Protein AF-A0A0R3W279-F1 (afdb_monomer_lite)

Secondary structure (DSSP, 8-state):
-HHHHHHHHHHHHTT-HHHHHHHHHHHHHHHHHH--TTS----TTTTTTSS-HHHHHHHHHHHTT--HHHHHHHHHHHHHHHHHHHHHHT--TT----SSHHHHHT-GGGGGTS-HHHHHHHHHHHSSTTS--HHHHHHTTSS-HHHHHHHS-THHHHHHHHHHHHHHHHHHHSS-PPPPPPPTHHHHHHHHHSS------S-S--PPPTT---TTHHHHHHHHHTT-HHHHHHHHHHHHHHHHHHHHHHHTT-GGGGS--TT-----HHHHHTT---TTSSSPPPHHHHHHHHHHH-HHHHHHHHHHHT-TTS--HHHHHHTTGGGGS-TT-HHHHHHHHHHHHHHHHHHHHHHHHGGGS--TTTS-----TT-HHHHHHHHHHTHHHHHHHHHHHHHHHS-S---HHHHHHHHHTT-TTSPPGGG-----TTTTTSSTT---------

Sequence (450 aa):
MDNVAFHLEDFVEKGDYHSAVRSIAHTMRLCQENFYTDAFQFNAYSLSWLNMPLHFVRLRNIVSSGNHIDRFVSILQLISMLDFSLSHLLVDEAGRTPKNLTAALDDPRLISFLNAPTRSILKILFGPMTSLNLHTRFWQGFVSPSDFENEIPVCLLYFLFALVLSIDEQLLSTLDKPVAFQSKLSECLKAFSAELLPNDSYSPFLREPENVNPVFLKPFVDLFMARRYFDATCLGVLCIASVLRNEFCRVINWPEGVLAPKDKIFLTLNVILQMRPHKSIPKPIRLEEWKKFEQCIGPINLLLLGGVFSAEGGPRLRRRLAHGELFEMSISDCVIWEGIARRLKFCIFLLLNHMRGGNTAFIIRDLDVRPDIFNPLAHYAVAACELWSAWASFFRVVAEVNPLPQPRKLLLRRAQLWFPELPEWDDISLHSIEDAVSINSLKPNITSMK

Organism: Taenia asiatica (NCBI:txid60517)

Radius of gyration: 25.39 Å; chains: 1; bounding box: 54×44×109 Å

pLDDT: mean 71.08, std 21.49, range [29.25, 96.19]

InterPro domains:
  IPR025209 Endoplasmic reticulum membrane-associated RNA degradation protein, N-terminal [PF13910] (95-161)
  IPR039635 Endoplasmic reticulum membrane-associated RNA degradation protein [PTHR31701] (56-331)

Structure (mmCIF, N/CA/C/O backbone):
data_AF-A0A0R3W279-F1
#
_entry.id   AF-A0A0R3W279-F1
#
loop_
_atom_site.group_PDB
_atom_site.id
_atom_site.type_symbol
_atom_site.label_atom_id
_atom_site.label_alt_id
_atom_site.label_comp_id
_atom_site.label_asym_id
_atom_site.label_entity_id
_atom_site.label_seq_id
_atom_site.pdbx_PDB_ins_code
_atom_site.Cartn_x
_atom_site.Cartn_y
_atom_site.Cartn_z
_atom_site.occupancy
_atom_site.B_iso_or_equiv
_atom_site.auth_seq_id
_atom_site.auth_comp_id
_atom_site.auth_asym_id
_atom_site.auth_atom_id
_atom_site.pdbx_PDB_model_num
ATOM 1 N N . MET A 1 1 ? 11.028 3.566 -31.065 1.00 42.38 1 MET A N 1
ATOM 2 C CA . MET A 1 1 ? 10.461 3.950 -29.752 1.00 42.38 1 MET A CA 1
ATOM 3 C C . MET A 1 1 ? 10.934 5.332 -29.300 1.00 42.38 1 MET A C 1
ATOM 5 O O . MET A 1 1 ? 10.285 5.917 -28.443 1.00 42.38 1 MET A O 1
ATOM 9 N N . ASP A 1 2 ? 11.965 5.899 -29.932 1.00 37.84 2 ASP A N 1
ATOM 10 C CA . ASP A 1 2 ? 12.617 7.139 -29.485 1.00 37.84 2 ASP A CA 1
ATOM 11 C C . ASP A 1 2 ? 11.707 8.378 -29.505 1.00 37.84 2 ASP A C 1
ATOM 13 O O . ASP A 1 2 ? 11.695 9.128 -28.541 1.00 37.84 2 ASP A O 1
ATOM 17 N N . ASN A 1 3 ? 10.831 8.552 -30.505 1.00 47.38 3 ASN A N 1
ATOM 18 C CA . ASN A 1 3 ? 9.909 9.703 -30.520 1.00 47.38 3 ASN A CA 1
ATOM 19 C C . ASN A 1 3 ? 8.885 9.686 -29.367 1.00 47.38 3 ASN A C 1
ATOM 21 O O . ASN A 1 3 ? 8.486 10.741 -28.890 1.00 47.38 3 ASN A O 1
ATOM 25 N N . VAL A 1 4 ? 8.466 8.510 -28.884 1.00 51.19 4 VAL A N 1
ATOM 26 C CA . VAL A 1 4 ? 7.508 8.402 -27.762 1.00 51.19 4 VAL A CA 1
ATOM 27 C C . VAL A 1 4 ? 8.193 8.691 -26.421 1.00 51.19 4 VAL A C 1
ATOM 29 O O . VAL A 1 4 ? 7.565 9.251 -25.525 1.00 51.19 4 VAL A O 1
ATOM 32 N N . ALA A 1 5 ? 9.483 8.357 -26.303 1.00 53.69 5 ALA A N 1
ATOM 33 C CA . ALA A 1 5 ? 10.310 8.644 -25.133 1.00 53.69 5 ALA A CA 1
ATOM 34 C C . ALA A 1 5 ? 10.430 10.153 -24.870 1.00 53.69 5 ALA A C 1
ATOM 36 O O . ALA A 1 5 ? 10.080 10.606 -23.779 1.00 53.69 5 ALA A O 1
ATOM 37 N N . PHE A 1 6 ? 10.798 10.926 -25.900 1.00 58.94 6 PHE A N 1
ATOM 38 C CA . PHE A 1 6 ? 10.923 12.385 -25.801 1.00 58.94 6 PHE A CA 1
ATOM 39 C C . PHE A 1 6 ? 9.610 13.057 -25.375 1.00 58.94 6 PHE A C 1
ATOM 41 O O . PHE A 1 6 ? 9.607 13.962 -24.547 1.00 58.94 6 PHE A O 1
ATOM 48 N N . HIS A 1 7 ? 8.467 12.568 -25.864 1.00 74.50 7 HIS A N 1
ATOM 49 C CA . HIS A 1 7 ? 7.167 13.117 -25.477 1.00 74.50 7 HIS A CA 1
ATOM 50 C C . HIS A 1 7 ? 6.786 12.838 -24.015 1.00 74.50 7 HIS A C 1
ATOM 52 O O . HIS A 1 7 ? 6.087 13.648 -23.409 1.00 74.50 7 HIS A O 1
ATOM 58 N N . LEU A 1 8 ? 7.207 11.710 -23.433 1.00 81.69 8 LEU A N 1
ATOM 59 C CA . LEU A 1 8 ? 6.903 11.386 -22.033 1.00 81.69 8 LEU A CA 1
ATOM 60 C C . LEU A 1 8 ? 7.714 12.234 -21.056 1.00 81.69 8 LEU A C 1
ATOM 62 O O . LEU A 1 8 ? 7.161 12.703 -20.060 1.00 81.69 8 LEU A O 1
ATOM 66 N N . GLU A 1 9 ? 8.997 12.431 -21.347 1.00 84.06 9 GLU A N 1
ATOM 67 C CA . GLU A 1 9 ? 9.887 13.284 -20.554 1.00 84.06 9 GLU A CA 1
ATOM 68 C C . GLU A 1 9 ? 9.365 14.719 -20.507 1.00 84.06 9 GLU A C 1
ATOM 70 O O . GLU A 1 9 ? 9.165 15.253 -19.416 1.00 84.06 9 GLU A O 1
ATOM 75 N N . ASP A 1 10 ? 8.982 15.272 -21.660 1.00 86.94 10 ASP A N 1
ATOM 76 C CA . ASP A 1 10 ? 8.382 16.602 -21.761 1.00 86.94 10 ASP A CA 1
ATOM 77 C C . ASP A 1 10 ? 7.173 16.788 -20.832 1.00 86.94 10 ASP A C 1
ATOM 79 O O . ASP A 1 10 ? 7.037 17.828 -20.181 1.00 86.94 10 ASP A O 1
ATOM 83 N N . PHE A 1 11 ? 6.262 15.809 -20.775 1.00 87.88 11 PHE A N 1
ATOM 84 C CA . PHE A 1 11 ? 5.090 15.902 -19.902 1.00 87.88 11 PHE A CA 1
ATOM 85 C C . PHE A 1 11 ? 5.477 15.865 -18.424 1.00 87.88 11 PHE A C 1
ATOM 87 O O . PHE A 1 11 ? 4.917 16.622 -17.628 1.00 87.88 11 PHE A O 1
ATOM 94 N N . VAL A 1 12 ? 6.420 14.999 -18.049 1.00 86.69 12 VAL A N 1
ATOM 95 C CA . VAL A 1 12 ? 6.869 14.851 -16.658 1.00 86.69 12 VAL A CA 1
ATOM 96 C C . VAL A 1 12 ? 7.620 16.097 -16.191 1.00 86.69 12 VAL A C 1
ATOM 98 O O . VAL A 1 12 ? 7.339 16.589 -15.097 1.00 86.69 12 VAL A O 1
ATOM 101 N N . GLU A 1 13 ? 8.504 16.651 -17.021 1.00 89.38 13 GLU A N 1
ATOM 102 C CA . GLU A 1 13 ? 9.240 17.889 -16.732 1.00 89.38 13 GLU A CA 1
ATOM 103 C C . GLU A 1 13 ? 8.307 19.094 -16.582 1.00 89.38 13 GLU A C 1
ATOM 105 O O . GLU A 1 13 ? 8.469 19.902 -15.667 1.00 89.38 13 GLU A O 1
ATOM 110 N N . LYS A 1 14 ? 7.271 19.182 -17.426 1.00 91.56 14 LYS A N 1
ATOM 111 C CA . LYS A 1 14 ? 6.230 20.222 -17.334 1.00 91.56 14 LYS A CA 1
ATOM 112 C C . LYS A 1 14 ? 5.226 19.974 -16.201 1.00 91.56 14 LYS A C 1
ATOM 114 O O . LYS A 1 14 ? 4.374 20.823 -15.945 1.00 91.56 14 LYS A O 1
ATOM 119 N N . GLY A 1 15 ? 5.288 18.818 -15.537 1.00 89.31 15 GLY A N 1
ATOM 120 C CA . GLY A 1 15 ? 4.334 18.413 -14.505 1.00 89.31 15 GLY A CA 1
ATOM 121 C C . GLY A 1 15 ? 2.926 18.087 -15.027 1.00 89.31 15 GLY A C 1
ATOM 122 O O . GLY A 1 15 ? 1.999 17.961 -14.222 1.00 89.31 15 GLY A O 1
ATOM 123 N N . ASP A 1 16 ? 2.746 17.915 -16.341 1.00 90.44 16 ASP A N 1
ATOM 124 C CA . ASP A 1 16 ? 1.480 17.520 -16.972 1.00 90.44 16 ASP A CA 1
ATOM 125 C C . ASP A 1 16 ? 1.295 15.995 -16.945 1.00 90.44 16 ASP A C 1
ATOM 127 O O . ASP A 1 16 ? 1.251 15.283 -17.954 1.00 90.44 16 ASP A O 1
ATOM 131 N N . TYR A 1 17 ? 1.163 15.473 -15.729 1.00 89.12 17 TYR A N 1
ATOM 132 C CA . TYR A 1 17 ? 0.961 14.047 -15.513 1.00 89.12 17 TYR A CA 1
ATOM 133 C C . TYR A 1 17 ? -0.378 13.541 -16.057 1.00 89.12 17 TYR A C 1
ATOM 135 O O . TYR A 1 17 ? -0.512 12.343 -16.296 1.00 89.12 17 TYR A O 1
ATOM 143 N N . HIS A 1 18 ? -1.377 14.405 -16.268 1.00 87.50 18 HIS A N 1
ATOM 144 C CA . HIS A 1 18 ? -2.633 13.948 -16.855 1.00 87.50 18 HIS A CA 1
ATOM 145 C C . HIS A 1 18 ? -2.416 13.513 -18.306 1.00 87.50 18 HIS A C 1
ATOM 147 O O . HIS A 1 18 ? -2.831 12.406 -18.679 1.00 87.50 18 HIS A O 1
ATOM 153 N N . SER A 1 19 ? -1.763 14.352 -19.108 1.00 87.31 19 SER A N 1
ATOM 154 C CA . SER A 1 19 ? -1.429 14.004 -20.488 1.00 87.31 19 SER A CA 1
ATOM 155 C C . SER A 1 19 ? -0.473 12.814 -20.543 1.00 87.31 19 SER A C 1
ATOM 157 O O . SER A 1 19 ? -0.687 11.910 -21.351 1.00 87.31 19 SER A O 1
ATOM 159 N N . ALA A 1 20 ? 0.482 12.735 -19.612 1.00 87.00 20 ALA A N 1
ATOM 160 C CA . ALA A 1 20 ? 1.392 11.596 -19.496 1.00 87.00 20 ALA A CA 1
ATOM 161 C C . ALA A 1 20 ? 0.668 10.262 -19.212 1.00 87.00 20 ALA A C 1
ATOM 163 O O . ALA A 1 20 ? 0.980 9.233 -19.804 1.00 87.00 20 ALA A O 1
ATOM 164 N N . VAL A 1 21 ? -0.347 10.255 -18.339 1.00 84.81 21 VAL A N 1
ATOM 165 C CA . VAL A 1 21 ? -1.164 9.050 -18.097 1.00 84.81 21 VAL A CA 1
ATOM 166 C C . VAL A 1 21 ? -1.939 8.656 -19.354 1.00 84.81 21 VAL A C 1
ATOM 168 O O . VAL A 1 21 ? -2.019 7.473 -19.684 1.00 84.81 21 VAL A O 1
ATOM 171 N N . ARG A 1 22 ? -2.503 9.632 -20.078 1.00 84.75 22 ARG A N 1
ATOM 172 C CA . ARG A 1 22 ? -3.229 9.358 -21.329 1.00 84.75 22 ARG A CA 1
ATOM 173 C C . ARG A 1 22 ? -2.311 8.759 -22.393 1.00 84.75 22 ARG A C 1
ATOM 175 O O . ARG A 1 22 ? -2.751 7.855 -23.100 1.00 84.75 22 ARG A O 1
ATOM 182 N N . SER A 1 23 ? -1.063 9.217 -22.491 1.00 81.94 23 SER A N 1
ATOM 183 C CA . SER A 1 23 ? -0.117 8.714 -23.493 1.00 81.94 23 SER A CA 1
ATOM 184 C C . SER A 1 23 ? 0.346 7.281 -23.210 1.00 81.94 23 SER A C 1
ATOM 186 O O . SER A 1 23 ? 0.503 6.512 -24.156 1.00 81.94 23 SER A O 1
ATOM 188 N N . ILE A 1 24 ? 0.475 6.869 -21.941 1.00 83.75 24 ILE A N 1
ATOM 189 C CA . ILE A 1 24 ? 0.833 5.478 -21.589 1.00 83.75 24 ILE A CA 1
ATOM 190 C C . ILE A 1 24 ? -0.368 4.522 -21.513 1.00 83.75 24 ILE A C 1
ATOM 192 O O . ILE A 1 24 ? -0.181 3.309 -21.426 1.00 83.75 24 ILE A O 1
ATOM 196 N N . ALA A 1 25 ? -1.604 5.028 -21.571 1.00 81.88 25 ALA A N 1
ATOM 197 C CA . ALA A 1 25 ? -2.811 4.213 -21.409 1.00 81.88 25 ALA A CA 1
ATOM 198 C C . ALA A 1 25 ? -2.961 3.122 -22.484 1.00 81.88 25 ALA A C 1
ATOM 200 O O . ALA A 1 25 ? -3.469 2.038 -22.195 1.00 81.88 25 ALA A O 1
ATOM 201 N N . HIS A 1 26 ? -2.532 3.391 -23.722 1.00 78.62 26 HIS A N 1
ATOM 202 C CA . HIS A 1 26 ? -2.525 2.377 -24.778 1.00 78.62 26 HIS A CA 1
ATOM 203 C C . HIS A 1 26 ? -1.499 1.276 -24.481 1.00 78.62 26 HIS A C 1
ATOM 205 O O . HIS A 1 26 ? -1.844 0.099 -24.526 1.00 78.62 26 HIS A O 1
ATOM 211 N N . THR A 1 27 ? -0.285 1.651 -24.071 1.00 80.12 27 THR A N 1
ATOM 212 C CA . THR A 1 27 ? 0.770 0.708 -23.671 1.00 80.12 27 THR A CA 1
ATOM 213 C C . THR A 1 27 ? 0.334 -0.176 -22.507 1.00 80.12 27 THR A C 1
ATOM 215 O O . THR A 1 27 ? 0.558 -1.380 -22.546 1.00 80.12 27 THR A O 1
ATOM 218 N N . MET A 1 28 ? -0.357 0.382 -21.506 1.00 82.62 28 MET A N 1
ATOM 219 C CA . MET A 1 28 ? -0.923 -0.412 -20.409 1.00 82.62 28 MET A CA 1
ATOM 220 C C . MET A 1 28 ? -1.846 -1.519 -20.935 1.00 82.62 28 MET A C 1
ATOM 222 O O . MET A 1 28 ? -1.710 -2.672 -20.530 1.00 82.62 28 MET A O 1
ATOM 226 N N . ARG A 1 29 ? -2.755 -1.200 -21.869 1.00 79.00 29 ARG A N 1
ATOM 227 C CA . ARG A 1 29 ? -3.652 -2.198 -22.484 1.00 79.00 29 ARG A CA 1
ATOM 228 C C . ARG A 1 29 ? -2.885 -3.245 -23.284 1.00 79.00 29 ARG A C 1
ATOM 230 O O . ARG A 1 29 ? -3.160 -4.428 -23.122 1.00 79.00 29 ARG A O 1
ATOM 237 N N . LEU A 1 30 ? -1.886 -2.828 -24.062 1.00 75.19 30 LEU A N 1
ATOM 238 C CA . LEU A 1 30 ? -1.024 -3.761 -24.788 1.00 75.19 30 LEU A CA 1
ATOM 239 C C . LEU A 1 30 ? -0.295 -4.717 -23.841 1.00 75.19 30 LEU A C 1
ATOM 241 O O . LEU A 1 30 ? -0.141 -5.885 -24.184 1.00 75.19 30 LEU A O 1
ATOM 245 N N . CYS A 1 31 ? 0.114 -4.269 -22.648 1.00 81.25 31 CYS A N 1
ATOM 246 C CA . CYS A 1 31 ? 0.650 -5.181 -21.640 1.00 81.25 31 CYS A CA 1
ATOM 247 C C . CYS A 1 31 ? -0.393 -6.231 -21.255 1.00 81.25 31 CYS A C 1
ATOM 249 O O . CYS A 1 31 ? -0.072 -7.403 -21.272 1.00 81.25 31 CYS A O 1
ATOM 251 N N . GLN A 1 32 ? -1.648 -5.878 -20.986 1.00 82.12 32 GLN A N 1
ATOM 252 C CA . GLN A 1 32 ? -2.667 -6.896 -20.689 1.00 82.12 32 GLN A CA 1
ATOM 253 C C . GLN A 1 32 ? -2.846 -7.928 -21.815 1.00 82.12 32 GLN A C 1
ATOM 255 O O . GLN A 1 32 ? -3.008 -9.110 -21.529 1.00 82.12 32 GLN A O 1
ATOM 260 N N . GLU A 1 33 ? -2.840 -7.484 -23.071 1.00 77.75 33 GLU A N 1
ATOM 261 C CA . GLU A 1 33 ? -3.065 -8.349 -24.238 1.00 77.75 33 GLU A CA 1
ATOM 262 C C . GLU A 1 33 ? -1.865 -9.252 -24.551 1.00 77.75 33 GLU A C 1
ATOM 264 O O . GLU A 1 33 ? -2.044 -10.389 -24.978 1.00 77.75 33 GLU A O 1
ATOM 269 N N . ASN A 1 34 ? -0.645 -8.753 -24.328 1.00 75.94 34 ASN A N 1
ATOM 270 C CA . ASN A 1 34 ? 0.590 -9.407 -24.767 1.00 75.94 34 ASN A CA 1
ATOM 271 C C . ASN A 1 34 ? 1.448 -9.948 -23.617 1.00 75.94 34 ASN A C 1
ATOM 273 O O . ASN A 1 34 ? 2.495 -10.543 -23.876 1.00 75.94 34 ASN A O 1
ATOM 277 N N . PHE A 1 35 ? 1.063 -9.734 -22.353 1.00 75.31 35 PHE A N 1
ATOM 278 C CA . PHE A 1 35 ? 1.818 -10.240 -21.208 1.00 75.31 35 PHE A CA 1
ATOM 279 C C . PHE A 1 35 ? 1.670 -11.758 -21.128 1.00 75.31 35 PHE A C 1
ATOM 281 O O . PHE A 1 35 ? 0.766 -12.300 -20.492 1.00 75.31 35 PHE A O 1
ATOM 288 N N . TYR A 1 36 ? 2.583 -12.441 -21.808 1.00 67.31 36 TYR A N 1
ATOM 289 C CA . TYR A 1 36 ? 2.633 -13.889 -21.868 1.00 67.31 36 TYR A CA 1
ATOM 290 C C . TYR A 1 36 ? 3.247 -14.413 -20.569 1.00 67.31 36 TYR A C 1
ATOM 292 O O . TYR A 1 36 ? 4.467 -14.410 -20.387 1.00 67.31 36 TYR A O 1
ATOM 300 N N . THR A 1 37 ? 2.393 -14.847 -19.641 1.00 60.09 37 THR A N 1
ATOM 301 C CA . THR A 1 37 ? 2.796 -15.331 -18.309 1.00 60.09 37 THR A CA 1
ATOM 302 C C . THR A 1 37 ? 3.814 -16.467 -18.376 1.00 60.09 37 THR A C 1
ATOM 304 O O . THR A 1 37 ? 4.664 -16.581 -17.490 1.00 60.09 37 THR A O 1
ATOM 307 N N . ASP A 1 38 ? 3.762 -17.254 -19.450 1.00 54.78 38 ASP A N 1
ATOM 308 C CA . ASP A 1 38 ? 4.550 -18.474 -19.626 1.00 54.78 38 ASP A CA 1
ATOM 309 C C . ASP A 1 38 ? 5.887 -18.230 -20.341 1.00 54.78 38 ASP A C 1
ATOM 311 O O . ASP A 1 38 ? 6.767 -19.088 -20.310 1.00 54.78 38 ASP A O 1
ATOM 315 N N . ALA A 1 39 ? 6.077 -17.058 -20.960 1.00 54.66 39 ALA A N 1
ATOM 316 C CA . ALA A 1 39 ? 7.311 -16.730 -21.681 1.00 54.66 39 ALA A CA 1
ATOM 317 C C . ALA A 1 39 ? 8.474 -16.440 -20.722 1.00 54.66 39 ALA A C 1
ATOM 319 O O . ALA A 1 39 ? 9.640 -16.489 -21.107 1.00 54.66 39 ALA A O 1
ATOM 320 N N . PHE A 1 40 ? 8.163 -16.155 -19.458 1.00 56.34 40 PHE A N 1
ATOM 321 C CA . PHE A 1 40 ? 9.154 -15.869 -18.439 1.00 56.34 40 PHE A CA 1
ATOM 322 C C . PHE A 1 40 ? 9.477 -17.134 -17.641 1.00 56.34 40 PHE A C 1
ATOM 324 O O . PHE A 1 40 ? 8.794 -17.471 -16.663 1.00 56.34 40 PHE A O 1
ATOM 331 N N . GLN A 1 41 ? 10.540 -17.820 -18.061 1.00 56.62 41 GLN A N 1
ATOM 332 C CA . GLN A 1 41 ? 11.208 -18.831 -17.249 1.00 56.62 41 GLN A CA 1
ATOM 333 C C . GLN A 1 41 ? 12.063 -18.112 -16.203 1.00 56.62 41 GLN A C 1
ATOM 335 O O . GLN A 1 41 ? 12.988 -17.380 -16.547 1.00 56.62 41 GLN A O 1
ATOM 340 N N . PHE A 1 42 ? 11.732 -18.292 -14.923 1.00 58.19 42 PHE A N 1
ATOM 341 C CA . PHE A 1 42 ? 12.515 -17.725 -13.830 1.00 58.19 42 PHE A CA 1
ATOM 342 C C . PHE A 1 42 ? 13.955 -18.250 -13.905 1.00 58.19 42 PHE A C 1
ATOM 344 O O . PHE A 1 42 ? 14.206 -19.435 -13.694 1.00 58.19 42 PHE A O 1
ATOM 351 N N . ASN A 1 43 ? 14.896 -17.359 -14.206 1.00 59.47 43 ASN A N 1
ATOM 352 C CA . ASN A 1 43 ? 16.321 -17.609 -14.053 1.00 59.47 43 ASN A CA 1
ATOM 353 C C . ASN A 1 43 ? 16.730 -17.136 -12.651 1.00 59.47 43 ASN A C 1
ATOM 355 O O . ASN A 1 43 ? 16.353 -16.038 -12.253 1.00 59.47 43 ASN A O 1
ATOM 359 N N . ALA A 1 44 ? 17.522 -17.923 -11.918 1.00 55.81 44 ALA A N 1
ATOM 360 C CA . ALA A 1 44 ? 17.993 -17.582 -10.572 1.00 55.81 44 ALA A CA 1
ATOM 361 C C . ALA A 1 44 ? 18.736 -16.231 -10.489 1.00 55.81 44 ALA A C 1
ATOM 363 O O . ALA A 1 44 ? 18.848 -15.660 -9.407 1.00 55.81 44 ALA A O 1
ATOM 364 N N . TYR A 1 45 ? 19.235 -15.715 -11.619 1.00 60.03 45 TYR A N 1
ATOM 365 C CA . TYR A 1 45 ? 19.895 -14.410 -11.711 1.00 60.03 45 TYR A CA 1
ATOM 366 C C . TYR A 1 45 ? 18.977 -13.248 -12.114 1.00 60.03 45 TYR A C 1
ATOM 368 O O . TYR A 1 45 ? 19.423 -12.103 -12.055 1.00 60.03 45 TYR A O 1
ATOM 376 N N . SER A 1 46 ? 17.745 -13.529 -12.542 1.00 72.81 46 SER A N 1
ATOM 377 C CA . SER A 1 46 ? 16.749 -12.513 -12.883 1.00 72.81 46 SER A CA 1
ATOM 378 C C . SER A 1 46 ? 16.043 -12.045 -11.616 1.00 72.81 46 SER A C 1
ATOM 380 O O . SER A 1 46 ? 15.785 -12.836 -10.705 1.00 72.81 46 SER A O 1
ATOM 382 N N . LEU A 1 47 ? 15.736 -10.751 -11.552 1.00 85.75 47 LEU A N 1
ATOM 383 C CA . LEU A 1 47 ? 15.051 -10.101 -10.437 1.00 85.75 47 LEU A CA 1
ATOM 384 C C . LEU A 1 47 ? 15.849 -10.065 -9.130 1.00 85.75 47 LEU A C 1
ATOM 386 O O . LEU A 1 47 ? 15.269 -9.829 -8.072 1.00 85.75 47 LEU A O 1
ATOM 390 N N . SER A 1 48 ? 17.174 -10.252 -9.170 1.00 86.06 48 SER A N 1
ATOM 391 C CA . SER A 1 48 ? 18.013 -10.207 -7.960 1.00 86.06 48 SER A CA 1
ATOM 392 C C . SER A 1 48 ? 18.017 -8.838 -7.272 1.00 86.06 48 SER A C 1
ATOM 394 O O . SER A 1 48 ? 18.449 -8.729 -6.131 1.00 86.06 48 SER A O 1
ATOM 396 N N . TRP A 1 49 ? 17.561 -7.795 -7.970 1.00 88.44 49 TRP A N 1
ATOM 397 C CA . TRP A 1 49 ? 17.380 -6.455 -7.420 1.00 88.44 49 TRP A CA 1
ATOM 398 C C . TRP A 1 49 ? 16.106 -6.310 -6.577 1.00 88.44 49 TRP A C 1
ATOM 400 O O . TRP A 1 49 ? 15.996 -5.356 -5.810 1.00 88.44 49 TRP A O 1
ATOM 410 N N . LEU A 1 50 ? 15.143 -7.229 -6.711 1.00 88.88 50 LEU A N 1
ATOM 411 C CA . LEU A 1 50 ? 13.949 -7.246 -5.876 1.00 88.88 50 LEU A CA 1
ATOM 412 C C . LEU A 1 50 ? 14.279 -7.811 -4.497 1.00 88.88 50 LEU A C 1
ATOM 414 O O . LEU A 1 50 ? 15.009 -8.792 -4.372 1.00 88.88 50 LEU A O 1
ATOM 418 N N . ASN A 1 51 ? 13.639 -7.278 -3.461 1.00 86.00 51 ASN A N 1
ATOM 419 C CA . ASN A 1 51 ? 13.734 -7.862 -2.121 1.00 86.00 51 ASN A CA 1
ATOM 420 C C . ASN A 1 51 ? 13.022 -9.222 -1.980 1.00 86.00 51 ASN A C 1
ATOM 422 O O . ASN A 1 51 ? 13.330 -9.975 -1.062 1.00 86.00 51 ASN A O 1
ATOM 426 N N . MET A 1 52 ? 12.087 -9.562 -2.879 1.00 86.38 52 MET A N 1
ATOM 427 C CA . MET A 1 52 ? 11.389 -10.857 -2.883 1.00 86.38 52 MET A CA 1
ATOM 428 C C . MET A 1 52 ? 11.088 -11.383 -4.301 1.00 86.38 52 MET A C 1
ATOM 430 O O . MET A 1 52 ? 9.923 -11.443 -4.719 1.00 86.38 52 MET A O 1
ATOM 434 N N . PRO A 1 53 ? 12.104 -11.831 -5.051 1.00 87.75 53 PRO A N 1
ATOM 435 C CA . PRO A 1 53 ? 11.928 -12.290 -6.430 1.00 87.75 53 PRO A CA 1
ATOM 436 C C . PRO A 1 53 ? 10.979 -13.492 -6.554 1.00 87.75 53 PRO A C 1
ATOM 438 O O . PRO A 1 53 ? 10.133 -13.534 -7.444 1.00 87.75 53 PRO A O 1
ATOM 441 N N . LEU A 1 54 ? 11.037 -14.452 -5.624 1.00 86.25 54 LEU A N 1
ATOM 442 C CA . LEU A 1 54 ? 10.139 -15.617 -5.645 1.00 86.25 54 LEU A CA 1
ATOM 443 C C . LEU A 1 54 ? 8.674 -15.226 -5.421 1.00 86.25 54 LEU A C 1
ATOM 445 O O . LEU A 1 54 ? 7.763 -15.800 -6.021 1.00 86.25 54 LEU A O 1
ATOM 449 N N . HIS A 1 55 ? 8.434 -14.226 -4.573 1.00 88.62 55 HIS A N 1
ATOM 450 C CA . HIS A 1 55 ? 7.082 -13.746 -4.323 1.00 88.62 55 HIS A CA 1
ATOM 451 C C . HIS A 1 55 ? 6.528 -12.959 -5.509 1.00 88.62 55 HIS A C 1
ATOM 453 O O . HIS A 1 55 ? 5.351 -13.096 -5.822 1.00 88.62 55 HIS A O 1
ATOM 459 N N . PHE A 1 56 ? 7.366 -12.209 -6.231 1.00 90.75 56 PHE A N 1
ATOM 460 C CA . PHE A 1 56 ? 6.971 -11.592 -7.500 1.00 90.75 56 PHE A CA 1
ATOM 461 C C . PHE A 1 56 ? 6.419 -12.633 -8.489 1.00 90.75 56 PHE A C 1
ATOM 463 O O . PHE A 1 56 ? 5.331 -12.452 -9.042 1.00 90.75 56 PHE A O 1
ATOM 470 N N . VAL A 1 57 ? 7.113 -13.768 -8.642 1.00 87.31 57 VAL A N 1
ATOM 471 C CA . VAL A 1 57 ? 6.655 -14.886 -9.488 1.00 87.31 57 VAL A CA 1
ATOM 472 C C . VAL A 1 57 ? 5.325 -15.458 -8.982 1.00 87.31 57 VAL A C 1
ATOM 474 O O . VAL A 1 57 ? 4.424 -15.732 -9.778 1.00 87.31 57 VAL A O 1
ATOM 477 N N . ARG A 1 58 ? 5.157 -15.588 -7.658 1.00 88.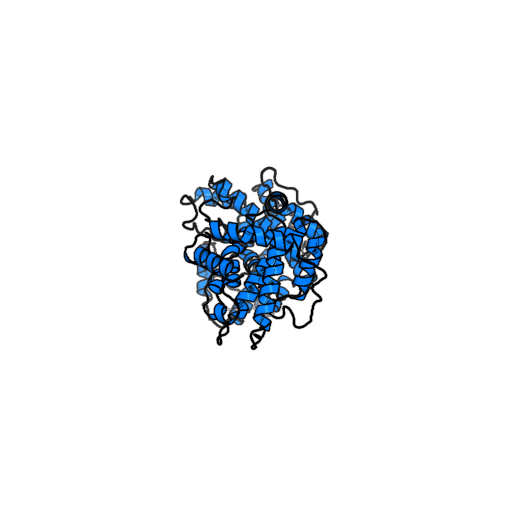12 58 ARG A N 1
ATOM 478 C CA . ARG A 1 58 ? 3.887 -16.017 -7.050 1.00 88.12 58 ARG A CA 1
ATOM 479 C C . ARG A 1 58 ? 2.747 -15.057 -7.390 1.00 88.12 58 ARG A C 1
ATOM 481 O O . ARG A 1 58 ? 1.686 -15.516 -7.811 1.00 88.12 58 ARG A O 1
ATOM 488 N N . LEU A 1 59 ? 2.955 -13.749 -7.221 1.00 90.19 59 LEU A N 1
ATOM 489 C CA . LEU A 1 59 ? 1.946 -12.728 -7.511 1.00 90.19 59 LEU A CA 1
ATOM 490 C C . LEU A 1 59 ? 1.507 -12.792 -8.972 1.00 90.19 59 LEU A C 1
ATOM 492 O O . LEU A 1 59 ? 0.312 -12.798 -9.248 1.00 90.19 59 LEU A O 1
ATOM 496 N N . ARG A 1 60 ? 2.455 -12.935 -9.902 1.00 86.69 60 ARG A N 1
ATOM 497 C CA . ARG A 1 60 ? 2.160 -13.108 -11.332 1.00 86.69 60 ARG A CA 1
ATOM 498 C C . ARG A 1 60 ? 1.208 -14.279 -11.586 1.00 86.69 60 ARG A C 1
ATOM 500 O O . ARG A 1 60 ? 0.231 -14.133 -12.315 1.00 86.69 60 ARG A O 1
ATOM 507 N N . ASN A 1 61 ? 1.467 -15.427 -10.964 1.00 84.25 61 ASN A N 1
ATOM 508 C CA . ASN A 1 61 ? 0.639 -16.620 -11.154 1.00 84.25 61 ASN A CA 1
ATOM 509 C C . ASN A 1 61 ? -0.758 -16.449 -10.529 1.00 84.25 61 ASN A C 1
ATOM 511 O O . ASN A 1 61 ? -1.750 -16.875 -11.117 1.00 84.25 61 ASN A O 1
ATOM 515 N N . ILE A 1 62 ? -0.847 -15.775 -9.376 1.00 83.81 62 ILE A N 1
ATOM 516 C CA . ILE A 1 62 ? -2.114 -15.485 -8.687 1.00 83.81 62 ILE A CA 1
ATOM 517 C C . ILE A 1 62 ? -3.034 -14.604 -9.543 1.00 83.81 62 ILE A C 1
ATOM 519 O O . ILE A 1 62 ? -4.242 -14.807 -9.546 1.00 83.81 62 ILE A O 1
ATOM 523 N N . VAL A 1 63 ? -2.496 -13.660 -10.316 1.00 79.06 63 VAL A N 1
ATOM 524 C CA . VAL A 1 63 ? -3.303 -12.711 -11.112 1.00 79.06 63 VAL A CA 1
ATOM 525 C C . VAL A 1 63 ? -4.152 -13.382 -12.198 1.00 79.06 63 VAL A C 1
ATOM 527 O O . VAL A 1 63 ? -5.210 -12.857 -12.578 1.00 79.06 63 VAL A O 1
ATOM 530 N N . SER A 1 64 ? -3.748 -14.582 -12.615 1.00 76.38 64 SER A N 1
ATOM 531 C CA . SER A 1 64 ? -4.488 -15.423 -13.560 1.00 76.38 64 SER A CA 1
ATOM 532 C C . SER A 1 64 ? -5.762 -16.034 -12.957 1.00 76.38 64 SER A C 1
ATOM 534 O O . SER A 1 64 ? -6.626 -16.476 -13.707 1.00 76.38 64 SER A O 1
ATOM 536 N N . SER A 1 65 ? -5.932 -16.022 -11.625 1.00 78.50 65 SER A N 1
ATOM 537 C CA . SER A 1 65 ? -7.074 -16.645 -10.930 1.00 78.50 65 SER A CA 1
ATOM 538 C C . SER A 1 65 ? -8.424 -15.962 -11.183 1.00 78.50 65 SER A C 1
ATOM 540 O O . SER A 1 65 ? -9.466 -16.506 -10.827 1.00 78.50 65 SER A O 1
ATOM 542 N N . GLY A 1 66 ? -8.432 -14.755 -11.760 1.00 80.75 66 GLY A N 1
ATOM 543 C CA . GLY A 1 66 ? -9.656 -13.975 -11.973 1.00 80.75 66 GLY A CA 1
ATOM 544 C C . GLY A 1 66 ? -10.158 -13.220 -10.738 1.00 80.75 66 GLY A C 1
ATOM 545 O O . GLY A 1 66 ? -10.968 -12.308 -10.881 1.00 80.75 66 GLY A O 1
ATOM 546 N N . ASN A 1 67 ? -9.659 -13.541 -9.542 1.00 91.19 67 ASN A N 1
ATOM 547 C CA . ASN A 1 67 ? -10.140 -12.969 -8.288 1.00 91.19 67 ASN A CA 1
ATOM 548 C C . ASN A 1 67 ? -9.665 -11.508 -8.112 1.00 91.19 67 ASN A C 1
ATOM 550 O O . ASN A 1 67 ? -8.470 -11.208 -8.157 1.00 91.19 67 ASN A O 1
ATOM 554 N N . HIS A 1 68 ? -10.600 -10.573 -7.911 1.00 91.50 68 HIS A N 1
ATOM 555 C CA . HIS A 1 68 ? -10.279 -9.147 -7.784 1.00 91.50 68 HIS A CA 1
ATOM 556 C C . HIS A 1 68 ? -9.554 -8.807 -6.466 1.00 91.50 68 HIS A C 1
ATOM 558 O O . HIS A 1 68 ? -8.698 -7.923 -6.471 1.00 91.50 68 HIS A O 1
ATOM 564 N N . ILE A 1 69 ? -9.812 -9.527 -5.363 1.00 93.69 69 ILE A N 1
ATOM 565 C CA . ILE A 1 69 ? -9.090 -9.361 -4.086 1.00 93.69 69 ILE A CA 1
ATOM 566 C C . ILE A 1 69 ? -7.627 -9.754 -4.257 1.00 93.69 69 ILE A C 1
ATOM 568 O O . ILE A 1 69 ? -6.729 -9.032 -3.825 1.00 93.69 69 ILE A O 1
ATOM 572 N N . ASP A 1 70 ? -7.382 -10.867 -4.943 1.00 93.44 70 ASP A N 1
ATOM 573 C CA . ASP A 1 70 ? -6.036 -11.337 -5.262 1.00 93.44 70 ASP A CA 1
ATOM 574 C C . ASP A 1 70 ? -5.250 -10.317 -6.076 1.00 93.44 70 ASP A C 1
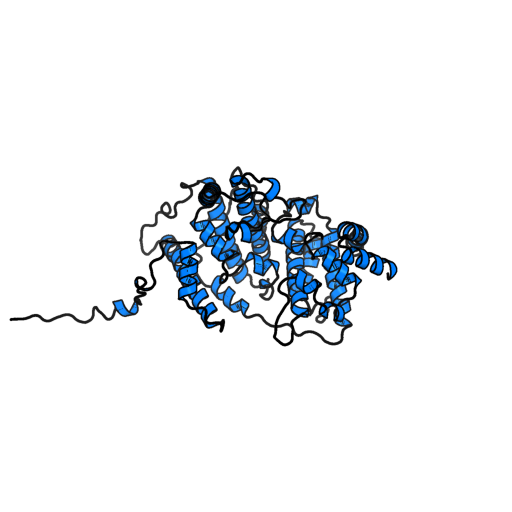ATOM 576 O O . ASP A 1 70 ? -4.093 -10.017 -5.770 1.00 93.44 70 ASP A O 1
ATOM 580 N N . ARG A 1 71 ? -5.891 -9.738 -7.091 1.00 93.31 71 ARG A N 1
ATOM 581 C CA . ARG A 1 71 ? -5.303 -8.687 -7.926 1.00 93.31 71 ARG A CA 1
ATOM 582 C C . ARG A 1 71 ? -5.042 -7.408 -7.131 1.00 93.31 71 ARG A C 1
ATOM 584 O O . ARG A 1 71 ? -3.960 -6.838 -7.253 1.00 93.31 71 ARG A O 1
ATOM 591 N N . PHE A 1 72 ? -5.981 -6.997 -6.280 1.00 95.12 72 PHE A N 1
ATOM 592 C CA . PHE A 1 72 ? -5.832 -5.829 -5.412 1.00 95.12 72 PHE A CA 1
ATOM 593 C C . PHE A 1 72 ? -4.643 -5.982 -4.452 1.00 95.12 72 PHE A C 1
ATOM 595 O O . PHE A 1 72 ? -3.773 -5.111 -4.377 1.00 95.12 72 PHE A O 1
ATOM 602 N N . VAL A 1 73 ? -4.557 -7.125 -3.765 1.00 95.00 73 VAL A N 1
ATOM 603 C CA . VAL A 1 73 ? -3.437 -7.454 -2.873 1.00 95.00 73 VAL A CA 1
ATOM 604 C C . VAL A 1 73 ? -2.117 -7.548 -3.647 1.00 95.00 73 VAL A C 1
ATOM 606 O O . VAL A 1 73 ? -1.093 -7.060 -3.169 1.00 95.00 73 VAL A O 1
ATOM 609 N N . SER A 1 74 ? -2.135 -8.103 -4.862 1.00 94.69 74 SER A N 1
ATOM 610 C CA . SER A 1 74 ? -0.951 -8.170 -5.729 1.00 94.69 74 SER A CA 1
ATOM 611 C C . SER A 1 74 ? -0.429 -6.780 -6.085 1.00 94.69 74 SER A C 1
ATOM 613 O O . SER A 1 74 ? 0.778 -6.560 -6.026 1.00 94.69 74 SER A O 1
ATOM 615 N N . ILE A 1 75 ? -1.311 -5.816 -6.380 1.00 95.62 75 ILE A N 1
ATOM 616 C CA . ILE A 1 75 ? -0.898 -4.423 -6.597 1.00 95.62 75 ILE A CA 1
ATOM 617 C C . ILE A 1 75 ? -0.268 -3.838 -5.337 1.00 95.62 75 ILE A C 1
ATOM 619 O O . ILE A 1 75 ? 0.830 -3.298 -5.427 1.00 95.62 75 ILE A O 1
ATOM 623 N N . LEU A 1 76 ? -0.911 -3.962 -4.169 1.00 96.00 76 LEU A N 1
ATOM 624 C CA . LEU A 1 76 ? -0.346 -3.456 -2.910 1.00 96.00 76 LEU A CA 1
ATOM 625 C C . LEU A 1 76 ? 1.088 -3.956 -2.697 1.00 96.00 76 LEU A C 1
ATOM 627 O O . LEU A 1 76 ? 1.993 -3.174 -2.403 1.00 96.00 76 LEU A O 1
ATOM 631 N N . GLN A 1 77 ? 1.298 -5.254 -2.897 1.00 95.62 77 GLN A N 1
ATOM 632 C CA . GLN A 1 77 ? 2.587 -5.894 -2.675 1.00 95.62 77 GLN A CA 1
ATOM 633 C C . GLN A 1 77 ? 3.616 -5.5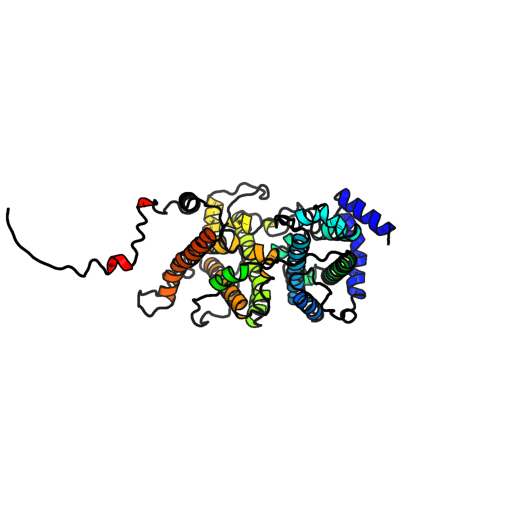31 -3.754 1.00 95.62 77 GLN A C 1
ATOM 635 O O . GLN A 1 77 ? 4.767 -5.283 -3.409 1.00 95.62 77 GLN A O 1
ATOM 640 N N . LEU A 1 78 ? 3.227 -5.417 -5.028 1.00 95.25 78 LEU A N 1
ATOM 641 C CA . LEU A 1 78 ? 4.121 -4.934 -6.090 1.00 95.25 78 LEU A CA 1
ATOM 642 C C . LEU A 1 78 ? 4.559 -3.487 -5.862 1.00 95.25 78 LEU A C 1
ATOM 644 O O . LEU A 1 78 ? 5.730 -3.172 -6.045 1.00 95.25 78 LEU A O 1
ATOM 648 N N . ILE A 1 79 ? 3.643 -2.618 -5.431 1.00 96.19 79 ILE A N 1
ATOM 649 C CA . ILE A 1 79 ? 3.954 -1.226 -5.087 1.00 96.19 79 ILE A CA 1
ATOM 650 C C . ILE A 1 79 ? 4.997 -1.180 -3.964 1.00 96.19 79 ILE A C 1
ATOM 652 O O . ILE A 1 79 ? 6.002 -0.486 -4.099 1.00 96.19 79 ILE A O 1
ATOM 656 N N . SER A 1 80 ? 4.786 -1.936 -2.882 1.00 95.25 80 SER A N 1
ATOM 657 C CA . SER A 1 80 ? 5.736 -2.017 -1.764 1.00 95.25 80 SER A CA 1
ATOM 658 C C . SER A 1 80 ? 7.091 -2.585 -2.181 1.00 95.25 80 SER A C 1
ATOM 660 O O . SER A 1 80 ? 8.129 -2.105 -1.737 1.00 95.25 80 SER A O 1
ATOM 662 N N . MET A 1 81 ? 7.080 -3.612 -3.034 1.00 93.81 81 MET A N 1
ATOM 663 C CA . MET A 1 81 ? 8.284 -4.259 -3.552 1.00 93.81 81 MET A CA 1
ATOM 664 C C . MET A 1 81 ? 9.102 -3.297 -4.418 1.00 93.81 81 MET A C 1
ATOM 666 O O . MET A 1 81 ? 10.315 -3.210 -4.242 1.00 93.81 81 MET A O 1
ATOM 670 N N . LEU A 1 82 ? 8.444 -2.544 -5.306 1.00 94.75 82 LEU A N 1
ATOM 671 C CA . LEU A 1 82 ? 9.072 -1.507 -6.125 1.00 94.75 82 LEU A CA 1
ATOM 672 C C . LEU A 1 82 ? 9.657 -0.384 -5.269 1.00 94.75 82 LEU A C 1
ATOM 674 O O . LEU A 1 82 ? 10.810 -0.018 -5.472 1.00 94.75 82 LEU A O 1
ATOM 678 N N . ASP A 1 83 ? 8.889 0.132 -4.307 1.00 94.56 83 ASP A N 1
ATOM 679 C CA . ASP A 1 83 ? 9.332 1.201 -3.405 1.00 94.56 83 ASP A CA 1
ATOM 680 C C . ASP A 1 83 ? 10.615 0.812 -2.662 1.00 94.56 83 ASP A C 1
ATOM 682 O O . ASP A 1 83 ? 11.638 1.501 -2.744 1.00 94.56 83 ASP A O 1
ATOM 686 N N . PHE A 1 84 ? 10.582 -0.355 -2.014 1.00 91.94 84 PHE A N 1
ATOM 687 C CA . PHE A 1 84 ? 11.722 -0.876 -1.280 1.00 91.94 84 PHE A CA 1
ATOM 688 C C . PHE A 1 84 ? 12.931 -1.081 -2.193 1.00 91.94 84 PHE A C 1
ATOM 690 O O . PHE A 1 84 ? 14.015 -0.569 -1.912 1.00 91.94 84 PHE A O 1
ATOM 697 N N . SER A 1 85 ? 12.744 -1.824 -3.285 1.00 91.62 85 SER A N 1
ATOM 698 C CA . SER A 1 85 ? 13.845 -2.285 -4.133 1.00 91.62 85 SER A CA 1
ATOM 699 C C . SER A 1 85 ? 14.515 -1.114 -4.853 1.00 91.62 85 SER A C 1
ATOM 701 O O . SER A 1 85 ? 15.738 -1.011 -4.835 1.00 91.62 85 SER A O 1
ATOM 703 N N . LEU A 1 86 ? 13.740 -0.159 -5.383 1.00 92.00 86 LEU A N 1
ATOM 704 C CA . LEU A 1 86 ? 14.289 1.054 -6.004 1.00 92.00 86 LEU A CA 1
ATOM 705 C C . LEU A 1 86 ? 15.050 1.924 -4.999 1.00 92.00 86 LEU A C 1
ATOM 707 O O . LEU A 1 86 ? 16.120 2.437 -5.316 1.00 92.00 86 LEU A O 1
ATOM 711 N N . SER A 1 87 ? 14.533 2.069 -3.777 1.00 91.25 87 SER A N 1
ATOM 712 C CA . SER A 1 87 ? 15.227 2.827 -2.731 1.00 91.25 87 SER A CA 1
ATOM 713 C C . SER A 1 87 ? 16.554 2.168 -2.330 1.00 91.25 87 SER A C 1
ATOM 715 O O . SER A 1 87 ? 17.519 2.873 -2.035 1.00 91.25 87 SER A O 1
ATOM 717 N N . HIS A 1 88 ? 16.627 0.832 -2.355 1.00 88.94 88 HIS A N 1
ATOM 718 C CA . HIS A 1 88 ? 17.834 0.077 -2.000 1.00 88.94 88 HIS A CA 1
ATOM 719 C C . HIS A 1 88 ? 18.879 0.012 -3.117 1.00 88.94 88 HIS A C 1
ATOM 721 O O . HIS A 1 88 ? 20.069 -0.071 -2.825 1.00 88.94 88 HIS A O 1
ATOM 727 N N . LEU A 1 89 ? 18.476 0.147 -4.382 1.00 88.12 89 LEU A N 1
ATOM 728 C CA . LEU A 1 89 ? 19.424 0.384 -5.479 1.00 88.12 89 LEU A CA 1
ATOM 729 C C . LEU A 1 89 ? 20.224 1.685 -5.288 1.00 88.12 89 LEU A C 1
ATOM 731 O O . LEU A 1 89 ? 21.309 1.836 -5.839 1.00 88.12 89 LEU A O 1
ATOM 735 N N . LEU A 1 90 ? 19.694 2.621 -4.498 1.00 89.12 90 LEU A N 1
ATOM 736 C CA . LEU A 1 90 ? 20.252 3.951 -4.262 1.00 89.12 90 LEU A CA 1
ATOM 737 C C . LEU A 1 90 ? 20.905 4.078 -2.874 1.00 89.12 90 LEU A C 1
ATOM 739 O O . LEU A 1 90 ? 21.012 5.183 -2.333 1.00 89.12 90 LEU A O 1
ATOM 743 N N . VAL A 1 91 ? 21.338 2.973 -2.267 1.00 87.06 91 VAL A N 1
ATOM 744 C CA . VAL A 1 91 ? 22.143 3.015 -1.037 1.00 87.06 91 VAL A CA 1
ATOM 745 C C . VAL A 1 91 ? 23.485 3.684 -1.348 1.00 87.06 91 VAL A C 1
ATOM 747 O O . VAL A 1 91 ? 24.153 3.323 -2.314 1.00 87.06 91 VAL A O 1
ATOM 750 N N . ASP A 1 92 ? 23.866 4.707 -0.582 1.00 82.50 92 ASP A N 1
ATOM 751 C CA . ASP A 1 92 ? 25.204 5.305 -0.692 1.00 82.50 92 ASP A CA 1
ATOM 752 C C . ASP A 1 92 ? 26.264 4.541 0.123 1.00 82.50 92 ASP A C 1
ATOM 754 O O . ASP A 1 92 ? 25.954 3.615 0.868 1.00 82.50 92 ASP A O 1
ATOM 758 N N . GLU A 1 93 ? 27.533 4.945 0.013 1.00 82.81 93 GLU A N 1
ATOM 759 C CA . GLU A 1 93 ? 28.653 4.329 0.750 1.00 82.81 93 GLU A CA 1
ATOM 760 C C . GLU A 1 93 ? 28.477 4.368 2.279 1.00 82.81 93 GLU A C 1
ATOM 762 O O . GLU A 1 93 ? 29.041 3.543 2.996 1.00 82.81 93 GLU A O 1
ATOM 767 N N . ALA A 1 94 ? 27.675 5.308 2.790 1.00 80.69 94 ALA A N 1
ATOM 768 C CA . ALA A 1 94 ? 27.348 5.431 4.206 1.00 80.69 94 ALA A CA 1
ATOM 769 C C . ALA A 1 94 ? 26.107 4.607 4.606 1.00 80.69 94 ALA A C 1
ATOM 771 O O . ALA A 1 94 ? 25.625 4.736 5.735 1.00 80.69 94 ALA A O 1
ATOM 772 N N . GLY A 1 95 ? 25.564 3.788 3.701 1.00 80.62 95 GLY A N 1
ATOM 773 C CA . GLY A 1 95 ? 24.373 2.976 3.940 1.00 80.62 95 GLY A CA 1
ATOM 774 C C . GLY A 1 95 ? 23.065 3.776 3.938 1.00 80.62 95 GLY A C 1
ATOM 775 O O . GLY A 1 95 ? 22.039 3.273 4.399 1.00 80.62 95 GLY A O 1
ATOM 776 N N . ARG A 1 96 ? 23.070 5.034 3.480 1.00 82.25 96 ARG A N 1
ATOM 777 C CA . ARG A 1 96 ? 21.878 5.893 3.488 1.00 82.25 96 ARG A CA 1
ATOM 778 C C . ARG A 1 96 ? 21.041 5.638 2.242 1.00 82.25 96 ARG A C 1
ATOM 780 O O . ARG A 1 96 ? 21.554 5.638 1.126 1.00 82.25 96 ARG A O 1
ATOM 787 N N . THR A 1 97 ? 19.735 5.497 2.442 1.00 85.62 97 THR A N 1
ATOM 788 C CA . THR A 1 97 ? 18.735 5.375 1.378 1.00 85.62 97 THR A CA 1
ATOM 789 C C . THR A 1 97 ? 17.901 6.651 1.249 1.00 85.62 97 THR A C 1
ATOM 791 O O . THR A 1 97 ? 17.770 7.421 2.214 1.00 85.62 97 THR A O 1
ATOM 794 N N . PRO A 1 98 ? 17.299 6.904 0.072 1.00 88.25 98 PRO A N 1
ATOM 795 C CA . PRO A 1 98 ? 16.275 7.928 -0.066 1.00 88.25 98 PRO A CA 1
ATOM 796 C C . PRO A 1 98 ? 15.145 7.725 0.951 1.00 88.25 98 PRO A C 1
ATOM 798 O O . PRO A 1 98 ? 14.726 6.608 1.243 1.00 88.25 98 PRO A O 1
ATOM 801 N N . LYS A 1 99 ? 14.619 8.825 1.501 1.00 83.69 99 LYS A N 1
ATOM 802 C CA . LYS A 1 99 ? 13.626 8.771 2.593 1.00 83.69 99 LYS A CA 1
ATOM 803 C C . LYS A 1 99 ? 12.263 8.205 2.173 1.00 83.69 99 LYS A C 1
ATOM 805 O O . LYS A 1 99 ? 11.472 7.849 3.046 1.00 83.69 99 LYS A O 1
ATOM 810 N N . ASN A 1 100 ? 11.947 8.245 0.882 1.00 84.44 100 ASN A N 1
ATOM 811 C CA . ASN A 1 100 ? 10.707 7.755 0.285 1.00 84.44 100 ASN A CA 1
ATOM 812 C C . ASN A 1 100 ? 10.887 7.570 -1.231 1.00 84.44 100 ASN A C 1
ATOM 814 O O . ASN A 1 100 ? 11.834 8.109 -1.808 1.00 84.44 100 ASN A O 1
ATOM 818 N N . LEU A 1 101 ? 9.936 6.878 -1.866 1.00 88.50 101 LEU A N 1
ATOM 819 C CA . LEU A 1 101 ? 9.942 6.630 -3.306 1.00 88.50 101 LEU A CA 1
ATOM 820 C C . LEU A 1 101 ? 10.050 7.908 -4.142 1.00 88.50 101 LEU A C 1
ATOM 822 O O . LEU A 1 101 ? 10.826 7.948 -5.082 1.00 88.50 101 LEU A O 1
ATOM 826 N N . THR A 1 102 ? 9.333 8.981 -3.798 1.00 88.94 102 THR A N 1
ATOM 827 C CA . THR A 1 102 ? 9.423 10.242 -4.555 1.00 88.94 102 THR A CA 1
ATOM 828 C C . THR A 1 102 ? 10.852 10.790 -4.563 1.00 88.94 102 THR A C 1
ATOM 830 O O . THR A 1 102 ? 11.364 11.132 -5.621 1.00 88.94 102 THR A O 1
ATOM 833 N N . ALA A 1 103 ? 11.530 10.788 -3.412 1.00 90.19 103 ALA A N 1
ATOM 834 C CA . ALA A 1 103 ? 12.931 11.184 -3.313 1.00 90.19 103 ALA A CA 1
ATOM 835 C C . ALA A 1 103 ? 13.865 10.226 -4.070 1.00 90.19 103 ALA A C 1
ATOM 837 O O . ALA A 1 103 ? 14.840 10.684 -4.651 1.00 90.19 103 ALA A O 1
ATOM 838 N N . ALA A 1 104 ? 13.563 8.922 -4.095 1.00 91.31 104 ALA A N 1
ATOM 839 C CA . ALA A 1 104 ? 14.308 7.949 -4.895 1.00 91.31 104 ALA A CA 1
ATOM 840 C C . ALA A 1 104 ? 14.181 8.227 -6.404 1.00 91.31 104 ALA A C 1
ATOM 842 O O . ALA A 1 104 ? 15.159 8.129 -7.136 1.00 91.31 104 ALA A O 1
ATOM 843 N N . LEU A 1 105 ? 12.993 8.623 -6.872 1.00 92.25 105 LEU A N 1
ATOM 844 C CA . LEU A 1 105 ? 12.746 8.942 -8.284 1.00 92.25 105 LEU A CA 1
ATOM 845 C C . LEU A 1 105 ? 13.395 10.249 -8.749 1.00 92.25 105 LEU A C 1
ATOM 847 O O . LEU A 1 105 ? 13.590 10.435 -9.952 1.00 92.25 105 LEU A O 1
ATOM 851 N N . ASP A 1 106 ? 13.705 11.145 -7.817 1.00 91.56 106 ASP A N 1
ATOM 852 C CA . ASP A 1 106 ? 14.432 12.389 -8.075 1.00 91.56 106 ASP A CA 1
ATOM 853 C C . ASP A 1 106 ? 15.942 12.260 -7.820 1.00 91.56 106 ASP A C 1
ATOM 855 O O . ASP A 1 106 ? 16.683 13.217 -8.045 1.00 91.56 106 ASP A O 1
ATOM 859 N N . ASP A 1 107 ? 16.419 11.089 -7.385 1.00 92.88 107 ASP A N 1
ATOM 860 C CA . ASP A 1 107 ? 17.839 10.851 -7.149 1.00 92.88 107 ASP A CA 1
ATOM 861 C C . ASP A 1 107 ? 18.602 10.754 -8.486 1.00 92.88 107 ASP A C 1
ATOM 863 O O . ASP A 1 107 ? 18.303 9.876 -9.305 1.00 92.88 107 ASP A O 1
ATOM 867 N N . PRO A 1 108 ? 19.620 11.604 -8.729 1.00 90.88 108 PRO A N 1
ATOM 868 C CA . PRO A 1 108 ? 20.392 11.574 -9.970 1.00 90.88 108 PRO A CA 1
ATOM 869 C C . PRO A 1 108 ? 21.087 10.237 -10.234 1.00 90.88 108 PRO A C 1
ATOM 871 O O . PRO A 1 108 ? 21.307 9.888 -11.393 1.00 90.88 108 PRO A O 1
ATOM 874 N N . ARG A 1 109 ? 21.402 9.458 -9.190 1.00 90.00 109 ARG A N 1
ATOM 875 C CA . ARG A 1 109 ? 22.026 8.136 -9.346 1.00 90.00 109 ARG A CA 1
ATOM 876 C C . ARG A 1 109 ? 21.106 7.161 -10.070 1.00 90.00 109 ARG A C 1
ATOM 878 O O . ARG A 1 109 ? 21.589 6.248 -10.717 1.00 90.00 109 ARG A O 1
ATOM 885 N N . LEU A 1 110 ? 19.791 7.379 -10.073 1.00 90.00 110 LEU A N 1
ATOM 886 C CA . LEU A 1 110 ? 18.874 6.534 -10.837 1.00 90.00 110 LEU A CA 1
ATOM 887 C C . LEU A 1 110 ? 19.159 6.573 -12.353 1.00 90.00 110 LEU A C 1
ATOM 889 O O . LEU A 1 110 ? 18.846 5.615 -13.061 1.00 90.00 110 LEU A O 1
ATOM 893 N N . ILE A 1 111 ? 19.790 7.647 -12.850 1.00 88.62 111 ILE A N 1
ATOM 894 C CA . ILE A 1 111 ? 20.194 7.791 -14.258 1.00 88.62 111 ILE A CA 1
ATOM 895 C C . ILE A 1 111 ? 21.234 6.742 -14.660 1.00 88.62 111 ILE A C 1
ATOM 897 O O . ILE A 1 111 ? 21.235 6.330 -15.818 1.00 88.62 111 ILE A O 1
ATOM 901 N N . SER A 1 112 ? 22.084 6.280 -13.735 1.00 88.06 112 SER A N 1
ATOM 902 C CA . SER A 1 112 ? 23.085 5.255 -14.054 1.00 88.06 112 SER A CA 1
ATOM 903 C C . SER A 1 112 ? 22.490 3.860 -14.226 1.00 88.06 112 SER A C 1
ATOM 905 O O . SER A 1 112 ? 23.174 2.991 -14.750 1.00 88.06 112 SER A O 1
ATOM 907 N N . PHE A 1 113 ? 21.244 3.642 -13.795 1.00 86.62 113 PHE A N 1
ATOM 908 C CA . PHE A 1 113 ? 20.597 2.326 -13.784 1.00 86.62 113 PHE A CA 1
ATOM 909 C C . PHE A 1 113 ? 19.433 2.219 -14.765 1.00 86.62 113 PHE A C 1
ATOM 911 O O . PHE A 1 113 ? 19.209 1.165 -15.352 1.00 86.62 113 PHE A O 1
ATOM 918 N N . LEU A 1 114 ? 18.662 3.298 -14.912 1.00 90.94 114 LEU A N 1
ATOM 919 C CA . LEU A 1 114 ? 17.417 3.304 -15.672 1.00 90.94 114 LEU A CA 1
ATOM 920 C C . LEU A 1 114 ? 17.482 4.337 -16.784 1.00 90.94 114 LEU A C 1
ATOM 922 O O . LEU A 1 114 ? 17.896 5.471 -16.556 1.00 90.94 114 LEU A O 1
ATOM 926 N N . ASN A 1 115 ? 16.978 3.988 -17.959 1.00 90.50 115 ASN A N 1
ATOM 927 C CA . ASN A 1 115 ? 16.769 4.903 -19.068 1.00 90.50 115 ASN A CA 1
ATOM 928 C C . ASN A 1 115 ? 15.647 5.913 -18.768 1.00 90.50 115 ASN A C 1
ATOM 930 O O . ASN A 1 115 ? 14.827 5.752 -17.858 1.00 90.50 115 ASN A O 1
ATOM 934 N N . ALA A 1 116 ? 15.617 6.986 -19.550 1.00 89.31 116 ALA A N 1
ATOM 935 C CA . ALA A 1 116 ? 14.717 8.100 -19.307 1.00 89.31 116 ALA A CA 1
ATOM 936 C C . ALA A 1 116 ? 13.214 7.742 -19.413 1.00 89.31 116 ALA A C 1
ATOM 938 O O . ALA A 1 116 ? 12.475 8.109 -18.494 1.00 89.31 116 ALA A O 1
ATOM 939 N N . PRO A 1 117 ? 12.749 6.921 -20.381 1.00 89.44 117 PRO A N 1
ATOM 940 C CA . PRO A 1 117 ? 11.360 6.449 -20.417 1.00 89.44 117 PRO A CA 1
ATOM 941 C C . PRO A 1 117 ? 10.915 5.716 -19.152 1.00 89.44 117 PRO A C 1
ATOM 943 O O . PRO A 1 117 ? 9.831 5.982 -18.632 1.00 89.44 117 PRO A O 1
ATOM 946 N N . THR A 1 118 ? 11.754 4.821 -18.628 1.00 92.69 118 THR A N 1
ATOM 947 C CA . THR A 1 118 ? 11.442 4.037 -17.423 1.00 92.69 118 THR A CA 1
ATOM 948 C C . THR A 1 118 ? 11.312 4.944 -16.207 1.00 92.69 118 THR A C 1
ATOM 950 O O . THR A 1 118 ? 10.347 4.832 -15.447 1.00 92.69 118 THR A O 1
ATOM 953 N N . ARG A 1 119 ? 12.232 5.906 -16.053 1.00 93.44 119 ARG A N 1
ATOM 954 C CA . ARG A 1 119 ? 12.160 6.914 -14.983 1.00 93.44 119 ARG A CA 1
ATOM 955 C C . ARG A 1 119 ? 10.898 7.773 -15.101 1.00 93.44 119 ARG A C 1
ATOM 957 O O . ARG A 1 119 ? 10.221 7.991 -14.097 1.00 93.44 119 ARG A O 1
ATOM 964 N N . SER A 1 120 ? 10.538 8.207 -16.309 1.00 92.94 120 SER A N 1
ATOM 965 C CA . SER A 1 120 ? 9.306 8.967 -16.563 1.00 92.94 120 SER A CA 1
ATOM 966 C C . SER A 1 120 ? 8.057 8.161 -16.203 1.00 92.94 120 SER A C 1
ATOM 968 O O . SER A 1 120 ? 7.190 8.671 -15.495 1.00 92.94 120 SER A O 1
ATOM 970 N N . ILE A 1 121 ? 7.986 6.882 -16.589 1.00 94.81 121 ILE A N 1
ATOM 971 C CA . ILE A 1 121 ? 6.891 5.982 -16.192 1.00 94.81 121 ILE A CA 1
ATOM 972 C C . ILE A 1 121 ? 6.811 5.865 -14.668 1.00 94.81 121 ILE A C 1
ATOM 974 O O . ILE A 1 121 ? 5.734 6.052 -14.100 1.00 94.81 121 ILE A O 1
ATOM 978 N N . LEU A 1 122 ? 7.934 5.629 -13.985 1.00 95.75 122 LEU A N 1
ATOM 979 C CA . LEU A 1 122 ? 7.956 5.557 -12.524 1.00 95.75 122 LEU A CA 1
ATOM 980 C C . LEU A 1 122 ? 7.443 6.852 -11.876 1.00 95.75 122 LEU A C 1
ATOM 982 O O . LEU A 1 122 ? 6.631 6.785 -10.953 1.00 95.75 122 LEU A O 1
ATOM 986 N N . LYS A 1 123 ? 7.826 8.028 -12.392 1.00 95.25 123 LYS A N 1
ATOM 987 C CA . LYS A 1 123 ? 7.308 9.328 -11.925 1.00 95.25 123 LYS A CA 1
ATOM 988 C C . LYS A 1 123 ? 5.810 9.497 -12.184 1.00 95.25 123 LYS A C 1
ATOM 990 O O . LYS A 1 123 ? 5.107 10.040 -11.334 1.00 95.25 123 LYS A O 1
ATOM 995 N N . ILE A 1 124 ? 5.290 8.997 -13.304 1.00 93.38 124 ILE A N 1
ATOM 996 C CA . ILE A 1 124 ? 3.848 9.020 -13.600 1.00 93.38 124 ILE A CA 1
ATOM 997 C C . ILE A 1 124 ? 3.060 8.135 -12.622 1.00 93.38 124 ILE A C 1
ATOM 999 O O . ILE A 1 124 ? 1.972 8.516 -12.179 1.00 93.38 124 ILE A O 1
ATOM 1003 N N . LEU A 1 125 ? 3.595 6.962 -12.275 1.00 94.50 125 LEU A N 1
ATOM 1004 C CA . LEU A 1 125 ? 2.924 6.011 -11.388 1.00 94.50 125 LEU A CA 1
ATOM 1005 C C . LEU A 1 125 ? 3.054 6.390 -9.902 1.00 94.50 125 LEU A C 1
ATOM 1007 O O . LEU A 1 125 ? 2.084 6.281 -9.152 1.00 94.50 125 LEU A O 1
ATOM 1011 N N . PHE A 1 126 ? 4.231 6.839 -9.468 1.00 94.56 126 PHE A N 1
ATOM 1012 C CA . PHE A 1 126 ? 4.611 6.935 -8.051 1.00 94.56 126 PHE A CA 1
ATOM 1013 C C . PHE A 1 126 ? 5.143 8.304 -7.616 1.00 94.56 126 PHE A C 1
ATOM 1015 O O . PHE A 1 126 ? 5.535 8.467 -6.460 1.00 94.56 126 PHE A O 1
ATOM 1022 N N . GLY A 1 127 ? 5.200 9.272 -8.527 1.00 90.81 127 GLY A N 1
ATOM 1023 C CA . GLY A 1 127 ? 5.749 10.593 -8.258 1.00 90.81 127 GLY A CA 1
ATOM 1024 C C . GLY A 1 127 ? 4.824 11.476 -7.405 1.00 90.81 127 GLY A C 1
ATOM 1025 O O . GLY A 1 127 ? 4.127 10.995 -6.507 1.00 90.81 127 GLY A O 1
ATOM 1026 N N . PRO A 1 128 ? 4.807 12.799 -7.644 1.00 87.94 128 PRO A N 1
ATOM 1027 C CA . PRO A 1 128 ? 4.096 13.747 -6.790 1.00 87.94 128 PRO A CA 1
ATOM 1028 C C . PRO A 1 128 ? 2.583 13.510 -6.800 1.00 87.94 128 PRO A C 1
ATOM 1030 O O . PRO A 1 128 ? 2.048 12.757 -7.610 1.00 87.94 128 PRO A O 1
ATOM 1033 N N . MET A 1 129 ? 1.856 14.220 -5.937 1.00 83.50 129 MET A N 1
ATOM 1034 C CA . MET A 1 129 ? 0.392 14.139 -5.869 1.00 83.50 129 MET A CA 1
ATOM 1035 C C . MET A 1 129 ? -0.257 14.356 -7.238 1.00 83.50 129 MET A C 1
ATOM 1037 O O . MET A 1 129 ? -1.201 13.655 -7.579 1.00 83.50 129 MET A O 1
ATOM 1041 N N . THR A 1 130 ? 0.277 15.261 -8.064 1.00 84.94 130 THR A N 1
ATOM 1042 C CA . THR A 1 130 ? -0.215 15.535 -9.423 1.00 84.94 130 THR A CA 1
ATOM 1043 C C . THR A 1 130 ? -0.130 14.334 -10.376 1.00 84.94 130 THR A C 1
ATOM 1045 O O . THR A 1 130 ? -0.900 14.313 -11.335 1.00 84.94 130 THR A O 1
ATOM 1048 N N . SER A 1 131 ? 0.656 13.304 -10.059 1.00 89.94 131 SER A N 1
ATOM 1049 C CA . SER A 1 131 ? 0.716 12.016 -10.763 1.00 89.94 131 SER A CA 1
ATOM 1050 C C . SER A 1 131 ? -0.447 11.067 -10.394 1.00 89.94 131 SER A C 1
ATOM 1052 O O . SER A 1 131 ? -1.444 11.491 -9.786 1.00 89.94 131 SER A O 1
ATOM 1054 N N . LEU A 1 132 ? -0.353 9.782 -10.770 1.00 90.00 132 LEU A N 1
ATOM 1055 C CA . LEU A 1 132 ? -1.260 8.751 -10.248 1.00 90.00 132 LEU A CA 1
ATOM 1056 C C . LEU A 1 132 ? -1.039 8.512 -8.752 1.00 90.00 132 LEU A C 1
ATOM 1058 O O . LEU A 1 132 ? -2.014 8.267 -8.041 1.00 90.00 132 LEU A O 1
ATOM 1062 N N . ASN A 1 133 ? 0.208 8.621 -8.279 1.00 91.69 133 ASN A N 1
ATOM 1063 C CA . ASN A 1 133 ? 0.618 8.374 -6.896 1.00 91.69 133 ASN A CA 1
ATOM 1064 C C . ASN A 1 133 ? -0.023 7.093 -6.328 1.00 91.69 133 ASN A C 1
ATOM 1066 O O . ASN A 1 133 ? -0.758 7.109 -5.331 1.00 91.69 133 ASN A O 1
ATOM 1070 N N . LEU A 1 134 ? 0.219 5.975 -7.020 1.00 93.56 134 LEU A N 1
ATOM 1071 C CA . LEU A 1 134 ? -0.368 4.675 -6.698 1.00 93.56 134 LEU A CA 1
ATOM 1072 C C . LEU A 1 134 ? -0.055 4.260 -5.260 1.00 93.56 134 LEU A C 1
ATOM 1074 O O . LEU A 1 134 ? -0.939 3.751 -4.576 1.00 93.56 134 LEU A O 1
ATOM 1078 N N . HIS A 1 135 ? 1.160 4.546 -4.777 1.00 93.31 135 HIS A N 1
ATOM 1079 C CA . HIS A 1 135 ? 1.560 4.265 -3.398 1.00 93.31 135 HIS A CA 1
ATOM 1080 C C . HIS A 1 135 ? 0.583 4.861 -2.395 1.00 93.31 135 HIS A C 1
ATOM 1082 O O . HIS A 1 135 ? -0.030 4.135 -1.611 1.00 93.31 135 HIS A O 1
ATOM 1088 N N . THR A 1 136 ? 0.348 6.169 -2.483 1.00 90.62 136 THR A N 1
ATOM 1089 C CA . THR A 1 136 ? -0.532 6.834 -1.526 1.00 90.62 136 THR A CA 1
ATOM 1090 C C . THR A 1 136 ? -1.987 6.422 -1.724 1.00 90.62 136 THR A C 1
ATOM 1092 O O . THR A 1 136 ? -2.684 6.195 -0.738 1.00 90.62 136 THR A O 1
ATOM 1095 N N . ARG A 1 137 ? -2.461 6.267 -2.967 1.00 90.75 137 ARG A N 1
ATOM 1096 C CA . ARG A 1 137 ? -3.858 5.875 -3.227 1.00 90.75 137 ARG A CA 1
ATOM 1097 C C . ARG A 1 137 ? -4.197 4.494 -2.663 1.00 90.75 137 ARG A C 1
ATOM 1099 O O . ARG A 1 137 ? -5.207 4.353 -1.972 1.00 90.75 137 ARG A O 1
ATOM 1106 N N . PHE A 1 138 ? -3.344 3.503 -2.910 1.00 93.94 138 PHE A N 1
ATOM 1107 C CA . PHE A 1 138 ? -3.581 2.126 -2.479 1.00 93.94 138 PHE A CA 1
ATOM 1108 C C . PHE A 1 138 ? -3.267 1.927 -0.989 1.00 93.94 138 PHE A C 1
ATOM 1110 O O . PHE A 1 138 ? -4.133 1.476 -0.243 1.00 93.94 138 PHE A O 1
ATOM 1117 N N . TRP A 1 139 ? -2.087 2.331 -0.502 1.00 94.62 139 TRP A N 1
ATOM 1118 C CA . TRP A 1 139 ? -1.668 2.060 0.887 1.00 94.62 139 TRP A CA 1
ATOM 1119 C C . TRP A 1 139 ? -2.275 2.984 1.948 1.00 94.62 139 TRP A C 1
ATOM 1121 O O . TRP A 1 139 ? -2.093 2.770 3.155 1.00 94.62 139 TRP A O 1
ATOM 1131 N N . GLN A 1 140 ? -3.001 4.019 1.530 1.00 91.25 140 GLN A N 1
ATOM 1132 C CA . GLN A 1 140 ? -3.918 4.730 2.419 1.00 91.25 140 GLN A CA 1
ATOM 1133 C C . GLN A 1 140 ? -5.347 4.185 2.314 1.00 91.25 140 GLN A C 1
ATOM 1135 O O . GLN A 1 140 ? -6.179 4.565 3.126 1.00 91.25 140 GLN A O 1
ATOM 1140 N N . GLY A 1 141 ? -5.661 3.299 1.368 1.00 90.56 141 GLY A N 1
ATOM 1141 C CA . GLY A 1 141 ? -7.009 2.756 1.207 1.00 90.56 141 GLY A CA 1
ATOM 1142 C C . GLY A 1 141 ? -8.003 3.802 0.705 1.00 90.56 141 GLY A C 1
ATOM 1143 O O . GLY A 1 141 ? -9.094 3.914 1.256 1.00 90.56 141 GLY A O 1
ATOM 1144 N N . PHE A 1 142 ? -7.600 4.620 -0.274 1.00 90.06 142 PHE A N 1
ATOM 1145 C CA . PHE A 1 142 ? -8.532 5.432 -1.074 1.00 90.06 142 PHE A CA 1
ATOM 1146 C C . PHE A 1 142 ? -9.102 4.652 -2.261 1.00 90.06 142 PHE A C 1
ATOM 1148 O O . PHE A 1 142 ? -10.036 5.120 -2.896 1.00 90.06 142 PHE A O 1
ATOM 1155 N N . VAL A 1 143 ? -8.518 3.491 -2.560 1.00 90.00 143 VAL A N 1
ATOM 1156 C CA . VAL A 1 143 ? -9.056 2.496 -3.485 1.00 90.00 143 VAL A CA 1
ATOM 1157 C C . VAL A 1 143 ? -9.461 1.298 -2.639 1.00 90.00 143 VAL A C 1
ATOM 1159 O O . VAL A 1 143 ? -8.605 0.691 -1.988 1.00 90.00 143 VAL A O 1
ATOM 1162 N N . SER A 1 144 ? -10.752 0.990 -2.599 1.00 87.94 144 SER A N 1
ATOM 1163 C CA . SER A 1 144 ? -11.267 -0.227 -1.977 1.00 87.94 144 SER A CA 1
ATOM 1164 C C . SER A 1 144 ? -11.199 -1.412 -2.947 1.00 87.94 144 SER A C 1
ATOM 1166 O O . SER A 1 144 ? -11.024 -1.216 -4.152 1.00 87.94 144 SER A O 1
ATOM 1168 N N . PRO A 1 145 ? -11.353 -2.659 -2.470 1.00 86.88 145 PRO A N 1
ATOM 1169 C CA . PRO A 1 145 ? -11.394 -3.810 -3.362 1.00 86.88 145 PRO A CA 1
ATOM 1170 C C . PRO A 1 145 ? -12.608 -3.776 -4.305 1.00 86.88 145 PRO A C 1
ATOM 1172 O O . PRO A 1 145 ? -12.506 -4.239 -5.437 1.00 86.88 145 PRO A O 1
ATOM 1175 N N . SER A 1 146 ? -13.714 -3.158 -3.878 1.00 84.88 146 SER A N 1
ATOM 1176 C CA . SER A 1 146 ? -14.890 -2.919 -4.720 1.00 84.88 146 SER A CA 1
ATOM 1177 C C . SER A 1 146 ? -14.625 -1.864 -5.798 1.00 84.88 146 SER A C 1
ATOM 1179 O O . SER A 1 146 ? -15.002 -2.061 -6.951 1.00 84.88 146 SER A O 1
ATOM 1181 N N . ASP A 1 147 ? -13.935 -0.765 -5.469 1.00 83.44 147 ASP A N 1
ATOM 1182 C CA . ASP A 1 147 ? -13.521 0.231 -6.476 1.00 83.44 147 ASP A CA 1
ATOM 1183 C C . ASP A 1 147 ? -12.540 -0.402 -7.465 1.00 83.44 147 ASP A C 1
ATOM 1185 O O . ASP A 1 147 ? -12.570 -0.134 -8.661 1.00 83.44 147 ASP A O 1
ATOM 1189 N N . PHE A 1 148 ? -11.676 -1.291 -6.973 1.00 84.69 148 PHE A N 1
ATOM 1190 C CA . PHE A 1 148 ? -10.733 -2.016 -7.807 1.00 84.69 148 PHE A CA 1
ATOM 1191 C C . PHE A 1 148 ? -11.423 -2.919 -8.834 1.00 84.69 148 PHE A C 1
ATOM 1193 O O . PHE A 1 148 ? -11.007 -2.944 -9.988 1.00 84.69 148 PHE A O 1
ATOM 1200 N N . GLU A 1 149 ? -12.476 -3.631 -8.431 1.00 85.44 149 GLU A N 1
ATOM 1201 C CA . GLU A 1 149 ? -13.264 -4.477 -9.331 1.00 85.44 149 GLU A CA 1
ATOM 1202 C C . GLU A 1 149 ? -13.945 -3.675 -10.451 1.00 85.44 149 GLU A C 1
ATOM 1204 O O . GLU A 1 149 ? -14.007 -4.146 -11.586 1.00 85.44 149 GLU A O 1
ATOM 1209 N N . ASN A 1 150 ? -14.416 -2.462 -10.147 1.00 81.00 150 ASN A N 1
ATOM 1210 C CA . ASN A 1 150 ? -15.275 -1.693 -11.050 1.00 81.00 150 ASN A CA 1
ATOM 1211 C C . ASN A 1 150 ? -14.547 -0.590 -11.837 1.00 81.00 150 ASN A C 1
ATOM 1213 O O . ASN A 1 150 ? -14.934 -0.283 -12.964 1.00 81.00 150 ASN A O 1
ATOM 1217 N N . GLU A 1 151 ? -13.513 0.024 -11.261 1.00 78.75 151 GLU A N 1
ATOM 1218 C CA . GLU A 1 151 ? -12.923 1.270 -11.770 1.00 78.75 151 GLU A CA 1
ATOM 1219 C C . GLU A 1 151 ? -11.451 1.141 -12.161 1.00 78.75 151 GLU A C 1
ATOM 1221 O O . GLU A 1 151 ? -10.959 1.917 -12.988 1.00 78.75 151 GLU A O 1
ATOM 1226 N N . ILE A 1 152 ? -10.719 0.185 -11.580 1.00 82.19 152 ILE A N 1
ATOM 1227 C CA . ILE A 1 152 ? -9.287 0.047 -11.840 1.00 82.19 152 ILE A CA 1
ATOM 1228 C C . ILE A 1 152 ? -9.059 -0.977 -12.951 1.00 82.19 152 ILE A C 1
ATOM 1230 O O . ILE A 1 152 ? -9.354 -2.161 -12.786 1.00 82.19 152 ILE A O 1
ATOM 1234 N N . PRO A 1 153 ? -8.485 -0.564 -14.093 1.00 81.38 153 PRO A N 1
ATOM 1235 C CA . PRO A 1 153 ? -8.300 -1.481 -15.195 1.00 81.38 153 PRO A CA 1
ATOM 1236 C C . PRO A 1 153 ? -7.221 -2.508 -14.841 1.00 81.38 153 PRO A C 1
ATOM 1238 O O . PRO A 1 153 ? -6.117 -2.161 -14.413 1.00 81.38 153 PRO A O 1
ATOM 1241 N N . VAL A 1 154 ? -7.521 -3.787 -15.082 1.00 86.00 154 VAL A N 1
ATOM 1242 C CA . VAL A 1 154 ? -6.598 -4.912 -14.838 1.00 86.00 154 VAL A CA 1
ATOM 1243 C C . VAL A 1 154 ? -5.263 -4.715 -15.571 1.00 86.00 154 VAL A C 1
ATOM 1245 O O . VAL A 1 154 ? -4.218 -5.159 -15.096 1.00 86.00 154 VAL A O 1
ATOM 1248 N N . CYS A 1 155 ? -5.269 -3.979 -16.685 1.00 85.50 155 CYS A N 1
ATOM 1249 C CA . CYS A 1 155 ? -4.071 -3.621 -17.431 1.00 85.50 155 CYS A CA 1
ATOM 1250 C C . CYS A 1 155 ? -3.003 -2.894 -16.604 1.00 85.50 155 CYS A C 1
ATOM 1252 O O . CYS A 1 155 ? -1.819 -3.058 -16.887 1.00 85.50 155 CYS A O 1
ATOM 1254 N N . LEU A 1 156 ? -3.383 -2.173 -15.542 1.00 91.00 156 LEU A N 1
ATOM 1255 C CA . LEU A 1 156 ? -2.427 -1.540 -14.634 1.00 91.00 156 LEU A CA 1
ATOM 1256 C C . LEU A 1 156 ? -1.523 -2.574 -13.950 1.00 91.00 156 LEU A C 1
ATOM 1258 O O . LEU A 1 156 ? -0.324 -2.354 -13.812 1.00 91.00 156 LEU A O 1
ATOM 1262 N N . LEU A 1 157 ? -2.083 -3.712 -13.542 1.00 90.81 157 LEU A N 1
ATOM 1263 C CA . LEU A 1 157 ? -1.338 -4.767 -12.861 1.00 90.81 157 LEU A CA 1
ATOM 1264 C C . LEU A 1 157 ? -0.339 -5.445 -13.806 1.00 90.81 157 LEU A C 1
ATOM 1266 O O . LEU A 1 157 ? 0.834 -5.583 -13.465 1.00 90.81 157 LEU A O 1
ATOM 1270 N N . TYR A 1 158 ? -0.767 -5.782 -15.024 1.00 88.06 158 TYR A N 1
ATOM 1271 C CA . TYR A 1 158 ? 0.135 -6.300 -16.060 1.00 88.06 158 TYR A CA 1
ATOM 1272 C C . TYR A 1 158 ? 1.221 -5.294 -16.443 1.00 88.06 158 TYR A C 1
ATOM 1274 O O . TYR A 1 158 ? 2.375 -5.673 -16.634 1.00 88.06 158 TYR A O 1
ATOM 1282 N N . PHE A 1 159 ? 0.879 -4.006 -16.491 1.00 90.00 159 PHE A N 1
ATOM 1283 C CA . PHE A 1 159 ? 1.843 -2.940 -16.732 1.00 90.00 159 PHE A CA 1
ATOM 1284 C C . PHE A 1 159 ? 2.893 -2.838 -15.616 1.00 90.00 159 PHE A C 1
ATOM 1286 O O . PHE A 1 159 ? 4.072 -2.671 -15.911 1.00 90.00 159 PHE A O 1
ATOM 1293 N N . LEU A 1 160 ? 2.505 -3.002 -14.344 1.00 94.38 160 LEU A N 1
ATOM 1294 C CA . LEU A 1 160 ? 3.455 -3.048 -13.225 1.00 94.38 160 LEU A CA 1
ATOM 1295 C C . LEU A 1 160 ? 4.400 -4.253 -13.316 1.00 94.38 160 LEU A C 1
ATOM 1297 O O . LEU A 1 160 ? 5.596 -4.098 -13.072 1.00 94.38 160 LEU A O 1
ATOM 1301 N N . PHE A 1 161 ? 3.901 -5.432 -13.702 1.00 90.88 161 PHE A N 1
ATOM 1302 C CA . PHE A 1 161 ? 4.774 -6.584 -13.948 1.00 90.88 161 PHE A CA 1
ATOM 1303 C C . PHE A 1 161 ? 5.756 -6.309 -15.090 1.00 90.88 161 PHE A C 1
ATOM 1305 O O . PHE A 1 161 ? 6.953 -6.523 -14.923 1.00 90.88 161 PHE A O 1
ATOM 1312 N N . ALA A 1 162 ? 5.271 -5.793 -16.223 1.00 89.19 162 ALA A N 1
ATOM 1313 C CA . ALA A 1 162 ? 6.116 -5.445 -17.363 1.00 89.19 162 ALA A CA 1
ATOM 1314 C C . ALA A 1 162 ? 7.179 -4.396 -16.996 1.00 89.19 162 ALA A C 1
ATOM 1316 O O . ALA A 1 162 ? 8.324 -4.508 -17.425 1.00 89.19 162 ALA A O 1
ATOM 1317 N N . LEU A 1 163 ? 6.830 -3.420 -16.153 1.00 92.56 163 LEU A N 1
ATOM 1318 C CA . LEU A 1 163 ? 7.765 -2.416 -15.653 1.00 92.56 163 LEU A CA 1
ATOM 1319 C C . LEU A 1 163 ? 8.882 -3.036 -14.805 1.00 92.56 163 LEU A C 1
ATOM 1321 O O . LEU A 1 163 ? 10.044 -2.696 -15.002 1.00 92.56 163 LEU A O 1
ATOM 1325 N N . VAL A 1 164 ? 8.555 -3.964 -13.898 1.00 93.06 164 VAL A N 1
ATOM 1326 C CA . VAL A 1 164 ? 9.565 -4.685 -13.102 1.00 93.06 164 VAL A CA 1
ATOM 1327 C C . VAL A 1 164 ? 10.524 -5.461 -14.006 1.00 93.06 164 VAL A C 1
ATOM 1329 O O . VAL A 1 164 ? 11.736 -5.382 -13.817 1.00 93.06 164 VAL A O 1
ATOM 1332 N N . LEU A 1 165 ? 9.996 -6.163 -15.011 1.00 88.25 165 LEU A N 1
ATOM 1333 C CA . LEU A 1 165 ? 10.815 -6.902 -15.977 1.00 88.25 165 LEU A CA 1
ATOM 1334 C C . LEU A 1 165 ? 11.700 -5.967 -16.813 1.00 88.25 165 LEU A C 1
ATOM 1336 O O . LEU A 1 165 ? 12.877 -6.248 -17.012 1.00 88.25 165 LEU A O 1
ATOM 1340 N N . SER A 1 166 ? 11.159 -4.828 -17.248 1.00 88.38 166 SER A N 1
ATOM 1341 C CA . SER A 1 166 ? 11.915 -3.822 -18.000 1.00 88.38 166 SER A CA 1
ATOM 1342 C C . SER A 1 166 ? 13.050 -3.201 -17.179 1.00 88.38 166 SER A C 1
ATOM 1344 O O . SER A 1 166 ? 14.106 -2.889 -17.731 1.00 88.38 166 SER A O 1
ATOM 1346 N N . ILE A 1 167 ? 12.850 -3.017 -15.871 1.00 91.62 167 ILE A N 1
ATOM 1347 C CA . ILE A 1 167 ? 13.904 -2.557 -14.960 1.00 91.62 167 ILE A CA 1
ATOM 1348 C C . ILE A 1 167 ? 14.982 -3.635 -14.809 1.00 91.62 167 ILE A C 1
ATOM 1350 O O . ILE A 1 167 ? 16.163 -3.315 -14.894 1.00 91.62 167 ILE A O 1
ATOM 1354 N N . ASP A 1 168 ? 14.590 -4.900 -14.629 1.00 89.31 168 ASP A N 1
ATOM 1355 C CA . ASP A 1 168 ? 15.535 -6.021 -14.517 1.00 89.31 168 ASP A CA 1
ATOM 1356 C C . ASP A 1 168 ? 16.462 -6.111 -15.736 1.00 89.31 168 ASP A C 1
ATOM 1358 O O . ASP A 1 168 ? 17.677 -6.195 -15.584 1.00 89.31 168 ASP A O 1
ATOM 1362 N N . GLU A 1 169 ? 15.906 -6.007 -16.945 1.00 86.06 169 GLU A N 1
ATOM 1363 C CA . GLU A 1 169 ? 16.674 -6.025 -18.195 1.00 86.06 169 GLU A CA 1
ATOM 1364 C C . GLU A 1 169 ? 17.713 -4.893 -18.262 1.00 86.06 169 GLU A C 1
ATOM 1366 O O . GLU A 1 169 ? 18.866 -5.118 -18.635 1.00 86.06 169 GLU A O 1
ATOM 1371 N N . GLN A 1 170 ? 17.336 -3.683 -17.839 1.00 88.19 170 GLN A N 1
ATOM 1372 C CA . GLN A 1 170 ? 18.253 -2.541 -17.795 1.00 88.19 170 GLN A CA 1
ATOM 1373 C C . GLN A 1 170 ? 19.355 -2.738 -16.753 1.00 88.19 170 GLN A C 1
ATOM 1375 O O . GLN A 1 170 ? 20.523 -2.493 -17.050 1.00 88.19 170 GLN A O 1
ATOM 1380 N N . LEU A 1 171 ? 19.015 -3.260 -15.575 1.00 86.56 171 LEU A N 1
ATOM 1381 C CA . LEU A 1 171 ? 19.987 -3.530 -14.517 1.00 86.56 171 LEU A CA 1
ATOM 1382 C C . LEU A 1 171 ? 20.977 -4.637 -14.892 1.00 86.56 171 LEU A C 1
ATOM 1384 O O . LEU A 1 171 ? 22.145 -4.561 -14.521 1.00 86.56 171 LEU A O 1
ATOM 1388 N N . LEU A 1 172 ? 20.547 -5.645 -15.653 1.00 82.19 172 LEU A N 1
ATOM 1389 C CA . LEU A 1 172 ? 21.440 -6.687 -16.171 1.00 82.19 172 LEU A CA 1
ATOM 1390 C C . LEU A 1 172 ? 22.450 -6.142 -17.191 1.00 82.19 172 LEU A C 1
ATOM 1392 O O . LEU A 1 172 ? 23.531 -6.713 -17.335 1.00 82.19 172 LEU A O 1
ATOM 1396 N N . SER A 1 173 ? 22.118 -5.047 -17.882 1.00 77.69 173 SER A N 1
ATOM 1397 C CA . SER A 1 173 ? 23.028 -4.385 -18.825 1.00 77.69 173 SER A CA 1
ATOM 1398 C C . SER A 1 173 ? 24.100 -3.524 -18.138 1.00 77.69 173 SER A C 1
ATOM 1400 O O . SER A 1 173 ? 25.155 -3.266 -18.719 1.00 77.69 173 SER A O 1
ATOM 1402 N N . THR A 1 174 ? 23.867 -3.121 -16.887 1.00 70.75 174 THR A N 1
ATOM 1403 C CA . THR A 1 174 ? 24.826 -2.389 -16.051 1.00 70.75 174 THR A CA 1
ATOM 1404 C C . THR A 1 174 ? 25.679 -3.368 -15.237 1.00 70.75 174 THR A C 1
ATOM 1406 O O . THR A 1 174 ? 25.170 -4.106 -14.403 1.00 70.75 174 THR A O 1
ATOM 1409 N N . LEU A 1 175 ? 26.991 -3.395 -15.499 1.00 54.22 175 LEU A N 1
ATOM 1410 C CA . LEU A 1 175 ? 27.940 -4.433 -15.052 1.00 54.22 175 LEU A CA 1
ATOM 1411 C C . LEU A 1 175 ? 28.161 -4.564 -13.530 1.00 54.22 175 LEU A C 1
ATOM 1413 O O . LEU A 1 175 ? 28.758 -5.552 -13.109 1.00 54.22 175 LEU A O 1
ATOM 1417 N N . ASP A 1 176 ? 27.654 -3.649 -12.704 1.00 55.91 176 ASP A N 1
ATOM 1418 C CA . ASP A 1 176 ? 27.832 -3.690 -11.251 1.00 55.91 176 ASP A CA 1
ATOM 1419 C C . ASP A 1 176 ? 26.511 -4.001 -10.548 1.00 55.91 176 ASP A C 1
ATOM 1421 O O . ASP A 1 176 ? 25.608 -3.168 -10.452 1.00 55.91 176 ASP A O 1
ATOM 1425 N N . LYS A 1 177 ? 26.393 -5.235 -10.045 1.00 53.88 177 LYS A N 1
ATOM 1426 C CA . LYS A 1 177 ? 25.230 -5.656 -9.261 1.00 53.88 177 LYS A CA 1
ATOM 1427 C C . LYS A 1 177 ? 25.328 -5.087 -7.843 1.00 53.88 177 LYS A C 1
ATOM 1429 O O . LYS A 1 177 ? 26.281 -5.417 -7.134 1.00 53.88 177 LYS A O 1
ATOM 1434 N N . PRO A 1 178 ? 24.341 -4.306 -7.382 1.00 49.84 178 PRO A N 1
ATOM 1435 C CA . PRO A 1 178 ? 24.298 -3.885 -5.992 1.00 49.84 178 PRO A CA 1
ATOM 1436 C C . PRO A 1 178 ? 24.041 -5.089 -5.078 1.00 49.84 178 PRO A C 1
ATOM 1438 O O . PRO A 1 178 ? 23.207 -5.952 -5.357 1.00 49.84 178 PRO A O 1
ATOM 1441 N N . VAL A 1 179 ? 24.791 -5.148 -3.978 1.00 45.84 179 VAL A N 1
ATOM 1442 C CA . VAL A 1 179 ? 24.668 -6.183 -2.948 1.00 45.84 179 VAL A CA 1
ATOM 1443 C C . VAL A 1 179 ? 23.443 -5.881 -2.086 1.00 45.84 179 VAL A C 1
ATOM 1445 O O . VAL A 1 179 ? 23.332 -4.799 -1.512 1.00 45.84 179 VAL A O 1
ATOM 1448 N N . ALA A 1 180 ? 22.527 -6.843 -1.975 1.00 45.16 180 ALA A N 1
ATOM 1449 C CA . ALA A 1 180 ? 21.388 -6.748 -1.070 1.00 45.16 180 ALA A CA 1
ATOM 1450 C C . ALA A 1 180 ? 21.865 -6.782 0.395 1.00 45.16 180 ALA A C 1
ATOM 1452 O O . ALA A 1 180 ? 22.545 -7.720 0.816 1.00 45.16 180 ALA A O 1
ATOM 1453 N N . PHE A 1 181 ? 21.504 -5.762 1.175 1.00 47.00 181 PHE A N 1
ATOM 1454 C CA . PHE A 1 181 ? 21.760 -5.718 2.615 1.00 47.00 181 PHE A CA 1
ATOM 1455 C C . PHE A 1 181 ? 20.698 -6.513 3.386 1.00 47.00 181 PHE A C 1
ATOM 1457 O O . PHE A 1 181 ? 19.520 -6.467 3.049 1.00 47.00 181 PHE A O 1
ATOM 1464 N N . GLN A 1 182 ? 21.121 -7.222 4.437 1.00 40.91 182 GLN A N 1
ATOM 1465 C CA . GLN A 1 182 ? 20.230 -7.922 5.370 1.00 40.91 182 GLN A CA 1
ATOM 1466 C C . GLN A 1 182 ? 19.757 -6.982 6.488 1.00 40.91 182 GLN A C 1
ATOM 1468 O O . GLN A 1 182 ? 20.576 -6.370 7.181 1.00 40.91 182 GLN A O 1
ATOM 1473 N N . SER A 1 183 ? 18.447 -6.906 6.717 1.00 43.34 183 SER A N 1
ATOM 1474 C CA . SER A 1 183 ? 17.852 -6.162 7.828 1.00 43.34 183 SER A CA 1
ATOM 1475 C C . SER A 1 183 ? 17.851 -6.943 9.141 1.00 43.34 183 SER A C 1
ATOM 1477 O O . SER A 1 183 ? 17.581 -8.141 9.196 1.00 43.34 183 SER A O 1
ATOM 1479 N N . LYS A 1 184 ? 18.045 -6.222 10.252 1.00 43.09 184 LYS A N 1
ATOM 1480 C CA . LYS A 1 184 ? 17.896 -6.736 11.632 1.00 43.09 184 LYS A CA 1
ATOM 1481 C C . LYS A 1 184 ? 16.431 -6.835 12.096 1.00 43.09 184 LYS A C 1
ATOM 1483 O O . LYS A 1 184 ? 16.142 -7.131 13.254 1.00 43.09 184 LYS A O 1
ATOM 1488 N N . LEU A 1 185 ? 15.476 -6.572 11.206 1.00 44.62 185 LEU A N 1
ATOM 1489 C CA . LEU A 1 185 ? 14.041 -6.511 11.491 1.00 44.62 185 LEU A CA 1
ATOM 1490 C C . LEU A 1 185 ? 13.446 -7.843 11.989 1.00 44.62 185 LEU A C 1
ATOM 1492 O O . LEU A 1 185 ? 12.479 -7.823 12.757 1.00 44.62 185 LEU A O 1
ATOM 1496 N N . SER A 1 186 ? 14.037 -8.987 11.621 1.00 41.81 186 SER A N 1
ATOM 1497 C CA . SER A 1 186 ? 13.570 -10.305 12.075 1.00 41.81 186 SER A CA 1
ATOM 1498 C C . SER A 1 186 ? 13.552 -10.433 13.602 1.00 41.81 186 SER A C 1
ATOM 1500 O O . SER A 1 186 ? 12.698 -11.120 14.153 1.00 41.81 186 SER A O 1
ATOM 1502 N N . GLU A 1 187 ? 14.460 -9.754 14.308 1.00 48.19 187 GLU A N 1
ATOM 1503 C CA . GLU A 1 187 ? 14.530 -9.785 15.776 1.00 48.19 187 GLU A CA 1
ATOM 1504 C C . GLU A 1 187 ? 13.397 -8.974 16.427 1.00 48.19 187 GLU A C 1
ATOM 1506 O O . GLU A 1 187 ? 12.789 -9.424 17.397 1.00 48.19 187 GLU A O 1
ATOM 1511 N N . CYS A 1 188 ? 13.023 -7.830 15.840 1.00 44.09 188 CYS A N 1
ATOM 1512 C CA . CYS A 1 188 ? 11.881 -7.027 16.299 1.00 44.09 188 CYS A CA 1
ATOM 1513 C C . CYS A 1 188 ? 10.548 -7.776 16.154 1.00 44.09 188 CYS A C 1
ATOM 1515 O O . CYS A 1 188 ? 9.641 -7.611 16.968 1.00 44.09 188 CYS A O 1
ATOM 1517 N N . LEU A 1 189 ? 10.412 -8.585 15.104 1.00 44.84 189 LEU A N 1
ATOM 1518 C CA . LEU A 1 189 ? 9.171 -9.300 14.807 1.00 44.84 189 LEU A CA 1
ATOM 1519 C C . LEU A 1 189 ? 9.071 -10.617 15.566 1.00 44.84 189 LEU A C 1
ATOM 1521 O O . LEU A 1 189 ? 7.971 -10.959 15.994 1.00 44.84 189 LEU A O 1
ATOM 1525 N N . LYS A 1 190 ? 10.205 -11.265 15.866 1.00 48.12 190 LYS A N 1
ATOM 1526 C CA . LYS A 1 190 ? 10.262 -12.333 16.873 1.00 48.12 190 LYS A CA 1
ATOM 1527 C C . LYS A 1 190 ? 9.676 -11.860 18.203 1.00 48.12 190 LYS A C 1
ATOM 1529 O O . LYS A 1 190 ? 8.814 -12.548 18.734 1.00 48.12 190 LYS A O 1
ATOM 1534 N N . ALA A 1 191 ? 10.026 -10.657 18.668 1.00 49.00 191 ALA A N 1
ATOM 1535 C CA . ALA A 1 191 ? 9.436 -10.064 19.873 1.00 49.00 191 ALA A CA 1
ATOM 1536 C C . ALA A 1 191 ? 7.933 -9.745 19.731 1.00 49.00 191 ALA A C 1
ATOM 1538 O O . ALA A 1 191 ? 7.181 -9.894 20.685 1.00 49.00 191 ALA A O 1
ATOM 1539 N N . PHE A 1 192 ? 7.468 -9.352 18.539 1.00 42.97 192 PHE A N 1
ATOM 1540 C CA . PHE A 1 192 ? 6.037 -9.145 18.275 1.00 42.97 192 PHE A CA 1
ATOM 1541 C C . PHE A 1 192 ? 5.243 -10.460 18.225 1.00 42.97 192 PHE A C 1
ATOM 1543 O O . PHE A 1 192 ? 4.048 -10.468 18.509 1.00 42.97 192 PHE A O 1
ATOM 1550 N N . SER A 1 193 ? 5.890 -11.561 17.835 1.00 44.31 193 SER A N 1
ATOM 1551 C CA . SER A 1 193 ? 5.295 -12.897 17.728 1.00 44.31 193 SER A CA 1
ATOM 1552 C C . SER A 1 193 ? 5.418 -13.738 19.002 1.00 44.31 193 SER A C 1
ATOM 1554 O O . SER A 1 193 ? 4.609 -14.644 19.194 1.00 44.31 193 SER A O 1
ATOM 1556 N N . ALA A 1 194 ? 6.401 -13.441 19.858 1.00 41.62 194 ALA A N 1
ATOM 1557 C CA . ALA A 1 194 ? 6.689 -14.191 21.069 1.00 41.62 194 ALA A CA 1
ATOM 1558 C C . ALA A 1 194 ? 5.663 -13.873 22.166 1.00 41.62 194 ALA A C 1
ATOM 1560 O O . ALA A 1 194 ? 5.557 -12.748 22.639 1.00 41.62 194 ALA A O 1
ATOM 1561 N N . GLU A 1 195 ? 4.940 -14.928 22.533 1.00 42.81 195 GLU A N 1
ATOM 1562 C CA . GLU A 1 195 ? 4.039 -15.078 23.676 1.00 42.81 195 GLU A CA 1
ATOM 1563 C C . GLU A 1 195 ? 2.714 -14.295 23.699 1.00 42.81 195 GLU A C 1
ATOM 1565 O O . GLU A 1 195 ? 2.549 -13.193 23.179 1.00 42.81 195 GLU A O 1
ATOM 1570 N N . LEU A 1 196 ? 1.750 -14.980 24.329 1.00 40.78 196 LEU A N 1
ATOM 1571 C CA . LEU A 1 196 ? 0.347 -14.655 24.590 1.00 40.78 196 LEU A CA 1
ATOM 1572 C C . LEU A 1 196 ? -0.624 -14.750 23.402 1.00 40.78 196 LEU A C 1
ATOM 1574 O O . LEU A 1 196 ? -1.088 -13.754 22.848 1.00 40.78 196 LEU A O 1
ATOM 1578 N N . LEU A 1 197 ? -1.058 -15.979 23.110 1.00 36.91 197 LEU A N 1
ATOM 1579 C CA . LEU A 1 197 ? -2.432 -16.217 22.662 1.00 36.91 197 LEU A CA 1
ATOM 1580 C C . LEU A 1 197 ? -3.105 -17.246 23.583 1.00 36.91 197 LEU A C 1
ATOM 1582 O O . LEU A 1 197 ? -2.609 -18.366 23.698 1.00 36.91 197 LEU A O 1
ATOM 1586 N N . PRO A 1 198 ? -4.248 -16.909 24.202 1.00 39.84 198 PRO A N 1
ATOM 1587 C CA . PRO A 1 198 ? -5.230 -17.901 24.612 1.00 39.84 198 PRO A CA 1
ATOM 1588 C C . PRO A 1 198 ? -5.836 -18.562 23.365 1.00 39.84 198 PRO A C 1
ATOM 1590 O O . PRO A 1 198 ? -5.884 -17.957 22.293 1.00 39.84 198 PRO A O 1
ATOM 1593 N N . ASN A 1 199 ? -6.346 -19.785 23.522 1.00 43.91 199 ASN A N 1
ATOM 1594 C CA . ASN A 1 199 ? -7.115 -20.489 22.494 1.00 43.91 199 ASN A CA 1
ATOM 1595 C C . ASN A 1 199 ? -8.191 -19.578 21.859 1.00 43.91 199 ASN A C 1
ATOM 1597 O O . ASN A 1 199 ? -8.915 -18.886 22.580 1.00 43.91 199 ASN A O 1
ATOM 1601 N N . ASP A 1 200 ? -8.284 -19.617 20.520 1.00 43.28 200 ASP A N 1
ATOM 1602 C CA . ASP A 1 200 ? -9.185 -18.861 19.624 1.00 43.28 200 ASP A CA 1
ATOM 1603 C C . ASP A 1 200 ? -10.686 -19.037 19.987 1.00 43.28 200 ASP A C 1
ATOM 1605 O O . ASP A 1 200 ? -11.451 -19.683 19.276 1.00 43.28 200 ASP A O 1
ATOM 1609 N N . SER A 1 201 ? -11.139 -18.460 21.103 1.00 42.62 201 SER A N 1
ATOM 1610 C CA . SER A 1 201 ? -12.534 -18.533 21.581 1.00 42.62 201 SER A CA 1
ATOM 1611 C C . SER A 1 201 ? -13.388 -17.324 21.178 1.00 42.62 201 SER A C 1
ATOM 1613 O O . SER A 1 201 ? -14.555 -17.222 21.553 1.00 42.62 201 SER A O 1
ATOM 1615 N N . TYR A 1 202 ? -12.842 -16.403 20.381 1.00 52.91 202 TYR A N 1
ATOM 1616 C CA . TYR A 1 202 ? -13.592 -15.255 19.877 1.00 52.91 202 TYR A CA 1
ATOM 1617 C C . TYR A 1 202 ? -14.471 -15.657 18.694 1.00 52.91 202 TYR A C 1
ATOM 1619 O O . TYR A 1 202 ? -14.012 -16.331 17.769 1.00 52.91 202 TYR A O 1
ATOM 1627 N N . SER A 1 203 ? -15.721 -15.183 18.695 1.00 46.12 203 SER A N 1
ATOM 1628 C CA . SER A 1 203 ? -16.650 -15.387 17.582 1.00 46.12 203 SER A CA 1
ATOM 1629 C C . SER A 1 203 ? -15.974 -15.023 16.249 1.00 46.12 203 SER A C 1
ATOM 1631 O O . SER A 1 203 ? -15.460 -13.908 16.108 1.00 46.12 203 SER A O 1
ATOM 1633 N N . PRO A 1 204 ? -15.966 -15.925 15.252 1.00 47.94 204 PRO A N 1
ATOM 1634 C CA . PRO A 1 204 ? -15.388 -15.643 13.940 1.00 47.94 204 PRO A CA 1
ATOM 1635 C C . PRO A 1 204 ? -16.171 -14.561 13.177 1.00 47.94 204 PRO A C 1
ATOM 1637 O O . PRO A 1 204 ? -15.677 -14.031 12.185 1.00 47.94 204 PRO A O 1
ATOM 1640 N N . PHE A 1 205 ? -17.365 -14.196 13.652 1.00 54.72 205 PHE A N 1
ATOM 1641 C CA . PHE A 1 205 ? -18.258 -13.257 12.989 1.00 54.72 205 PHE A CA 1
ATOM 1642 C C . PHE A 1 205 ? -18.057 -11.829 13.507 1.00 54.72 205 PHE A C 1
ATOM 1644 O O . PHE A 1 205 ? -18.755 -11.365 14.412 1.00 54.72 205 PHE A O 1
ATOM 1651 N N . LEU A 1 206 ? -17.126 -11.105 12.882 1.00 59.03 206 LEU A N 1
ATOM 1652 C CA . LEU A 1 206 ? -17.089 -9.643 12.941 1.00 59.03 206 LEU A CA 1
ATOM 1653 C C . LEU A 1 206 ? -18.295 -9.112 12.162 1.00 59.03 206 LEU A C 1
ATOM 1655 O O . LEU A 1 206 ? -18.248 -8.994 10.943 1.00 59.03 206 LEU A O 1
ATOM 1659 N N . ARG A 1 207 ? -19.412 -8.845 12.846 1.00 57.41 207 ARG A N 1
ATOM 1660 C CA . ARG A 1 207 ? -20.523 -8.127 12.205 1.00 57.41 207 ARG A CA 1
ATOM 1661 C C . ARG A 1 207 ? -20.112 -6.655 11.995 1.00 57.41 207 ARG A C 1
ATOM 1663 O O . ARG A 1 207 ? -19.385 -6.093 12.814 1.00 57.41 207 ARG A O 1
ATOM 1670 N N . GLU A 1 208 ? -20.633 -6.015 10.955 1.00 59.69 208 GLU A N 1
ATOM 1671 C CA . GLU A 1 208 ? -20.388 -4.599 10.634 1.00 59.69 208 GLU A CA 1
ATOM 1672 C C . GLU A 1 208 ? -21.303 -3.666 11.456 1.00 59.69 208 GLU A C 1
ATOM 1674 O O . GLU A 1 208 ? -22.483 -3.980 11.635 1.00 59.69 208 GLU A O 1
ATOM 1679 N N . PRO A 1 209 ? -20.809 -2.568 12.060 1.00 59.12 209 PRO A N 1
ATOM 1680 C CA . PRO A 1 209 ? -21.672 -1.556 12.678 1.00 59.12 209 PRO A CA 1
ATOM 1681 C C . PRO A 1 209 ? -22.621 -0.941 11.640 1.00 59.12 209 PRO A C 1
ATOM 1683 O O . PRO A 1 209 ? -22.188 -0.665 10.528 1.00 59.12 209 PRO A O 1
ATOM 1686 N N . GLU A 1 210 ? -23.870 -0.638 12.013 1.00 51.22 210 GLU A N 1
ATOM 1687 C CA . GLU A 1 210 ? -24.932 -0.182 11.086 1.00 51.22 210 GLU A CA 1
ATOM 1688 C C . GLU A 1 210 ? -24.660 1.156 10.363 1.00 51.22 210 GLU A C 1
ATOM 1690 O O . GLU A 1 210 ? -25.455 1.578 9.537 1.00 51.22 210 GLU A O 1
ATOM 1695 N N . ASN A 1 211 ? -23.528 1.819 10.611 1.00 58.16 211 ASN A N 1
ATOM 1696 C CA . ASN A 1 211 ? -23.145 3.087 9.974 1.00 58.16 211 ASN A CA 1
ATOM 1697 C C . ASN A 1 211 ? -21.656 3.160 9.605 1.00 58.16 211 ASN A C 1
ATOM 1699 O O . ASN A 1 211 ? -21.136 4.228 9.278 1.00 58.16 211 ASN A O 1
ATOM 1703 N N . VAL A 1 212 ? -20.947 2.036 9.689 1.00 61.56 212 VAL A N 1
ATOM 1704 C CA . VAL A 1 212 ? -19.554 1.931 9.266 1.00 61.56 212 VAL A CA 1
ATOM 1705 C C . VAL A 1 212 ? -19.569 0.993 8.078 1.00 61.56 212 VAL A C 1
ATOM 1707 O O . VAL A 1 212 ? -20.041 -0.129 8.202 1.00 61.56 212 VAL A O 1
ATOM 1710 N N . ASN A 1 213 ? -19.066 1.449 6.934 1.00 67.44 213 ASN A N 1
ATOM 1711 C CA . ASN A 1 213 ? -18.837 0.595 5.776 1.00 67.44 213 ASN A CA 1
ATOM 1712 C C . ASN A 1 213 ? -17.353 0.204 5.762 1.00 67.44 213 ASN A C 1
ATOM 1714 O O . ASN A 1 213 ? -16.543 0.908 5.146 1.00 67.44 213 ASN A O 1
ATOM 1718 N N . PRO A 1 214 ? -16.930 -0.834 6.511 1.00 76.31 214 PRO A N 1
ATOM 1719 C CA . PRO A 1 214 ? -15.547 -1.256 6.503 1.00 76.31 214 PRO A CA 1
ATOM 1720 C C . PRO A 1 214 ? -15.305 -2.087 5.239 1.00 76.31 214 PRO A C 1
ATOM 1722 O O . PRO A 1 214 ? -15.208 -3.308 5.291 1.00 76.31 214 PRO A O 1
ATOM 1725 N N . VAL A 1 215 ? -15.154 -1.413 4.098 1.00 85.88 215 VAL A N 1
ATOM 1726 C CA . VAL A 1 215 ? -14.994 -2.017 2.757 1.00 85.88 215 VAL A CA 1
ATOM 1727 C C . VAL A 1 215 ? -13.870 -3.064 2.652 1.00 85.88 215 VAL A C 1
ATOM 1729 O O . VAL A 1 215 ? -13.850 -3.878 1.735 1.00 85.88 215 VAL A O 1
ATOM 1732 N N . PHE A 1 216 ? -12.929 -3.067 3.601 1.00 91.38 216 PHE A N 1
ATOM 1733 C CA . PHE A 1 216 ? -11.829 -4.029 3.690 1.00 91.38 216 PHE A CA 1
ATOM 1734 C C . PHE A 1 216 ? -12.084 -5.195 4.662 1.00 91.38 216 PHE A C 1
ATOM 1736 O O . PHE A 1 216 ? -11.309 -6.148 4.656 1.00 91.38 216 PHE A O 1
ATOM 1743 N N . LEU A 1 217 ? -13.127 -5.147 5.501 1.00 90.75 217 LEU A N 1
ATOM 1744 C CA . LEU A 1 217 ? -13.359 -6.117 6.578 1.00 90.75 217 LEU A CA 1
ATOM 1745 C C . LEU A 1 217 ? -13.665 -7.509 6.043 1.00 90.75 217 LEU A C 1
ATOM 1747 O O . LEU A 1 217 ? -13.020 -8.468 6.458 1.00 90.75 217 LEU A O 1
ATOM 1751 N N . LYS A 1 218 ? -14.631 -7.629 5.130 1.00 90.56 218 LYS A N 1
ATOM 1752 C CA . LYS A 1 218 ? -14.987 -8.925 4.547 1.00 90.56 218 LYS A CA 1
ATOM 1753 C C . LYS A 1 218 ? -13.786 -9.562 3.823 1.00 90.56 218 LYS A C 1
ATOM 1755 O O . LYS A 1 218 ? -13.399 -10.656 4.224 1.00 90.56 218 LYS A O 1
ATOM 1760 N N . PRO A 1 219 ? -13.103 -8.871 2.886 1.00 92.75 219 PRO A N 1
ATOM 1761 C CA . PRO A 1 219 ? -11.870 -9.380 2.283 1.00 92.75 219 PRO A CA 1
ATOM 1762 C C . PRO A 1 219 ? -10.782 -9.773 3.291 1.00 92.75 219 PRO A C 1
ATOM 1764 O O . PRO A 1 219 ? -10.100 -10.781 3.114 1.00 92.75 219 PRO A O 1
ATOM 1767 N N . PHE A 1 220 ? -10.615 -8.995 4.365 1.00 93.44 220 PHE A N 1
ATOM 1768 C CA . PHE A 1 220 ? -9.693 -9.324 5.449 1.00 93.44 220 PHE A CA 1
ATOM 1769 C C . PHE A 1 220 ? -10.056 -10.650 6.127 1.00 93.44 220 PHE A C 1
ATOM 1771 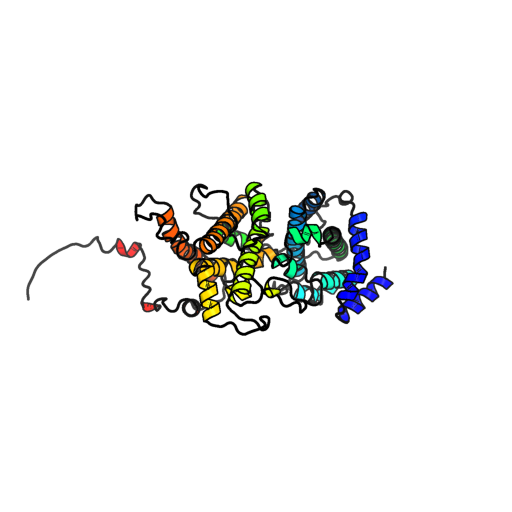O O . PHE A 1 220 ? -9.184 -11.506 6.289 1.00 93.44 220 PHE A O 1
ATOM 1778 N N . VAL A 1 221 ? -11.324 -10.828 6.511 1.00 89.19 221 VAL A N 1
ATOM 1779 C CA . VAL A 1 221 ? -11.816 -12.054 7.154 1.00 89.19 221 VAL A CA 1
ATOM 1780 C C . VAL A 1 221 ? -11.664 -13.248 6.215 1.00 89.19 221 VAL A C 1
ATOM 1782 O O . VAL A 1 221 ? -11.153 -14.279 6.646 1.00 89.19 221 VAL A O 1
ATOM 1785 N N . ASP A 1 222 ? -12.021 -13.101 4.940 1.00 90.75 222 ASP A N 1
ATOM 1786 C CA . ASP A 1 222 ? -11.921 -14.175 3.948 1.00 90.75 222 ASP A CA 1
ATOM 1787 C C . ASP A 1 222 ? -10.467 -14.663 3.799 1.00 90.75 222 ASP A C 1
ATOM 1789 O O . ASP A 1 222 ? -10.193 -15.863 3.885 1.00 90.75 222 ASP A O 1
ATOM 1793 N N . LEU A 1 223 ? -9.506 -13.739 3.676 1.00 93.12 223 LEU A N 1
ATOM 1794 C CA . LEU A 1 223 ? -8.077 -14.074 3.611 1.00 93.12 223 LEU A CA 1
ATOM 1795 C C . LEU A 1 223 ? -7.548 -14.661 4.924 1.00 93.12 223 LEU A C 1
ATOM 1797 O O . LEU A 1 223 ? -6.734 -15.587 4.899 1.00 93.12 223 LEU A O 1
ATOM 1801 N N . PHE A 1 224 ? -8.009 -14.148 6.067 1.00 90.88 224 PHE A N 1
ATOM 1802 C CA . PHE A 1 224 ? -7.642 -14.668 7.382 1.00 90.88 224 PHE A CA 1
ATOM 1803 C C . PHE A 1 224 ? -8.104 -16.122 7.547 1.00 90.88 224 PHE A C 1
ATOM 1805 O O . PHE A 1 224 ? -7.322 -16.977 7.964 1.00 90.88 224 PHE A O 1
ATOM 1812 N N . MET A 1 225 ? -9.351 -16.419 7.173 1.00 88.19 225 MET A N 1
ATOM 1813 C CA . MET A 1 225 ? -9.925 -17.767 7.231 1.00 88.19 225 MET A CA 1
ATOM 1814 C C . MET A 1 225 ? -9.259 -18.717 6.231 1.00 88.19 225 MET A C 1
ATOM 1816 O O . MET A 1 225 ? -9.041 -19.886 6.548 1.00 88.19 225 MET A O 1
ATOM 1820 N N . ALA A 1 226 ? -8.839 -18.204 5.072 1.00 91.44 226 ALA A N 1
ATOM 1821 C CA . ALA A 1 226 ? -8.015 -18.930 4.106 1.00 91.44 226 ALA A CA 1
ATOM 1822 C C . ALA A 1 226 ? -6.540 -19.090 4.539 1.00 91.44 226 ALA A C 1
ATOM 1824 O O . ALA A 1 226 ? -5.726 -19.579 3.756 1.00 91.44 226 ALA A O 1
ATOM 1825 N N . ARG A 1 227 ? -6.175 -18.671 5.763 1.00 90.94 227 ARG A N 1
ATOM 1826 C CA . ARG A 1 227 ? -4.808 -18.705 6.322 1.00 90.94 227 ARG A CA 1
ATOM 1827 C C . ARG A 1 227 ? -3.771 -17.947 5.490 1.00 90.94 227 ARG A C 1
ATOM 1829 O O . ARG A 1 227 ? -2.572 -18.203 5.568 1.00 90.94 227 ARG A O 1
ATOM 1836 N N . ARG A 1 228 ? -4.213 -16.964 4.707 1.00 92.00 228 ARG A N 1
ATOM 1837 C CA . ARG A 1 228 ? -3.344 -16.062 3.942 1.00 92.00 228 ARG A CA 1
ATOM 1838 C C . ARG A 1 228 ? -2.997 -14.850 4.794 1.00 92.00 228 ARG A C 1
ATOM 1840 O O . ARG A 1 228 ? -3.363 -13.723 4.478 1.00 92.00 228 ARG A O 1
ATOM 1847 N N . TYR A 1 229 ? -2.317 -15.087 5.913 1.00 90.25 229 TYR A N 1
ATOM 1848 C CA . TYR A 1 229 ? -2.171 -14.095 6.981 1.00 90.25 229 TYR A CA 1
ATOM 1849 C C . TYR A 1 229 ? -1.398 -12.836 6.586 1.00 90.25 229 TYR A C 1
ATOM 1851 O O . TYR A 1 229 ? -1.720 -11.753 7.070 1.00 90.25 229 TYR A O 1
ATOM 1859 N N . PHE A 1 230 ? -0.422 -12.945 5.685 1.00 92.06 230 PHE A N 1
ATOM 1860 C CA . PHE A 1 230 ? 0.267 -11.778 5.135 1.00 92.06 230 PHE A CA 1
ATOM 1861 C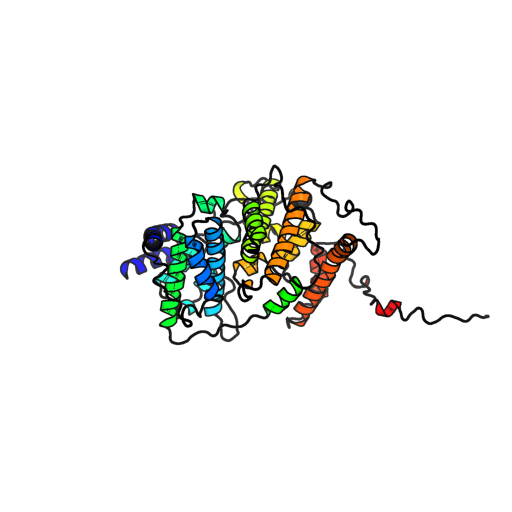 C . PHE A 1 230 ? -0.681 -10.901 4.304 1.00 92.06 230 PHE A C 1
ATOM 1863 O O . PHE A 1 230 ? -0.809 -9.705 4.555 1.00 92.06 230 PHE A O 1
ATOM 1870 N N . ASP A 1 231 ? -1.424 -11.517 3.383 1.00 94.38 231 ASP A N 1
ATOM 1871 C CA . ASP A 1 231 ? -2.403 -10.833 2.535 1.00 94.38 231 ASP A CA 1
ATOM 1872 C C . ASP A 1 231 ? -3.529 -10.218 3.391 1.00 94.38 231 ASP A C 1
ATOM 1874 O O . ASP A 1 231 ? -3.902 -9.057 3.208 1.00 94.38 231 ASP A O 1
ATOM 1878 N N . ALA A 1 232 ? -4.006 -10.960 4.398 1.00 94.44 232 ALA A N 1
ATOM 1879 C CA . ALA A 1 232 ? -4.949 -10.463 5.394 1.00 94.44 232 ALA A CA 1
ATOM 1880 C C . ALA A 1 232 ? -4.358 -9.271 6.162 1.00 94.44 232 ALA A C 1
ATOM 1882 O O . ALA A 1 232 ? -5.018 -8.254 6.324 1.00 94.44 232 ALA A O 1
ATOM 1883 N N . THR A 1 233 ? -3.096 -9.330 6.583 1.00 92.75 233 THR A N 1
ATOM 1884 C CA . THR A 1 233 ? -2.424 -8.217 7.272 1.00 92.75 233 THR A CA 1
ATOM 1885 C C . THR A 1 233 ? -2.408 -6.950 6.412 1.00 92.75 233 THR A C 1
ATOM 1887 O O . THR A 1 233 ? -2.717 -5.871 6.927 1.00 92.75 233 THR A O 1
ATOM 1890 N N . CYS A 1 234 ? -2.138 -7.065 5.104 1.00 95.06 234 CYS A N 1
ATOM 1891 C CA . CYS A 1 234 ? -2.221 -5.934 4.173 1.00 95.06 234 CYS A CA 1
ATOM 1892 C C . CYS A 1 234 ? -3.618 -5.291 4.169 1.00 95.06 234 CYS A C 1
ATOM 1894 O O . CYS A 1 234 ? -3.721 -4.068 4.228 1.00 95.06 234 CYS A O 1
ATOM 1896 N N . LEU A 1 235 ? -4.694 -6.085 4.156 1.00 95.75 235 LEU A N 1
ATOM 1897 C CA . LEU A 1 235 ? -6.061 -5.547 4.186 1.00 95.75 235 LEU A CA 1
ATOM 1898 C C . LEU A 1 235 ? -6.488 -5.060 5.575 1.00 95.75 235 LEU A C 1
ATOM 1900 O O . LEU A 1 235 ? -7.193 -4.060 5.681 1.00 95.75 235 LEU A O 1
ATOM 1904 N N . GLY A 1 236 ? -6.030 -5.705 6.647 1.00 94.31 236 GLY A N 1
ATOM 1905 C CA . GLY A 1 236 ? -6.373 -5.347 8.023 1.00 94.31 236 GLY A CA 1
ATOM 1906 C C . GLY A 1 236 ? -5.891 -3.945 8.398 1.00 94.31 236 GLY A C 1
ATOM 1907 O O . GLY A 1 236 ? -6.634 -3.172 9.007 1.00 94.31 236 GLY A O 1
ATOM 1908 N N . VAL A 1 237 ? -4.682 -3.561 7.967 1.00 94.81 237 VAL A N 1
ATOM 1909 C CA . VAL A 1 237 ? -4.185 -2.192 8.195 1.00 94.81 237 VAL A CA 1
ATOM 1910 C C . VAL A 1 237 ? -4.978 -1.139 7.410 1.00 94.81 237 VAL A C 1
ATOM 1912 O O . VAL A 1 237 ? -5.175 -0.031 7.912 1.00 94.81 237 VAL A O 1
ATOM 1915 N N . LEU A 1 238 ? -5.471 -1.479 6.212 1.00 95.25 238 LEU A N 1
ATOM 1916 C CA . LEU A 1 238 ? -6.340 -0.603 5.415 1.00 95.25 238 LEU A CA 1
ATOM 1917 C C . LEU A 1 238 ? -7.750 -0.515 6.003 1.00 95.25 238 LEU A C 1
ATOM 1919 O O . LEU A 1 238 ? -8.336 0.566 6.014 1.00 95.25 238 LEU A O 1
ATOM 1923 N N . CYS A 1 239 ? -8.261 -1.610 6.569 1.00 93.94 239 CYS A N 1
ATOM 1924 C CA . CYS A 1 239 ? -9.528 -1.638 7.292 1.00 93.94 239 CYS A CA 1
ATOM 1925 C C . CYS A 1 239 ? -9.517 -0.648 8.459 1.00 93.94 239 CYS A C 1
ATOM 1927 O O . CYS A 1 239 ? -10.404 0.197 8.553 1.00 93.94 239 CYS A O 1
ATOM 1929 N N . ILE A 1 240 ? -8.484 -0.690 9.306 1.00 93.44 240 ILE A N 1
ATOM 1930 C CA . ILE A 1 240 ? -8.329 0.254 10.424 1.00 93.44 240 ILE A CA 1
ATOM 1931 C C . ILE A 1 240 ? -8.251 1.698 9.912 1.00 93.44 240 ILE A C 1
ATOM 1933 O O . ILE A 1 240 ? -8.935 2.575 10.438 1.00 93.44 240 ILE A O 1
ATOM 1937 N N . ALA A 1 241 ? -7.451 1.949 8.870 1.00 93.44 241 ALA A N 1
ATOM 1938 C CA . ALA A 1 241 ? -7.327 3.282 8.286 1.00 93.44 241 ALA A CA 1
ATOM 1939 C C . ALA A 1 241 ? -8.664 3.816 7.750 1.00 93.44 241 ALA A C 1
ATOM 1941 O O . ALA A 1 241 ? -8.997 4.974 7.994 1.00 93.44 241 ALA A O 1
ATOM 1942 N N . SER A 1 242 ? -9.432 2.971 7.062 1.00 92.25 242 SER A N 1
ATOM 1943 C CA . SER A 1 242 ? -10.745 3.309 6.513 1.00 92.25 242 SER A CA 1
ATOM 1944 C C . SER A 1 242 ? -11.761 3.614 7.615 1.00 92.25 242 SER A C 1
ATOM 1946 O O . SER A 1 242 ? -12.395 4.667 7.577 1.00 92.25 242 SER A O 1
ATOM 1948 N N . VAL A 1 243 ? -11.862 2.758 8.638 1.00 92.25 243 VAL A N 1
ATOM 1949 C CA . VAL A 1 243 ? -12.790 2.959 9.764 1.00 92.25 243 VAL A CA 1
ATOM 1950 C C . VAL A 1 243 ? -12.485 4.264 10.499 1.00 92.25 243 VAL A C 1
ATOM 1952 O O . VAL A 1 243 ? -13.384 5.082 10.695 1.00 92.25 243 VAL A O 1
ATOM 1955 N N . LEU A 1 244 ? -11.215 4.502 10.845 1.00 92.88 244 LEU A N 1
ATOM 1956 C CA . LEU A 1 244 ? -10.812 5.731 11.530 1.00 92.88 244 LEU A CA 1
ATOM 1957 C C . LEU A 1 244 ? -11.043 6.976 10.671 1.00 92.88 244 LEU A C 1
ATOM 1959 O O . LEU A 1 244 ? -11.482 7.994 11.198 1.00 92.88 244 LEU A O 1
ATOM 1963 N N . ARG A 1 245 ? -10.777 6.908 9.359 1.00 92.50 245 ARG A N 1
ATOM 1964 C CA . ARG A 1 245 ? -11.031 8.025 8.438 1.00 92.50 245 ARG A CA 1
ATOM 1965 C C . ARG A 1 245 ? -12.515 8.353 8.357 1.00 92.50 245 ARG A C 1
ATOM 1967 O O . ARG A 1 245 ? -12.867 9.518 8.506 1.00 92.50 245 ARG A O 1
ATOM 1974 N N . ASN A 1 246 ? -13.360 7.345 8.152 1.00 91.44 246 ASN A N 1
ATOM 1975 C CA . ASN A 1 246 ? -14.811 7.514 8.075 1.00 91.44 246 ASN A CA 1
ATOM 1976 C C . ASN A 1 246 ? -15.354 8.180 9.337 1.00 91.44 246 ASN A C 1
ATOM 1978 O O . ASN A 1 246 ? -16.080 9.170 9.258 1.00 91.44 246 ASN A O 1
ATOM 1982 N N . GLU A 1 247 ? -14.950 7.677 10.501 1.00 91.94 247 GLU A N 1
ATOM 1983 C CA . GLU A 1 247 ? -15.413 8.210 11.775 1.00 91.94 247 GLU A CA 1
ATOM 1984 C C . GLU A 1 247 ? -14.890 9.628 12.029 1.00 91.94 247 GLU A C 1
ATOM 1986 O O . GLU A 1 247 ? -15.650 10.515 12.415 1.00 91.94 247 GLU A O 1
ATOM 1991 N N . PHE A 1 248 ? -13.616 9.882 11.730 1.00 91.94 248 PHE A N 1
ATOM 1992 C CA . PHE A 1 248 ? -13.030 11.210 11.859 1.00 91.94 248 PHE A CA 1
ATOM 1993 C C . PHE A 1 248 ? -13.755 12.234 10.976 1.00 91.94 248 PHE A C 1
ATOM 1995 O O . PHE A 1 248 ? -14.220 13.260 11.474 1.00 91.94 248 PHE A O 1
ATOM 2002 N N . CYS A 1 249 ? -13.923 11.926 9.686 1.00 91.12 249 CYS A N 1
ATOM 2003 C CA . CYS A 1 249 ? -14.651 12.753 8.723 1.00 91.12 249 CYS A CA 1
ATOM 2004 C C . CYS A 1 249 ? -16.095 13.014 9.150 1.00 91.12 249 CYS A C 1
ATOM 2006 O O . CYS A 1 249 ? -16.571 14.145 9.042 1.00 91.12 249 CYS A O 1
ATOM 2008 N N . ARG A 1 250 ? -16.785 12.001 9.681 1.00 91.56 250 ARG A N 1
ATOM 2009 C CA . ARG A 1 250 ? -18.145 12.141 10.210 1.00 91.56 250 ARG A CA 1
ATOM 2010 C C . ARG A 1 250 ? -18.199 13.130 11.372 1.00 91.56 250 ARG A C 1
ATOM 2012 O O . ARG A 1 250 ? -19.081 13.986 11.409 1.00 91.56 250 ARG A O 1
ATOM 2019 N N . VAL A 1 251 ? -17.257 13.041 12.309 1.00 91.44 251 VAL A N 1
ATOM 2020 C CA . VAL A 1 251 ? -17.222 13.901 13.500 1.00 91.44 251 VAL A CA 1
ATOM 2021 C C . VAL A 1 251 ? -16.974 15.364 13.150 1.00 91.44 251 VAL A C 1
ATOM 2023 O O . VAL A 1 251 ? -17.656 16.232 13.697 1.00 91.44 251 VAL A O 1
ATOM 2026 N N . ILE A 1 252 ? -16.062 15.637 12.215 1.00 90.75 252 ILE A N 1
ATOM 2027 C CA . ILE A 1 252 ? -15.758 17.007 11.776 1.00 90.75 252 ILE A CA 1
ATOM 2028 C C . ILE A 1 252 ? -16.670 17.498 10.642 1.00 90.75 252 ILE A C 1
ATOM 2030 O O . ILE A 1 252 ? -16.473 18.610 10.153 1.00 90.75 252 ILE A O 1
ATOM 2034 N N . ASN A 1 253 ? -17.665 16.709 10.225 1.00 90.44 253 ASN A N 1
ATOM 2035 C CA . ASN A 1 253 ? -18.562 17.012 9.108 1.00 90.44 253 ASN A CA 1
ATOM 2036 C C . ASN A 1 253 ? -17.810 17.328 7.796 1.00 90.44 253 ASN A C 1
ATOM 2038 O O . ASN A 1 253 ? -18.004 18.382 7.192 1.00 90.44 253 ASN A O 1
ATOM 2042 N N . TRP A 1 254 ? -16.911 16.426 7.394 1.00 89.00 254 TRP A N 1
ATOM 2043 C CA . TRP A 1 254 ? -16.135 16.506 6.152 1.00 89.00 254 TRP A CA 1
ATOM 2044 C C . TRP A 1 254 ? -16.231 15.192 5.355 1.00 89.00 254 TRP A C 1
ATOM 2046 O O . TRP A 1 254 ? -15.270 14.414 5.330 1.00 89.00 254 TRP A O 1
ATOM 2056 N N . PRO A 1 255 ? -17.390 14.900 4.735 1.00 87.44 255 PRO A N 1
ATOM 2057 C CA . PRO A 1 255 ? -17.607 13.644 4.017 1.00 87.44 255 PRO A CA 1
ATOM 2058 C C . PRO A 1 255 ? -16.641 13.458 2.838 1.00 87.44 255 PRO A C 1
ATOM 2060 O O . PRO A 1 255 ? -16.210 12.339 2.566 1.00 87.44 255 PRO A O 1
ATOM 2063 N N . GLU A 1 256 ? -16.216 14.541 2.182 1.00 84.31 256 GLU A N 1
ATOM 2064 C CA . GLU A 1 256 ? -15.274 14.493 1.059 1.00 84.31 256 GLU A CA 1
ATOM 2065 C C . GLU A 1 256 ? -13.874 14.031 1.483 1.00 84.31 256 GLU A C 1
ATOM 2067 O O . GLU A 1 256 ? -13.137 13.496 0.658 1.00 84.31 256 GLU A O 1
ATOM 2072 N N . GLY A 1 257 ? -13.508 14.198 2.760 1.00 83.50 257 GLY A N 1
ATOM 2073 C CA . GLY A 1 257 ? -12.210 13.772 3.293 1.00 83.50 257 GLY A CA 1
ATOM 2074 C C . GLY A 1 257 ? -12.029 12.254 3.362 1.00 83.50 257 GLY A C 1
ATOM 2075 O O . GLY A 1 257 ? -10.904 11.782 3.538 1.00 83.50 257 GLY A O 1
ATOM 2076 N N . VAL A 1 258 ? -13.120 11.488 3.220 1.00 84.44 258 VAL A N 1
ATOM 2077 C CA . VAL A 1 258 ? -13.081 10.023 3.095 1.00 84.44 258 VAL A CA 1
ATOM 2078 C C . VAL A 1 258 ? -12.458 9.610 1.764 1.00 84.44 258 VAL A C 1
ATOM 2080 O O . VAL A 1 258 ? -11.698 8.639 1.700 1.00 84.44 258 VAL A O 1
ATOM 2083 N N . LEU A 1 259 ? -12.774 10.368 0.716 1.00 80.12 259 LEU A N 1
ATOM 2084 C CA . LEU A 1 259 ? -12.302 10.148 -0.639 1.00 80.12 259 LEU A CA 1
ATOM 2085 C C . LEU A 1 259 ? -10.936 10.805 -0.843 1.00 80.12 259 LEU A C 1
ATOM 2087 O O . LEU A 1 259 ? -10.474 11.621 -0.048 1.00 80.12 259 LEU A O 1
ATOM 2091 N N . ALA A 1 260 ? -10.283 10.461 -1.948 1.00 68.31 260 ALA A N 1
ATOM 2092 C CA . ALA A 1 260 ? -9.179 11.256 -2.460 1.00 68.31 260 ALA A CA 1
ATOM 2093 C C . ALA A 1 260 ? -9.750 12.572 -3.027 1.00 68.31 260 ALA A C 1
ATOM 2095 O O . ALA A 1 260 ? -10.422 12.521 -4.062 1.00 68.31 260 ALA A O 1
ATOM 2096 N N . PRO A 1 261 ? -9.525 13.747 -2.407 1.00 61.72 261 PRO A N 1
ATOM 2097 C CA . PRO A 1 261 ? -10.078 14.986 -2.938 1.00 61.72 261 PRO A CA 1
ATOM 2098 C C . PRO A 1 261 ? -9.432 15.337 -4.281 1.00 61.72 261 PRO A C 1
ATOM 2100 O O . PRO A 1 261 ? -8.293 14.952 -4.564 1.00 61.72 261 PRO A O 1
ATOM 2103 N N . LYS A 1 262 ? -10.150 16.116 -5.101 1.00 60.69 262 LYS A N 1
ATOM 2104 C CA . LYS A 1 262 ? -9.670 16.603 -6.410 1.00 60.69 262 LYS A CA 1
ATOM 2105 C C . LYS A 1 262 ? -8.346 17.364 -6.298 1.00 60.69 262 LYS A C 1
ATOM 2107 O O . LYS A 1 262 ? -7.495 17.224 -7.171 1.00 60.69 262 LYS A O 1
ATOM 2112 N N . ASP A 1 263 ? -8.148 18.056 -5.178 1.00 58.81 263 ASP A N 1
ATOM 2113 C CA . ASP A 1 263 ? -6.930 18.814 -4.860 1.00 58.81 263 ASP A CA 1
ATOM 2114 C C . ASP A 1 263 ? -5.771 17.921 -4.387 1.00 58.81 263 ASP A C 1
ATOM 2116 O O . ASP A 1 263 ? -4.686 18.404 -4.073 1.00 58.81 263 ASP A O 1
ATOM 2120 N N . LYS A 1 264 ? -5.985 16.598 -4.363 1.00 66.12 264 LYS A N 1
ATOM 2121 C CA . LYS A 1 264 ? -4.979 15.565 -4.090 1.00 66.12 264 LYS A CA 1
ATOM 2122 C C . LYS A 1 264 ? -4.298 15.738 -2.739 1.00 66.12 264 LYS A C 1
ATOM 2124 O O . LYS A 1 264 ? -3.093 15.575 -2.596 1.00 66.12 264 LYS A O 1
ATOM 2129 N N . ILE A 1 265 ? -5.101 16.066 -1.740 1.00 70.19 265 ILE A N 1
ATOM 2130 C CA . ILE A 1 265 ? -4.712 16.227 -0.350 1.00 70.19 265 ILE A CA 1
ATOM 2131 C C . ILE A 1 265 ? -5.266 15.043 0.448 1.00 70.19 265 ILE A C 1
ATOM 2133 O O . ILE A 1 265 ? -6.469 14.911 0.615 1.00 70.19 265 ILE A O 1
ATOM 2137 N N . PHE A 1 266 ? -4.413 14.165 0.969 1.00 77.75 266 PHE A N 1
ATOM 2138 C CA . PHE A 1 266 ? -4.893 12.937 1.609 1.00 77.75 266 PHE A CA 1
ATOM 2139 C C . PHE A 1 266 ? -5.022 13.060 3.130 1.00 77.75 266 PHE A C 1
ATOM 2141 O O . PHE A 1 266 ? -4.056 13.386 3.828 1.00 77.75 266 PHE A O 1
ATOM 2148 N N . LEU A 1 267 ? -6.189 12.687 3.662 1.00 87.12 267 LEU A N 1
ATOM 2149 C CA . LEU A 1 267 ? -6.362 12.414 5.085 1.00 87.12 267 LEU A CA 1
ATOM 2150 C C . LEU A 1 267 ? -5.802 11.019 5.416 1.00 87.12 267 LEU A C 1
ATOM 2152 O O . LEU A 1 267 ? -6.438 9.981 5.205 1.00 87.12 267 LEU A O 1
ATOM 2156 N N . THR A 1 268 ? -4.560 10.998 5.896 1.00 88.75 268 THR A N 1
ATOM 2157 C CA . THR A 1 268 ? -3.832 9.757 6.200 1.00 88.75 268 THR A CA 1
ATOM 2158 C C . THR A 1 268 ? -4.072 9.277 7.629 1.00 88.75 268 THR A C 1
ATOM 2160 O O . THR A 1 268 ? -4.367 10.069 8.523 1.00 88.75 268 THR A O 1
ATOM 2163 N N . LEU A 1 269 ? -3.848 7.981 7.868 1.00 90.56 269 LEU A N 1
ATOM 2164 C CA . LEU A 1 269 ? -3.945 7.385 9.206 1.00 90.56 269 LEU A CA 1
ATOM 2165 C C . LEU A 1 269 ? -3.061 8.106 10.239 1.00 90.56 269 LEU A C 1
ATOM 2167 O O . LEU A 1 269 ? -3.484 8.340 11.364 1.00 90.56 269 LEU A O 1
ATOM 2171 N N . ASN A 1 270 ? -1.846 8.499 9.844 1.00 87.81 270 ASN A N 1
ATOM 2172 C CA . ASN A 1 270 ? -0.930 9.205 10.738 1.00 87.81 270 ASN A CA 1
ATOM 2173 C C . ASN A 1 270 ? -1.455 10.591 11.117 1.00 87.81 270 ASN A C 1
ATOM 2175 O O . ASN A 1 270 ? -1.272 11.000 12.253 1.00 87.81 270 ASN A O 1
ATOM 2179 N N . VAL A 1 271 ? -2.110 11.303 10.194 1.00 86.50 271 VAL A N 1
ATOM 2180 C CA . VAL A 1 271 ? -2.709 12.615 10.492 1.00 86.50 271 VAL A CA 1
ATOM 2181 C C . VAL A 1 271 ? -3.817 12.470 11.536 1.00 86.50 271 VAL A C 1
ATOM 2183 O O . VAL A 1 271 ? -3.856 13.253 12.482 1.00 86.50 271 VAL A O 1
ATOM 2186 N N . ILE A 1 272 ? -4.657 11.438 11.401 1.00 89.31 272 ILE A N 1
ATOM 2187 C CA . ILE A 1 272 ? -5.742 11.144 12.347 1.00 89.31 272 ILE A CA 1
ATOM 2188 C C . ILE A 1 272 ? -5.170 10.776 13.724 1.00 89.31 272 ILE A C 1
ATOM 2190 O O . ILE A 1 272 ? -5.501 11.415 14.718 1.00 89.31 272 ILE A O 1
ATOM 2194 N N . LEU A 1 273 ? -4.273 9.784 13.788 1.00 85.06 273 LEU A N 1
ATOM 2195 C CA . LEU A 1 273 ? -3.747 9.260 15.056 1.00 85.06 273 LEU A CA 1
ATOM 2196 C C . LEU A 1 273 ? -2.796 10.221 15.771 1.00 85.06 273 LEU A C 1
ATOM 2198 O O . LEU A 1 273 ? -2.736 10.220 16.996 1.00 85.06 273 LEU A O 1
ATOM 2202 N N . GLN A 1 274 ? -2.044 11.041 15.034 1.00 79.06 274 GLN A N 1
ATOM 2203 C CA . GLN A 1 274 ? -1.169 12.038 15.651 1.00 79.06 274 GLN A CA 1
ATOM 2204 C C . GLN A 1 274 ? -1.928 13.290 16.099 1.00 79.06 274 GLN A C 1
ATOM 2206 O O . GLN A 1 274 ? -1.304 14.181 16.669 1.00 79.06 274 GLN A O 1
ATOM 2211 N N . MET A 1 275 ? -3.229 13.395 15.803 1.00 71.56 275 MET A N 1
ATOM 2212 C CA . MET A 1 275 ? -4.053 14.570 16.103 1.00 71.56 275 MET A CA 1
ATOM 2213 C C . MET A 1 275 ? -3.404 15.892 15.662 1.00 71.56 275 MET A C 1
ATOM 2215 O O . MET A 1 275 ? -3.573 16.940 16.282 1.00 71.56 275 MET A O 1
ATOM 2219 N N . ARG A 1 276 ? -2.617 15.847 14.581 1.00 70.19 276 ARG A N 1
ATOM 2220 C CA . ARG A 1 276 ? -1.914 17.009 14.034 1.00 70.19 276 ARG A CA 1
ATOM 2221 C C . ARG A 1 276 ? -2.706 17.497 12.833 1.00 70.19 276 ARG A C 1
ATOM 2223 O O . ARG A 1 276 ? -2.526 16.924 11.755 1.00 70.19 276 ARG A O 1
ATOM 2230 N N . PRO A 1 277 ? -3.575 18.518 12.983 1.00 59.22 277 PRO A N 1
ATOM 2231 C CA . PRO A 1 277 ? -4.249 19.116 11.845 1.00 59.22 277 PRO A CA 1
ATOM 2232 C C . PRO A 1 277 ? -3.183 19.668 10.908 1.00 59.22 277 PRO A C 1
ATOM 2234 O O . PRO A 1 277 ? -2.517 20.666 11.173 1.00 59.22 277 PRO A O 1
ATOM 2237 N N . HIS A 1 278 ? -2.965 18.948 9.821 1.00 63.53 278 HIS A N 1
ATOM 2238 C CA . HIS A 1 278 ? -2.099 19.390 8.754 1.00 63.53 278 HIS A CA 1
ATOM 2239 C C . HIS A 1 278 ? -2.892 20.415 7.925 1.00 63.53 278 HIS A C 1
ATOM 2241 O O . HIS A 1 278 ? -4.124 20.389 7.915 1.00 63.53 278 HIS A O 1
ATOM 2247 N N . LYS A 1 279 ? -2.202 21.307 7.196 1.00 62.22 279 LYS A N 1
ATOM 2248 C CA . LYS A 1 279 ? -2.794 22.271 6.230 1.00 62.22 279 LYS A CA 1
ATOM 2249 C C . LYS A 1 279 ? -3.803 21.661 5.233 1.00 62.22 279 LYS A C 1
ATOM 2251 O O . LYS A 1 279 ? -4.431 22.379 4.474 1.00 62.22 279 LYS A O 1
ATOM 2256 N N . SER A 1 280 ? -3.886 20.338 5.200 1.00 64.62 280 SER A N 1
ATOM 2257 C CA . SER A 1 280 ? -4.751 19.520 4.375 1.00 64.62 280 SER A CA 1
ATOM 2258 C C . SER A 1 280 ? -6.211 19.456 4.824 1.00 64.62 280 SER A C 1
ATOM 2260 O O . SER A 1 280 ? -7.052 19.015 4.047 1.00 64.62 280 SER A O 1
ATOM 2262 N N . ILE A 1 281 ? -6.522 19.842 6.062 1.00 75.25 281 ILE A N 1
ATOM 2263 C CA . ILE A 1 281 ? -7.894 19.827 6.577 1.00 75.25 281 ILE A CA 1
ATOM 2264 C C . ILE A 1 281 ? -8.514 21.206 6.313 1.00 75.25 281 ILE A C 1
ATOM 2266 O O . ILE A 1 281 ? -7.893 22.213 6.658 1.00 75.25 281 ILE A O 1
ATOM 2270 N N . PRO A 1 282 ? -9.724 21.286 5.726 1.00 75.69 282 PRO A N 1
ATOM 2271 C CA . PRO A 1 282 ? -10.313 22.550 5.269 1.00 75.69 282 PRO A CA 1
ATOM 2272 C C . PRO A 1 282 ? -10.630 23.532 6.404 1.00 75.69 282 PRO A C 1
ATOM 2274 O O . PRO A 1 282 ? -10.834 24.718 6.156 1.00 75.69 282 PRO A O 1
ATOM 2277 N N . LYS A 1 283 ? -10.676 23.054 7.653 1.00 80.81 283 LYS A N 1
ATOM 2278 C CA . LYS A 1 283 ? -10.916 23.873 8.840 1.00 80.81 283 LYS A CA 1
ATOM 2279 C C . LYS A 1 283 ? -10.049 23.426 10.022 1.00 80.81 283 LYS A C 1
ATOM 2281 O O . LYS A 1 283 ? -9.709 22.244 10.117 1.00 80.81 283 LYS A O 1
ATOM 2286 N N . PRO A 1 284 ? -9.737 24.337 10.960 1.00 82.12 284 PRO A N 1
ATOM 2287 C CA . PRO A 1 284 ? -9.211 23.959 12.264 1.00 82.12 284 PRO A CA 1
ATOM 2288 C C . PRO A 1 284 ? -10.199 23.039 12.985 1.00 82.12 284 PRO A C 1
ATOM 2290 O O . PRO A 1 284 ? -11.405 23.288 12.970 1.00 82.12 284 PRO A O 1
ATOM 2293 N N . ILE A 1 285 ? -9.677 21.997 13.625 1.00 84.19 285 ILE A N 1
ATOM 2294 C CA . ILE A 1 285 ? -10.481 21.050 14.400 1.00 84.19 285 ILE A CA 1
ATOM 2295 C C . ILE A 1 285 ? -10.631 21.596 15.813 1.00 84.19 285 ILE A C 1
ATOM 2297 O O . ILE A 1 285 ? -9.636 21.958 16.451 1.00 84.19 285 ILE A O 1
ATOM 2301 N N . ARG A 1 286 ? -11.867 21.662 16.299 1.00 86.06 286 ARG A N 1
ATOM 2302 C CA . ARG A 1 286 ? -12.181 22.151 17.644 1.00 86.06 286 ARG A CA 1
ATOM 2303 C C . ARG A 1 286 ? -11.954 21.058 18.690 1.00 86.06 286 ARG A C 1
ATOM 2305 O O . ARG A 1 286 ? -12.020 19.868 18.387 1.00 86.06 286 ARG A O 1
ATOM 2312 N N . LEU A 1 287 ? -11.721 21.450 19.943 1.00 85.06 287 LEU A N 1
ATOM 2313 C CA . LEU A 1 287 ? -11.507 20.500 21.043 1.00 85.06 287 LEU A CA 1
ATOM 2314 C C . LEU A 1 287 ? -12.718 19.574 21.238 1.00 85.06 287 LEU A C 1
ATOM 2316 O O . LEU A 1 287 ? -12.558 18.396 21.546 1.00 85.06 287 LEU A O 1
ATOM 2320 N N . GLU A 1 288 ? -13.927 20.088 21.033 1.00 87.75 288 GLU A N 1
ATOM 2321 C CA . GLU A 1 288 ? -15.169 19.326 21.152 1.00 87.75 288 GLU A CA 1
ATOM 2322 C C . GLU A 1 288 ? -15.279 18.254 20.062 1.00 87.75 288 GLU A C 1
ATOM 2324 O O . GLU A 1 288 ? -15.742 17.147 20.330 1.00 87.75 288 GLU A O 1
ATOM 2329 N N . GLU A 1 289 ? -14.815 18.558 18.846 1.00 88.62 289 GLU A N 1
ATOM 2330 C CA . GLU A 1 289 ? -14.757 17.594 17.744 1.00 88.62 289 GLU A CA 1
ATOM 2331 C C . GLU A 1 289 ? -13.742 16.487 18.062 1.00 88.62 289 GLU A C 1
ATOM 2333 O O . GLU A 1 289 ? -14.045 15.310 17.882 1.00 88.62 289 GLU A O 1
ATOM 2338 N N . TRP A 1 290 ? -12.583 16.829 18.631 1.00 86.12 290 TRP A N 1
ATOM 2339 C CA . TRP A 1 290 ? -11.614 15.825 19.081 1.00 86.12 290 TRP A CA 1
ATOM 2340 C C . TRP A 1 290 ? -12.155 14.920 20.182 1.00 86.12 290 TRP A C 1
ATOM 2342 O O . TRP A 1 290 ? -12.072 13.700 20.057 1.00 86.12 290 TRP A O 1
ATOM 2352 N N . LYS A 1 291 ? -12.769 15.500 21.218 1.00 84.56 291 LYS A N 1
ATOM 2353 C CA . LYS A 1 291 ? -13.400 14.733 22.302 1.00 84.56 291 LYS A CA 1
ATOM 2354 C C . LYS A 1 291 ? -14.498 13.819 21.772 1.00 84.56 291 LYS A C 1
ATOM 2356 O O . LYS A 1 291 ? -14.605 12.675 22.199 1.00 84.56 291 LYS A O 1
ATOM 2361 N N . LYS A 1 292 ? -15.297 14.296 20.816 1.00 90.06 292 LYS A N 1
ATOM 2362 C CA . LYS A 1 292 ? -16.337 13.484 20.179 1.00 90.06 292 LYS A CA 1
ATOM 2363 C C . LYS A 1 292 ? -15.734 12.319 19.391 1.00 90.06 292 LYS A C 1
ATOM 2365 O O . LYS A 1 292 ? -16.237 11.205 19.500 1.00 90.06 292 LYS A O 1
ATOM 2370 N N . PHE A 1 293 ? -14.659 12.549 18.638 1.00 90.38 293 PHE A N 1
ATOM 2371 C CA . PHE A 1 293 ? -13.948 11.487 17.921 1.00 90.38 293 PHE A CA 1
ATOM 2372 C C . PHE A 1 293 ? -13.357 10.451 18.883 1.00 90.38 293 PHE A C 1
ATOM 2374 O O . PHE A 1 293 ? -13.582 9.255 18.711 1.00 90.38 293 PHE A O 1
ATOM 2381 N N . GLU A 1 294 ? -12.680 10.900 19.938 1.00 85.75 294 GLU A N 1
ATOM 2382 C CA . GLU A 1 294 ? -12.152 10.035 20.995 1.00 85.75 294 GLU A CA 1
ATOM 2383 C C . GLU A 1 294 ? -13.247 9.212 21.678 1.00 85.75 294 GLU A C 1
ATOM 2385 O O . GLU A 1 294 ? -13.068 8.014 21.871 1.00 85.75 294 GLU A O 1
ATOM 2390 N N . GLN A 1 295 ? -14.402 9.806 21.981 1.00 85.81 295 GLN A N 1
ATOM 2391 C CA . GLN A 1 295 ? -15.547 9.084 22.545 1.00 85.81 295 GLN A CA 1
ATOM 2392 C C . GLN A 1 295 ? -16.084 8.007 21.593 1.00 85.81 295 GLN A C 1
ATOM 2394 O O . GLN A 1 295 ? -16.414 6.906 22.036 1.00 85.81 295 GLN A O 1
ATOM 2399 N N . CYS A 1 296 ? -16.145 8.302 20.290 1.00 87.31 296 CYS A N 1
ATOM 2400 C CA . CYS A 1 296 ? -16.645 7.366 19.280 1.00 87.31 296 CYS A CA 1
ATOM 2401 C C . CYS A 1 296 ? -15.693 6.187 19.035 1.00 87.31 296 CYS A C 1
ATOM 2403 O O . CYS A 1 296 ? -16.158 5.086 18.753 1.00 87.31 296 CYS A O 1
ATOM 2405 N N . ILE A 1 297 ? -14.379 6.407 19.127 1.00 84.75 297 ILE A N 1
ATOM 2406 C CA . ILE A 1 297 ? -13.362 5.366 18.899 1.00 84.75 297 ILE A CA 1
ATOM 2407 C C . ILE A 1 297 ? -12.982 4.629 20.185 1.00 84.75 297 ILE A C 1
ATOM 2409 O O . ILE A 1 297 ? -12.690 3.435 20.148 1.00 84.75 297 ILE A O 1
ATOM 2413 N N . GLY A 1 298 ? -12.990 5.330 21.312 1.00 79.31 298 GLY A N 1
ATOM 2414 C CA . GLY A 1 298 ? -12.497 4.871 22.602 1.00 79.31 298 GLY A CA 1
ATOM 2415 C C . GLY A 1 298 ? -11.034 5.286 22.827 1.00 79.31 298 GLY A C 1
ATOM 2416 O O . GLY A 1 298 ? -10.182 5.023 21.971 1.00 79.31 298 GLY A O 1
ATOM 2417 N N . PRO A 1 299 ? -10.694 5.881 23.987 1.00 73.50 299 PRO A N 1
ATOM 2418 C CA . PRO A 1 299 ? -9.337 6.362 24.274 1.00 73.50 299 PRO A CA 1
ATOM 2419 C C . PRO A 1 299 ? -8.293 5.235 24.265 1.00 73.50 299 PRO A C 1
ATOM 2421 O O . PRO A 1 299 ? -7.192 5.401 23.744 1.00 73.50 299 PRO A O 1
ATOM 2424 N N . ILE A 1 300 ? -8.660 4.050 24.766 1.00 73.75 300 ILE A N 1
ATOM 2425 C CA . ILE A 1 300 ? -7.790 2.863 24.775 1.00 73.75 300 ILE A CA 1
ATOM 2426 C C . ILE A 1 300 ? -7.485 2.399 23.345 1.00 73.75 300 ILE A C 1
ATOM 2428 O O . ILE A 1 300 ? -6.338 2.087 23.028 1.00 73.75 300 ILE A O 1
ATOM 2432 N N . ASN A 1 301 ? -8.489 2.407 22.463 1.00 77.44 301 ASN A N 1
ATOM 2433 C CA . ASN A 1 301 ? -8.301 2.062 21.056 1.00 77.44 301 ASN A CA 1
ATOM 2434 C C . ASN A 1 301 ? -7.377 3.071 20.370 1.00 77.44 301 ASN A C 1
ATOM 2436 O O . ASN A 1 301 ? -6.451 2.664 19.673 1.00 77.44 301 ASN A O 1
ATOM 2440 N N . LEU A 1 302 ? -7.562 4.375 20.594 1.00 78.94 302 LEU A N 1
ATOM 2441 C CA . LEU A 1 302 ? -6.670 5.392 20.026 1.00 78.94 302 LEU A CA 1
ATOM 2442 C C . LEU A 1 302 ? -5.226 5.240 20.510 1.00 78.94 302 LEU A C 1
ATOM 2444 O O . LEU A 1 302 ? -4.310 5.340 19.694 1.00 78.94 302 LEU A O 1
ATOM 2448 N N . LEU A 1 303 ? -5.016 4.939 21.793 1.00 73.81 303 LEU A N 1
ATOM 2449 C CA . LEU A 1 303 ? -3.685 4.676 22.341 1.00 73.81 303 LEU A CA 1
ATOM 2450 C C . LEU A 1 303 ? -3.043 3.438 21.698 1.00 73.81 303 LEU A C 1
ATOM 2452 O O . LEU A 1 303 ? -1.917 3.516 21.199 1.00 73.81 303 LEU A O 1
ATOM 2456 N N . LEU A 1 304 ? -3.766 2.315 21.652 1.00 74.62 304 LEU A N 1
ATOM 2457 C CA . LEU A 1 304 ? -3.287 1.069 21.049 1.00 74.62 304 LEU A CA 1
ATOM 2458 C C . LEU A 1 304 ? -2.933 1.265 19.567 1.00 74.62 304 LEU A C 1
ATOM 2460 O O . LEU A 1 304 ? -1.836 0.919 19.122 1.00 74.62 304 LEU A O 1
ATOM 2464 N N . LEU A 1 305 ? -3.846 1.862 18.799 1.00 82.81 305 LEU A N 1
ATOM 2465 C CA . LEU A 1 305 ? -3.665 2.114 17.371 1.00 82.81 305 LEU A CA 1
ATOM 2466 C C . LEU A 1 305 ? -2.542 3.137 17.130 1.00 82.81 305 LEU A C 1
ATOM 2468 O O . LEU A 1 305 ? -1.710 2.935 16.245 1.00 82.81 305 LEU A O 1
ATOM 2472 N N . GLY A 1 306 ? -2.451 4.189 17.946 1.00 76.81 306 GLY A N 1
ATOM 2473 C CA . GLY A 1 306 ? -1.358 5.164 17.919 1.00 76.81 306 GLY A CA 1
ATOM 2474 C C . GLY A 1 306 ? 0.010 4.514 18.135 1.00 76.81 306 GLY A C 1
ATOM 2475 O O . GLY A 1 306 ? 0.940 4.770 17.363 1.00 76.81 306 GLY A O 1
ATOM 2476 N N . GLY A 1 307 ? 0.116 3.611 19.115 1.00 68.75 307 GLY A N 1
ATOM 2477 C CA . GLY A 1 307 ? 1.320 2.823 19.389 1.00 68.75 307 GLY A CA 1
ATOM 2478 C C . GLY A 1 307 ? 1.742 1.946 18.208 1.00 68.75 307 GLY A C 1
ATOM 2479 O O . GLY A 1 307 ? 2.900 1.975 17.786 1.00 68.75 307 GLY A O 1
ATOM 2480 N N . VAL A 1 308 ? 0.792 1.216 17.615 1.00 75.38 308 VAL A N 1
ATOM 2481 C CA . VAL A 1 308 ? 1.054 0.287 16.501 1.00 75.38 308 VAL A CA 1
ATOM 2482 C C . VAL A 1 308 ? 1.374 1.011 15.191 1.00 75.38 308 VAL A C 1
ATOM 2484 O O . VAL A 1 308 ? 2.270 0.597 14.447 1.00 75.38 308 VAL A O 1
ATOM 2487 N N . PHE A 1 309 ? 0.660 2.089 14.874 1.00 81.75 309 PHE A N 1
ATOM 2488 C CA . PHE A 1 309 ? 0.705 2.684 13.537 1.00 81.75 309 PHE A CA 1
ATOM 2489 C C . PHE A 1 309 ? 1.528 3.968 13.437 1.00 81.75 309 PHE A C 1
ATOM 2491 O O . PHE A 1 309 ? 2.045 4.247 12.352 1.00 81.75 309 PHE A O 1
ATOM 2498 N N . SER A 1 310 ? 1.686 4.734 14.521 1.00 79.94 310 SER A N 1
ATOM 2499 C CA . SER A 1 310 ? 2.204 6.108 14.435 1.00 79.94 310 SER A CA 1
ATOM 2500 C C . SER A 1 310 ? 3.350 6.448 15.390 1.00 79.94 310 SER A C 1
ATOM 2502 O O . SER A 1 310 ? 4.125 7.352 15.060 1.00 79.94 310 SER A O 1
ATOM 2504 N N . ALA A 1 311 ? 3.502 5.754 16.522 1.00 72.94 311 ALA A N 1
ATOM 2505 C CA . ALA A 1 311 ? 4.552 6.039 17.502 1.00 72.94 311 ALA A CA 1
ATOM 2506 C C . ALA A 1 311 ? 5.958 5.979 16.881 1.00 72.94 311 ALA A C 1
ATOM 2508 O O . ALA A 1 311 ? 6.249 5.135 16.029 1.00 72.94 311 ALA A O 1
ATOM 2509 N N . GLU A 1 312 ? 6.851 6.894 17.283 1.00 66.31 312 GLU A N 1
ATOM 2510 C CA . GLU A 1 312 ? 8.170 6.995 16.649 1.00 66.31 312 GLU A CA 1
ATOM 2511 C C . GLU A 1 312 ? 9.059 5.781 16.889 1.00 66.31 312 GLU A C 1
ATOM 2513 O O . GLU A 1 312 ? 9.701 5.310 15.951 1.00 66.31 312 GLU A O 1
ATOM 2518 N N . GLY A 1 313 ? 9.021 5.263 18.114 1.00 58.06 313 GLY A N 1
ATOM 2519 C CA . GLY A 1 313 ? 9.667 4.016 18.504 1.00 58.06 313 GLY A CA 1
ATOM 2520 C C . GLY A 1 313 ? 8.786 2.783 18.328 1.00 58.06 313 GLY A C 1
ATOM 2521 O O . GLY A 1 313 ? 9.180 1.730 18.793 1.00 58.06 313 GLY A O 1
ATOM 2522 N N . GLY A 1 314 ? 7.600 2.897 17.715 1.00 61.91 314 GLY A N 1
ATOM 2523 C CA . GLY A 1 314 ? 6.692 1.768 17.506 1.00 61.91 314 GLY A CA 1
ATOM 2524 C C . GLY A 1 314 ? 6.956 0.984 16.210 1.00 61.91 314 GLY A C 1
ATOM 2525 O O . GLY A 1 314 ? 7.780 1.390 15.388 1.00 61.91 314 GLY A O 1
ATOM 2526 N N . PRO A 1 315 ? 6.220 -0.118 15.966 1.00 67.25 315 PRO A N 1
ATOM 2527 C CA . PRO A 1 315 ? 6.380 -0.976 14.797 1.00 67.25 315 PRO A CA 1
ATOM 2528 C C . PRO A 1 315 ? 5.985 -0.270 13.502 1.00 67.25 315 PRO A C 1
ATOM 2530 O O . PRO A 1 315 ? 6.441 -0.677 12.437 1.00 67.25 315 PRO A O 1
ATOM 2533 N N . ARG A 1 316 ? 5.149 0.781 13.575 1.00 77.88 316 ARG A N 1
ATOM 2534 C CA . ARG A 1 316 ? 4.692 1.571 12.420 1.00 77.88 316 ARG A CA 1
ATOM 2535 C C . ARG A 1 316 ? 4.186 0.658 11.299 1.00 77.88 316 ARG A C 1
ATOM 2537 O O . ARG A 1 316 ? 4.509 0.856 10.127 1.00 77.88 316 ARG A O 1
ATOM 2544 N N . LEU A 1 317 ? 3.396 -0.350 11.679 1.00 81.69 317 LEU A N 1
ATOM 2545 C CA . LEU A 1 317 ? 3.111 -1.547 10.877 1.00 81.69 317 LEU A CA 1
ATOM 2546 C C . LEU A 1 317 ? 2.680 -1.215 9.441 1.00 81.69 317 LEU A C 1
ATOM 2548 O O . LEU A 1 317 ? 3.282 -1.693 8.485 1.00 81.69 317 LEU A O 1
ATOM 2552 N N . ARG A 1 318 ? 1.693 -0.321 9.283 1.00 92.25 318 ARG A N 1
ATOM 2553 C CA . ARG A 1 318 ? 1.215 0.124 7.962 1.00 92.25 318 ARG A CA 1
ATOM 2554 C C . ARG A 1 318 ? 2.326 0.759 7.127 1.00 92.25 318 ARG A C 1
ATOM 2556 O O . ARG A 1 318 ? 2.436 0.451 5.949 1.00 92.25 318 ARG A O 1
ATOM 2563 N N . ARG A 1 319 ? 3.127 1.656 7.717 1.00 89.69 319 ARG A N 1
ATOM 2564 C CA . ARG A 1 319 ? 4.228 2.331 7.013 1.00 89.69 319 ARG A CA 1
ATOM 2565 C C . ARG A 1 319 ? 5.223 1.290 6.503 1.00 89.69 319 ARG A C 1
ATOM 2567 O O . ARG A 1 319 ? 5.537 1.295 5.322 1.00 89.69 319 ARG A O 1
ATOM 2574 N N . ARG A 1 320 ? 5.670 0.387 7.374 1.00 86.81 320 ARG A N 1
ATOM 2575 C CA . ARG A 1 320 ? 6.663 -0.627 7.011 1.00 86.81 320 ARG A CA 1
ATOM 2576 C C . ARG A 1 320 ? 6.152 -1.607 5.952 1.00 86.81 320 ARG A C 1
ATOM 2578 O O . ARG A 1 320 ? 6.892 -1.939 5.037 1.00 86.81 320 ARG A O 1
ATOM 2585 N N . LEU A 1 321 ? 4.882 -2.019 6.026 1.00 90.12 321 LEU A N 1
ATOM 2586 C CA . LEU A 1 321 ? 4.239 -2.818 4.971 1.00 90.12 321 LEU A CA 1
ATOM 2587 C C . LEU A 1 321 ? 4.171 -2.060 3.641 1.00 90.12 321 LEU A C 1
ATOM 2589 O O . LEU A 1 321 ? 4.520 -2.613 2.601 1.00 90.12 321 LEU A O 1
ATOM 2593 N N . ALA A 1 322 ? 3.754 -0.792 3.676 1.00 93.00 322 ALA A N 1
ATOM 2594 C CA . ALA A 1 322 ? 3.604 0.042 2.487 1.00 93.00 322 ALA A CA 1
ATOM 2595 C C . ALA A 1 322 ? 4.929 0.337 1.773 1.00 93.00 322 ALA A C 1
ATOM 2597 O O . ALA A 1 322 ? 4.938 0.521 0.564 1.00 93.00 322 ALA A O 1
ATOM 2598 N N . HIS A 1 323 ? 6.039 0.373 2.509 1.00 91.56 323 HIS A N 1
ATOM 2599 C CA . HIS A 1 323 ? 7.379 0.570 1.950 1.00 91.56 323 HIS A CA 1
ATOM 2600 C C . HIS A 1 323 ? 8.142 -0.741 1.743 1.00 91.56 323 HIS A C 1
ATOM 2602 O O . HIS A 1 323 ? 9.344 -0.702 1.529 1.00 91.56 323 HIS A O 1
ATOM 2608 N N . GLY A 1 324 ? 7.487 -1.902 1.874 1.00 88.25 324 GLY A N 1
ATOM 2609 C CA . GLY A 1 324 ? 8.120 -3.209 1.673 1.00 88.25 324 GLY A CA 1
ATOM 2610 C C . GLY A 1 324 ? 9.208 -3.566 2.691 1.00 88.25 324 GLY A C 1
ATOM 2611 O O . GLY A 1 324 ? 9.892 -4.563 2.510 1.00 88.25 324 GLY A O 1
ATOM 2612 N N . GLU A 1 325 ? 9.357 -2.817 3.787 1.00 83.12 325 GLU A N 1
ATOM 2613 C CA . GLU A 1 325 ? 10.386 -3.070 4.807 1.00 83.12 325 GLU A CA 1
ATOM 2614 C C . GLU A 1 325 ? 10.186 -4.433 5.489 1.00 83.12 325 GLU A C 1
ATOM 2616 O O . GLU A 1 325 ? 11.149 -5.070 5.894 1.00 83.12 325 GLU A O 1
ATOM 2621 N N . LEU A 1 326 ? 8.939 -4.908 5.611 1.00 75.50 326 LEU A N 1
ATOM 2622 C CA . LEU A 1 326 ? 8.640 -6.197 6.257 1.00 75.50 326 LEU A CA 1
ATOM 2623 C C . LEU A 1 326 ? 8.765 -7.408 5.323 1.00 75.50 326 LEU A C 1
ATOM 2625 O O . LEU A 1 326 ? 8.498 -8.530 5.747 1.00 75.50 326 LEU A O 1
ATOM 2629 N N . PHE A 1 327 ? 9.108 -7.182 4.057 1.00 71.88 327 PHE A N 1
ATOM 2630 C CA . PHE A 1 327 ? 9.112 -8.209 3.014 1.00 71.88 327 PHE A CA 1
ATOM 2631 C C . PHE A 1 327 ? 10.436 -8.989 2.994 1.00 71.88 327 PHE A C 1
ATOM 2633 O O . PHE A 1 327 ? 10.528 -10.045 2.387 1.00 71.88 327 PHE A O 1
ATOM 2640 N N . GLU A 1 328 ? 11.455 -8.517 3.714 1.00 62.25 328 GLU A N 1
ATOM 2641 C CA . GLU A 1 328 ? 12.675 -9.295 3.950 1.00 62.25 328 GLU A CA 1
ATOM 2642 C C . GLU A 1 328 ? 12.434 -10.544 4.808 1.00 62.25 328 GLU A C 1
ATOM 2644 O O . GLU A 1 328 ? 13.194 -11.509 4.744 1.00 62.25 328 GLU A O 1
ATOM 2649 N N . MET A 1 329 ? 11.365 -10.555 5.610 1.00 58.03 329 MET A N 1
ATOM 2650 C CA . MET A 1 329 ? 10.910 -11.790 6.232 1.00 58.03 329 MET A CA 1
ATOM 2651 C C . MET A 1 329 ? 10.222 -12.650 5.187 1.00 58.03 329 MET A C 1
ATOM 2653 O O . MET A 1 329 ? 9.398 -12.154 4.418 1.00 58.03 329 MET A O 1
ATOM 2657 N N . SER A 1 330 ? 10.480 -13.956 5.210 1.00 61.62 330 SER A N 1
ATOM 2658 C CA . SER A 1 330 ? 9.770 -14.845 4.305 1.00 61.62 330 SER A CA 1
ATOM 2659 C C . SER A 1 330 ? 8.259 -14.691 4.489 1.00 61.62 330 SER A C 1
ATOM 2661 O O . SER A 1 330 ? 7.725 -14.855 5.586 1.00 61.62 330 SER A O 1
ATOM 2663 N N . ILE A 1 331 ? 7.538 -14.430 3.399 1.00 64.31 331 ILE A N 1
ATOM 2664 C CA . ILE A 1 331 ? 6.068 -14.495 3.384 1.00 64.31 331 ILE A CA 1
ATOM 2665 C C . ILE A 1 331 ? 5.587 -15.908 3.750 1.00 64.31 331 ILE A C 1
ATOM 2667 O O . ILE A 1 331 ? 4.457 -16.079 4.204 1.00 64.31 331 ILE A O 1
ATOM 2671 N N . SER A 1 332 ? 6.450 -16.920 3.598 1.00 60.44 332 SER A N 1
ATOM 2672 C CA . SER A 1 332 ? 6.183 -18.282 4.060 1.00 60.44 332 SER A CA 1
ATOM 2673 C C . SER A 1 332 ? 6.347 -18.480 5.572 1.00 60.44 332 SER A C 1
ATOM 2675 O O . SER A 1 332 ? 6.024 -19.567 6.050 1.00 60.44 332 SER A O 1
ATOM 2677 N N . ASP A 1 333 ? 6.795 -17.472 6.333 1.00 65.25 333 ASP A N 1
ATOM 2678 C CA . ASP A 1 333 ? 6.834 -17.521 7.800 1.00 65.25 333 ASP A CA 1
ATOM 2679 C C . ASP A 1 333 ? 5.421 -17.344 8.378 1.00 65.25 333 ASP A C 1
ATOM 2681 O O . ASP A 1 333 ? 5.015 -16.291 8.881 1.00 65.25 333 ASP A O 1
ATOM 2685 N N . CYS A 1 334 ? 4.632 -18.405 8.209 1.00 69.75 334 CYS A N 1
ATOM 2686 C CA . CYS A 1 334 ? 3.214 -18.443 8.530 1.00 69.75 334 CYS A CA 1
ATOM 2687 C C . CYS A 1 334 ? 2.952 -18.037 9.985 1.00 69.75 334 CYS A C 1
ATOM 2689 O O . CYS A 1 334 ? 1.996 -17.314 10.240 1.00 69.75 334 CYS A O 1
ATOM 2691 N N . VAL A 1 335 ? 3.828 -18.425 10.920 1.00 76.25 335 VAL A N 1
ATOM 2692 C CA . VAL A 1 335 ? 3.630 -18.212 12.361 1.00 76.25 335 VAL A CA 1
ATOM 2693 C C . VAL A 1 335 ? 3.709 -16.730 12.725 1.00 76.25 335 VAL A C 1
ATOM 2695 O O . VAL A 1 335 ? 2.839 -16.221 13.438 1.00 76.25 335 VAL A O 1
ATOM 2698 N N . ILE A 1 336 ? 4.714 -16.009 12.211 1.00 75.94 336 ILE A N 1
ATOM 2699 C CA . ILE A 1 336 ? 4.844 -14.569 12.474 1.00 75.94 336 ILE A CA 1
ATOM 2700 C C . ILE A 1 336 ? 3.644 -13.821 11.885 1.00 75.94 336 ILE A C 1
ATOM 2702 O O . ILE A 1 336 ? 3.007 -13.018 12.576 1.00 75.94 336 ILE A O 1
ATOM 2706 N N . TRP A 1 337 ? 3.297 -14.105 10.626 1.00 82.44 337 TRP A N 1
ATOM 2707 C CA . TRP A 1 337 ? 2.186 -13.428 9.957 1.00 82.44 337 TRP A CA 1
ATOM 2708 C C . TRP A 1 337 ? 0.832 -13.756 10.582 1.00 82.44 337 TRP A C 1
ATOM 2710 O O . TRP A 1 337 ? -0.001 -12.861 10.714 1.00 82.44 337 TRP A O 1
ATOM 2720 N N . GLU A 1 338 ? 0.618 -14.992 11.026 1.00 82.81 338 GLU A N 1
ATOM 2721 C CA . GLU A 1 338 ? -0.562 -15.404 11.788 1.00 82.81 338 GLU A CA 1
ATOM 2722 C C . GLU A 1 338 ? -0.681 -14.611 13.094 1.00 82.81 338 GLU A C 1
ATOM 2724 O O . GLU A 1 338 ? -1.742 -14.053 13.394 1.00 82.81 338 GLU A O 1
ATOM 2729 N N . GLY A 1 339 ? 0.422 -14.484 13.839 1.00 76.50 339 GLY A N 1
ATOM 2730 C CA . GLY A 1 339 ? 0.482 -13.683 15.058 1.00 76.50 339 GLY A CA 1
ATOM 2731 C C . GLY A 1 339 ? 0.149 -12.206 14.820 1.00 76.50 339 GLY A C 1
ATOM 2732 O O . GLY A 1 339 ? -0.563 -11.599 15.628 1.00 76.50 339 GLY A O 1
ATOM 2733 N N . ILE A 1 340 ? 0.619 -11.626 13.711 1.00 78.38 340 ILE A N 1
ATOM 2734 C CA . ILE A 1 340 ? 0.292 -10.246 13.324 1.00 78.38 340 ILE A CA 1
ATOM 2735 C C . ILE A 1 340 ? -1.178 -10.115 12.933 1.00 78.38 340 ILE A C 1
ATOM 2737 O O . ILE A 1 340 ? -1.876 -9.226 13.431 1.00 78.38 340 ILE A O 1
ATOM 2741 N N . ALA A 1 341 ? -1.668 -11.016 12.087 1.00 83.00 341 ALA A N 1
ATOM 2742 C CA . ALA A 1 341 ? -3.038 -10.993 11.603 1.00 83.00 341 ALA A CA 1
ATOM 2743 C C . ALA A 1 341 ? -4.049 -11.165 12.749 1.00 83.00 341 ALA A C 1
ATOM 2745 O O . ALA A 1 341 ? -5.068 -10.474 12.768 1.00 83.00 341 ALA A O 1
ATOM 2746 N N . ARG A 1 342 ? -3.759 -12.016 13.745 1.00 81.12 342 ARG A N 1
ATOM 2747 C CA . ARG A 1 342 ? -4.592 -12.170 14.952 1.00 81.12 342 ARG A CA 1
ATOM 2748 C C . ARG A 1 342 ? -4.649 -10.890 15.786 1.00 81.12 342 ARG A C 1
ATOM 2750 O O . ARG A 1 342 ? -5.736 -10.482 16.191 1.00 81.12 342 ARG A O 1
ATOM 2757 N N . ARG A 1 343 ? -3.511 -10.219 15.996 1.00 79.44 343 ARG A N 1
ATOM 2758 C CA . ARG A 1 343 ? -3.459 -8.933 16.718 1.00 79.44 343 ARG A CA 1
ATOM 2759 C C . ARG A 1 343 ? -4.234 -7.844 15.975 1.00 79.44 343 ARG A C 1
ATOM 2761 O O . ARG A 1 343 ? -4.983 -7.099 16.596 1.00 79.44 343 ARG A O 1
ATOM 2768 N N . LEU A 1 344 ? -4.140 -7.799 14.645 1.00 82.88 344 LEU A N 1
ATOM 2769 C CA . LEU A 1 344 ? -4.959 -6.897 13.830 1.00 82.88 344 LEU A CA 1
ATOM 2770 C C . LEU A 1 344 ? -6.450 -7.226 13.904 1.00 82.88 344 LEU A C 1
ATOM 2772 O O . LEU A 1 344 ? -7.252 -6.312 14.086 1.00 82.88 344 LEU A O 1
ATOM 2776 N N . LYS A 1 345 ? -6.826 -8.508 13.812 1.00 82.06 345 LYS A N 1
ATOM 2777 C CA . LYS A 1 345 ? -8.213 -8.963 13.991 1.00 82.06 345 LYS A CA 1
ATOM 2778 C C . LYS A 1 345 ? -8.764 -8.482 15.333 1.00 82.06 345 LYS A C 1
ATOM 2780 O O . LYS A 1 345 ? -9.884 -7.982 15.381 1.00 82.06 345 LYS A O 1
ATOM 2785 N N . PHE A 1 346 ? -7.970 -8.589 16.396 1.00 77.69 346 PHE A N 1
ATOM 2786 C CA . PHE A 1 346 ? -8.331 -8.104 17.724 1.00 77.69 346 PHE A CA 1
ATOM 2787 C C . PHE A 1 346 ? -8.489 -6.576 17.774 1.00 77.69 346 PHE A C 1
ATOM 2789 O O . PHE A 1 346 ? -9.514 -6.094 18.251 1.00 77.69 346 PHE A O 1
ATOM 2796 N N . CYS A 1 347 ? -7.548 -5.806 17.214 1.00 81.25 347 CYS A N 1
ATOM 2797 C CA . CYS A 1 347 ? -7.681 -4.347 17.112 1.00 81.25 347 CYS A CA 1
ATOM 2798 C C . CYS A 1 347 ? -8.958 -3.936 16.361 1.00 81.25 347 CYS A C 1
ATOM 2800 O O . CYS A 1 347 ? -9.661 -3.025 16.790 1.00 81.25 347 CYS A O 1
ATOM 2802 N N . ILE A 1 348 ? -9.273 -4.619 15.256 1.00 83.75 348 ILE A N 1
ATOM 2803 C CA . ILE A 1 348 ? -10.495 -4.386 14.475 1.00 83.75 348 ILE A CA 1
ATOM 2804 C C . ILE A 1 348 ? -11.734 -4.746 15.302 1.00 83.75 348 ILE A C 1
ATOM 2806 O O . ILE A 1 348 ? -12.690 -3.979 15.325 1.00 83.75 348 ILE A O 1
ATOM 2810 N N . PHE A 1 349 ? -11.720 -5.874 16.015 1.00 79.19 349 PHE A N 1
ATOM 2811 C CA . PHE A 1 349 ? -12.813 -6.287 16.896 1.00 79.19 349 PHE A CA 1
ATOM 2812 C C . PHE A 1 349 ? -13.101 -5.248 17.983 1.00 79.19 349 PHE A C 1
ATOM 2814 O O . PHE A 1 349 ? -14.249 -4.830 18.130 1.00 79.19 349 PHE A O 1
ATOM 2821 N N . LEU A 1 350 ? -12.073 -4.804 18.714 1.00 74.88 350 LEU A N 1
ATOM 2822 C CA . LEU A 1 350 ? -12.221 -3.785 19.756 1.00 74.88 350 LEU A CA 1
ATOM 2823 C C . LEU A 1 350 ? -12.765 -2.473 19.191 1.00 74.88 350 LEU A C 1
ATOM 2825 O O . LEU A 1 350 ? -13.696 -1.898 19.755 1.00 74.88 350 LEU A O 1
ATOM 2829 N N . LEU A 1 351 ? -12.213 -2.034 18.058 1.00 82.56 351 LEU A N 1
ATOM 2830 C CA . LEU A 1 351 ? -12.636 -0.821 17.373 1.00 82.56 351 LEU A CA 1
ATOM 2831 C C . LEU A 1 351 ? -14.118 -0.891 16.985 1.00 82.56 351 LEU A C 1
ATOM 2833 O O . LEU A 1 351 ? -14.901 -0.022 17.361 1.00 82.56 351 LEU A O 1
ATOM 2837 N N . LEU A 1 352 ? -14.523 -1.944 16.270 1.00 82.19 352 LEU A N 1
ATOM 2838 C CA . LEU A 1 352 ? -15.896 -2.083 15.784 1.00 82.19 352 LEU A CA 1
ATOM 2839 C C . LEU A 1 352 ? -16.897 -2.291 16.925 1.00 82.19 352 LEU A C 1
ATOM 2841 O O . LEU A 1 352 ? -18.008 -1.771 16.851 1.00 82.19 352 LEU A O 1
ATOM 2845 N N . ASN A 1 353 ? -16.527 -3.018 17.981 1.00 74.69 353 ASN A N 1
ATOM 2846 C CA . ASN A 1 353 ? -17.407 -3.202 19.133 1.00 74.69 353 ASN A CA 1
ATOM 2847 C C . ASN A 1 353 ? -17.614 -1.910 19.912 1.00 74.69 353 ASN A C 1
ATOM 2849 O O . ASN A 1 353 ? -18.763 -1.598 20.225 1.00 74.69 353 ASN A O 1
ATOM 2853 N N . HIS A 1 354 ? -16.547 -1.146 20.170 1.00 76.06 354 HIS A N 1
ATOM 2854 C CA . HIS A 1 354 ? -16.658 0.151 20.842 1.00 76.06 354 HIS A CA 1
ATOM 2855 C C . HIS A 1 354 ? -17.594 1.089 20.075 1.00 76.06 354 HIS A C 1
ATOM 2857 O O . HIS A 1 354 ? -18.512 1.669 20.650 1.00 76.06 354 HIS A O 1
ATOM 2863 N N . MET A 1 355 ? -17.456 1.136 18.748 1.00 80.50 355 MET A N 1
ATOM 2864 C CA . MET A 1 355 ? -18.336 1.936 17.889 1.00 80.50 355 MET A CA 1
ATOM 2865 C C . MET A 1 355 ? -19.811 1.493 17.916 1.00 80.50 355 MET A C 1
ATOM 2867 O O . MET A 1 355 ? -20.686 2.293 17.595 1.00 80.50 355 MET A O 1
ATOM 2871 N N . ARG A 1 356 ? -20.109 0.238 18.277 1.00 76.75 356 ARG A N 1
ATOM 2872 C CA . ARG A 1 356 ? -21.480 -0.307 18.327 1.00 76.75 356 ARG A CA 1
ATOM 2873 C C . ARG A 1 356 ? -22.171 -0.083 19.657 1.00 76.75 356 ARG A C 1
ATOM 2875 O O . ARG A 1 356 ? -23.322 0.331 19.680 1.00 76.75 356 ARG A O 1
ATOM 2882 N N . GLY A 1 357 ? -21.497 -0.422 20.751 1.00 67.06 357 GLY A N 1
ATOM 2883 C CA . GLY A 1 357 ? -22.081 -0.316 22.089 1.00 67.06 357 GLY A CA 1
ATOM 2884 C C . GLY A 1 357 ? -21.783 1.017 22.778 1.00 67.06 357 GLY A C 1
ATOM 2885 O O . GLY A 1 357 ? -22.250 1.232 23.893 1.00 67.06 357 GLY A O 1
ATOM 2886 N N . GLY A 1 358 ? -21.000 1.914 22.169 1.00 63.91 358 GLY A N 1
ATOM 2887 C CA . GLY A 1 358 ? -20.550 3.147 22.820 1.00 63.91 358 GLY A CA 1
ATOM 2888 C C . GLY A 1 358 ? -19.833 2.848 24.143 1.00 63.91 358 GLY A C 1
ATOM 2889 O O . GLY A 1 358 ? -19.142 1.843 24.263 1.00 63.91 358 GLY A O 1
ATOM 2890 N N . ASN A 1 359 ? -20.068 3.655 25.182 1.00 49.25 359 ASN A N 1
ATOM 2891 C CA . ASN A 1 359 ? -19.522 3.408 26.530 1.00 49.25 359 ASN A CA 1
ATOM 2892 C C . ASN A 1 359 ? -20.092 2.150 27.224 1.00 49.25 359 ASN A C 1
ATOM 2894 O O . ASN A 1 359 ? -19.634 1.810 28.310 1.00 49.25 359 ASN A O 1
ATOM 2898 N N . THR A 1 360 ? -21.093 1.489 26.628 1.00 43.19 360 THR A N 1
ATOM 2899 C CA . THR A 1 360 ? -21.640 0.194 27.081 1.00 43.19 360 THR A CA 1
ATOM 2900 C C . THR A 1 360 ? -21.118 -0.992 26.262 1.00 43.19 360 THR A C 1
ATOM 2902 O O . THR A 1 360 ? -21.423 -2.141 26.571 1.00 43.19 360 THR A O 1
ATOM 2905 N N . ALA A 1 361 ? -20.327 -0.744 25.210 1.00 45.62 361 ALA A N 1
ATOM 2906 C CA . ALA A 1 361 ? -19.585 -1.792 24.524 1.00 45.62 361 ALA A CA 1
ATOM 2907 C C . ALA A 1 361 ? -18.514 -2.300 25.475 1.00 45.62 361 ALA A C 1
ATOM 2909 O O . ALA A 1 361 ? -17.652 -1.501 25.822 1.00 45.62 361 ALA A O 1
ATOM 2910 N N . PHE A 1 362 ? -18.589 -3.582 25.869 1.00 44.03 362 PHE A N 1
ATOM 2911 C CA . PHE A 1 362 ? -17.589 -4.300 26.671 1.00 44.03 362 PHE A CA 1
ATOM 2912 C C . PHE A 1 362 ? -16.633 -3.341 27.381 1.00 44.03 362 PHE A C 1
ATOM 2914 O O . PHE A 1 362 ? -15.503 -3.115 26.930 1.00 44.03 362 PHE A O 1
ATOM 2921 N N . ILE A 1 363 ? -17.100 -2.728 28.474 1.00 41.44 363 ILE A N 1
ATOM 2922 C CA . ILE A 1 363 ? -16.154 -2.088 29.375 1.00 41.44 363 ILE A CA 1
ATOM 2923 C C . ILE A 1 363 ? -15.189 -3.221 29.718 1.00 41.44 363 ILE A C 1
ATOM 2925 O O . ILE A 1 363 ? -15.624 -4.340 29.980 1.00 41.44 363 ILE A O 1
ATOM 2929 N N . ILE A 1 364 ? -13.879 -2.991 29.710 1.00 40.78 364 ILE A N 1
ATOM 2930 C CA . ILE A 1 364 ? -12.920 -4.022 30.153 1.00 40.78 364 ILE A CA 1
ATOM 2931 C C . ILE A 1 364 ? -13.316 -4.583 31.548 1.00 40.78 364 ILE A C 1
ATOM 2933 O O . ILE A 1 364 ? -12.938 -5.694 31.893 1.00 40.78 364 ILE A O 1
ATOM 2937 N N . ARG A 1 365 ? -14.148 -3.845 32.307 1.00 33.34 365 ARG A N 1
ATOM 2938 C CA . ARG A 1 365 ? -14.825 -4.241 33.554 1.00 33.34 365 ARG A CA 1
ATOM 2939 C C . ARG A 1 365 ? -16.009 -5.224 33.438 1.00 33.34 365 ARG A C 1
ATOM 2941 O O . ARG A 1 365 ? -16.304 -5.849 34.446 1.00 33.34 365 ARG A O 1
ATOM 2948 N N . ASP A 1 366 ? -16.693 -5.340 32.298 1.00 34.94 366 ASP A N 1
ATOM 2949 C CA . ASP A 1 366 ? -17.844 -6.250 32.087 1.00 34.94 366 ASP A CA 1
ATOM 2950 C C . ASP A 1 366 ? -17.419 -7.641 31.590 1.00 34.94 366 ASP A C 1
ATOM 2952 O O . ASP A 1 366 ? -18.212 -8.582 31.542 1.00 34.94 366 ASP A O 1
ATOM 2956 N N . LEU A 1 367 ? -16.141 -7.798 31.239 1.00 36.66 367 LEU A N 1
ATOM 2957 C CA . LEU A 1 367 ? -15.484 -9.088 31.397 1.00 36.66 367 LEU A CA 1
ATOM 2958 C C . LEU A 1 367 ? -15.486 -9.341 32.909 1.00 36.66 367 LEU A C 1
ATOM 2960 O O . LEU A 1 367 ? -14.971 -8.501 33.636 1.00 36.66 367 LEU A O 1
ATOM 2964 N N . ASP A 1 368 ? -16.099 -10.422 33.403 1.00 32.00 368 ASP A N 1
ATOM 2965 C CA . ASP A 1 368 ? -16.079 -10.780 34.833 1.00 32.00 368 ASP A CA 1
ATOM 2966 C C . ASP A 1 368 ? -14.630 -11.109 35.241 1.00 32.00 368 ASP A C 1
ATOM 2968 O O . ASP A 1 368 ? -14.192 -12.260 35.282 1.00 32.00 368 ASP A O 1
ATOM 2972 N N . VAL A 1 369 ? -13.831 -10.060 35.439 1.00 33.75 369 VAL A N 1
ATOM 2973 C CA . VAL A 1 369 ? -12.439 -10.107 35.865 1.00 33.75 369 VAL A CA 1
ATOM 2974 C C . VAL A 1 369 ? -12.452 -10.094 37.384 1.00 33.75 369 VAL A C 1
ATOM 2976 O O . VAL A 1 369 ? -12.006 -9.148 38.035 1.00 33.75 369 VAL A O 1
ATOM 2979 N N . ARG A 1 370 ? -12.974 -11.166 37.984 1.00 29.25 370 ARG A N 1
ATOM 2980 C CA . ARG A 1 370 ? -12.517 -11.502 39.332 1.00 29.25 370 ARG A CA 1
ATOM 2981 C C . ARG A 1 370 ? -11.006 -11.726 39.235 1.00 29.25 370 ARG A C 1
ATOM 2983 O O . ARG A 1 370 ? -10.579 -12.412 38.300 1.00 29.25 370 ARG A O 1
ATOM 2990 N N . PRO A 1 371 ? -10.199 -11.162 40.151 1.00 30.14 371 PRO A N 1
ATOM 2991 C CA . PRO A 1 371 ? -8.779 -11.464 40.265 1.00 30.14 371 PRO A CA 1
ATOM 2992 C C . PRO A 1 371 ? -8.649 -12.879 40.834 1.00 30.14 371 PRO A C 1
ATOM 2994 O O . PRO A 1 371 ? -8.247 -13.087 41.972 1.00 30.14 371 PRO A O 1
ATOM 2997 N N . ASP A 1 372 ? -9.107 -13.854 40.063 1.00 34.66 372 ASP A N 1
ATOM 2998 C CA . ASP A 1 372 ? -8.886 -15.257 40.313 1.00 34.66 372 ASP A CA 1
ATOM 2999 C C . ASP A 1 372 ? -7.703 -15.657 39.435 1.00 34.66 372 ASP A C 1
ATOM 3001 O O . ASP A 1 372 ? -7.653 -15.332 38.244 1.00 34.66 372 ASP A O 1
ATOM 3005 N N . ILE A 1 373 ? -6.729 -16.325 40.041 1.00 32.56 373 ILE A N 1
ATOM 3006 C CA . ILE A 1 373 ? -5.388 -16.619 39.503 1.00 32.56 373 ILE A CA 1
ATOM 3007 C C . ILE A 1 373 ? -5.467 -17.514 38.243 1.00 32.56 373 ILE A C 1
ATOM 3009 O O . ILE A 1 373 ? -4.482 -17.743 37.549 1.00 32.56 373 ILE A O 1
ATOM 3013 N N . PHE A 1 374 ? -6.671 -17.970 37.898 1.00 33.09 374 PHE A N 1
ATOM 3014 C CA . PHE A 1 374 ? -6.978 -18.818 36.757 1.00 33.09 374 PHE A CA 1
ATOM 3015 C C . PHE A 1 374 ? -7.741 -18.111 35.626 1.00 33.09 374 PHE A C 1
ATOM 3017 O O . PHE A 1 374 ? -8.107 -18.779 34.662 1.00 33.09 374 PHE A O 1
ATOM 3024 N N . ASN A 1 375 ? -7.991 -16.793 35.702 1.00 31.53 375 ASN A N 1
ATOM 3025 C CA . ASN A 1 375 ? -8.704 -16.056 34.652 1.00 31.53 375 ASN A CA 1
ATOM 3026 C C . ASN A 1 375 ? -7.731 -15.483 33.589 1.00 31.53 375 ASN A C 1
ATOM 3028 O O . ASN A 1 375 ? -7.047 -14.486 33.851 1.00 31.53 375 ASN A O 1
ATOM 3032 N N . PRO A 1 376 ? -7.692 -16.034 32.356 1.00 34.56 376 PRO A N 1
ATOM 3033 C CA . PRO A 1 376 ? -6.764 -15.608 31.304 1.00 34.56 376 PRO A CA 1
ATOM 3034 C C . PRO A 1 376 ? -6.977 -14.159 30.855 1.00 34.56 376 PRO A C 1
ATOM 3036 O O . PRO A 1 376 ? -6.059 -13.548 30.320 1.00 34.56 376 PRO A O 1
ATOM 3039 N N . LEU A 1 377 ? -8.168 -13.590 31.083 1.00 30.06 377 LEU A N 1
ATOM 3040 C CA . LEU A 1 377 ? -8.499 -12.204 30.743 1.00 30.06 377 LEU A CA 1
ATOM 3041 C C . LEU A 1 377 ? -8.034 -11.196 31.810 1.00 30.06 377 LEU A C 1
ATOM 3043 O O . LEU A 1 377 ? -7.737 -10.056 31.461 1.00 30.06 377 LEU A O 1
ATOM 3047 N N . ALA A 1 378 ? -7.872 -11.616 33.073 1.00 30.38 378 ALA A N 1
ATOM 3048 C CA . ALA A 1 378 ? -7.197 -10.827 34.113 1.00 30.38 378 ALA A CA 1
ATOM 3049 C C . ALA A 1 378 ? -5.696 -10.734 33.821 1.00 30.38 378 ALA A C 1
ATOM 3051 O O . ALA A 1 378 ? -5.133 -9.642 33.805 1.00 30.38 378 ALA A O 1
ATOM 3052 N N . HIS A 1 379 ? -5.093 -11.869 33.451 1.00 36.88 379 HIS A N 1
ATOM 3053 C CA . HIS A 1 379 ? -3.755 -11.916 32.868 1.00 36.88 379 HIS A CA 1
ATOM 3054 C C . HIS A 1 379 ? -3.665 -11.125 31.564 1.00 36.88 379 HIS A C 1
ATOM 3056 O O . HIS A 1 379 ? -2.589 -10.662 31.258 1.00 36.88 379 HIS A O 1
ATOM 3062 N N . TYR A 1 380 ? -4.754 -10.923 30.814 1.00 37.31 380 TYR A N 1
ATOM 3063 C CA . TYR A 1 380 ? -4.772 -10.158 29.561 1.00 37.31 380 TYR A CA 1
ATOM 3064 C C . TYR A 1 380 ? -4.949 -8.649 29.756 1.00 37.31 380 TYR A C 1
ATOM 3066 O O . TYR A 1 380 ? -4.406 -7.879 28.981 1.00 37.31 380 TYR A O 1
ATOM 3074 N N . ALA A 1 381 ? -5.686 -8.196 30.772 1.00 33.00 381 ALA A N 1
ATOM 3075 C CA . ALA A 1 381 ? -5.730 -6.782 31.152 1.00 33.00 381 ALA A CA 1
ATOM 3076 C C . ALA A 1 381 ? -4.416 -6.380 31.836 1.00 33.00 381 ALA A C 1
ATOM 3078 O O . ALA A 1 381 ? -3.827 -5.357 31.488 1.00 33.00 381 ALA A O 1
ATOM 3079 N N . VAL A 1 382 ? -3.900 -7.253 32.710 1.00 35.84 382 VAL A N 1
ATOM 3080 C CA . VAL A 1 382 ? -2.532 -7.162 33.223 1.00 35.84 382 VAL A CA 1
ATOM 3081 C C . VAL A 1 382 ? -1.543 -7.282 32.075 1.00 35.84 382 VAL A C 1
ATOM 3083 O O . VAL A 1 382 ? -0.663 -6.451 32.045 1.00 35.84 382 VAL A O 1
ATOM 3086 N N . ALA A 1 383 ? -1.737 -8.133 31.060 1.00 36.75 383 ALA A N 1
ATOM 3087 C CA . ALA A 1 383 ? -0.862 -8.226 29.886 1.00 36.75 383 ALA A CA 1
ATOM 3088 C C . ALA A 1 383 ? -1.124 -7.207 28.773 1.00 36.75 383 ALA A C 1
ATOM 3090 O O . ALA A 1 383 ? -0.330 -7.089 27.853 1.00 36.75 383 ALA A O 1
ATOM 3091 N N . ALA A 1 384 ? -2.182 -6.410 28.857 1.00 34.03 384 ALA A N 1
ATOM 3092 C CA . ALA A 1 384 ? -2.342 -5.168 28.111 1.00 34.03 384 ALA A CA 1
ATOM 3093 C C . ALA A 1 384 ? -1.556 -4.042 28.817 1.00 34.03 384 ALA A C 1
ATOM 3095 O O . ALA A 1 384 ? -1.011 -3.145 28.171 1.00 34.03 384 ALA A O 1
ATOM 3096 N N . CYS A 1 385 ? -1.406 -4.146 30.141 1.00 35.41 385 CYS A N 1
ATOM 3097 C CA . CYS A 1 385 ? -0.428 -3.409 30.941 1.00 35.41 385 CYS A CA 1
ATOM 3098 C C . CYS A 1 385 ? 0.989 -4.045 30.907 1.00 35.41 385 CYS A C 1
ATOM 3100 O O . CYS A 1 385 ? 1.970 -3.341 31.100 1.00 35.41 385 CYS A O 1
ATOM 3102 N N . GLU A 1 386 ? 1.150 -5.324 30.558 1.00 34.56 386 GLU A N 1
ATOM 3103 C CA . GLU A 1 386 ? 2.429 -5.954 30.197 1.00 34.56 386 GLU A CA 1
ATOM 3104 C C . GLU A 1 386 ? 2.666 -5.874 28.690 1.00 34.56 386 GLU A C 1
ATOM 3106 O O . GLU A 1 386 ? 3.770 -6.109 28.234 1.00 34.56 386 GLU A O 1
ATOM 3111 N N . LEU A 1 387 ? 1.704 -5.402 27.892 1.00 38.94 387 LEU A N 1
ATOM 3112 C CA . LEU A 1 387 ? 1.992 -4.778 26.611 1.00 38.94 387 LEU A CA 1
ATOM 3113 C C . LEU A 1 387 ? 2.844 -3.562 26.944 1.00 38.94 387 LEU A C 1
ATOM 3115 O O . LEU A 1 387 ? 3.886 -3.398 26.351 1.00 38.94 387 LEU A O 1
ATOM 3119 N N . TRP A 1 388 ? 2.535 -2.771 27.968 1.00 37.09 388 TRP A N 1
ATOM 3120 C CA . TRP A 1 388 ? 3.464 -1.725 28.394 1.00 37.09 388 TRP A CA 1
ATOM 3121 C C . TRP A 1 388 ? 4.842 -2.253 28.817 1.00 37.09 388 TRP A C 1
ATOM 3123 O O . TRP A 1 388 ? 5.810 -1.559 28.539 1.00 37.09 388 TRP A O 1
ATOM 3133 N N . SER A 1 389 ? 4.991 -3.458 29.381 1.00 33.91 389 SER A N 1
ATOM 3134 C CA . SER A 1 389 ? 6.309 -4.037 29.710 1.00 33.91 389 SER A CA 1
ATOM 3135 C C . SER A 1 389 ? 6.992 -4.740 28.528 1.00 33.91 389 SER A C 1
ATOM 3137 O O . SER A 1 389 ? 8.211 -4.677 28.432 1.00 33.91 389 SER A O 1
ATOM 3139 N N . ALA A 1 390 ? 6.259 -5.314 27.576 1.00 37.62 390 ALA A N 1
ATOM 3140 C CA . ALA A 1 390 ? 6.752 -5.873 26.316 1.00 37.62 390 ALA A CA 1
ATOM 3141 C C . ALA A 1 390 ? 7.102 -4.760 25.321 1.00 37.62 390 ALA A C 1
ATOM 3143 O O . ALA A 1 390 ? 8.117 -4.825 24.640 1.00 37.62 390 ALA A O 1
ATOM 3144 N N . TRP A 1 391 ? 6.320 -3.682 25.309 1.00 38.16 391 TRP A N 1
ATOM 3145 C CA . TRP A 1 391 ? 6.599 -2.430 24.623 1.00 38.16 391 TRP A CA 1
ATOM 3146 C C . TRP A 1 391 ? 7.710 -1.655 25.334 1.00 38.16 391 TRP A C 1
ATOM 3148 O O . TRP A 1 391 ? 8.559 -1.120 24.640 1.00 38.16 391 TRP A O 1
ATOM 3158 N N . ALA A 1 392 ? 7.799 -1.635 26.671 1.00 33.94 392 ALA A N 1
ATOM 3159 C CA . ALA A 1 392 ? 8.935 -1.053 27.403 1.00 33.94 392 ALA A CA 1
ATOM 3160 C C . ALA A 1 392 ? 10.210 -1.889 27.256 1.00 33.94 392 ALA A C 1
ATOM 3162 O O . ALA A 1 392 ? 11.291 -1.317 27.191 1.00 33.94 392 ALA A O 1
ATOM 3163 N N . SER A 1 393 ? 10.102 -3.214 27.147 1.00 35.03 393 SER A N 1
ATOM 3164 C CA . SER A 1 393 ? 11.215 -4.118 26.833 1.00 35.03 393 SER A CA 1
ATOM 3165 C C . SER A 1 393 ? 11.636 -3.963 25.375 1.00 35.03 393 SER A C 1
ATOM 3167 O O . SER A 1 393 ? 12.825 -3.875 25.097 1.00 35.03 393 SER A O 1
ATOM 3169 N N . PHE A 1 394 ? 10.686 -3.790 24.452 1.00 35.81 394 PHE A N 1
ATOM 3170 C CA . PHE A 1 394 ? 10.945 -3.376 23.073 1.00 35.81 394 PHE A CA 1
ATOM 3171 C C . PHE A 1 394 ? 11.604 -1.991 23.023 1.00 35.81 394 PHE A C 1
ATOM 3173 O O . PHE A 1 394 ? 12.589 -1.819 22.321 1.00 35.81 394 PHE A O 1
ATOM 3180 N N . PHE A 1 395 ? 11.155 -1.023 23.826 1.00 35.31 395 PHE A N 1
ATOM 3181 C CA . PHE A 1 395 ? 11.778 0.298 23.959 1.00 35.31 395 PHE A CA 1
ATOM 3182 C C . PHE A 1 395 ? 13.173 0.221 24.586 1.00 35.31 395 PHE A C 1
ATOM 3184 O O . PHE A 1 395 ? 14.050 0.965 24.160 1.00 35.31 395 PHE A O 1
ATOM 3191 N N . ARG A 1 396 ? 13.401 -0.671 25.559 1.00 35.72 396 ARG A N 1
ATOM 3192 C CA . ARG A 1 396 ? 14.705 -0.909 26.191 1.00 35.72 396 ARG A CA 1
ATOM 3193 C C . ARG A 1 396 ? 15.685 -1.491 25.178 1.00 35.72 396 ARG A C 1
ATOM 3195 O O . ARG A 1 396 ? 16.747 -0.921 24.979 1.00 35.72 396 ARG A O 1
ATOM 3202 N N . VAL A 1 397 ? 15.274 -2.525 24.447 1.00 35.41 397 VAL A N 1
ATOM 3203 C CA . VAL A 1 397 ? 16.072 -3.162 23.390 1.00 35.41 397 VAL A CA 1
ATOM 3204 C C . VAL A 1 397 ? 16.313 -2.202 22.217 1.00 35.41 397 VAL A C 1
ATOM 3206 O O . VAL A 1 397 ? 17.436 -2.075 21.750 1.00 35.41 397 VAL A O 1
ATOM 3209 N N . VAL A 1 398 ? 15.311 -1.444 21.765 1.00 34.78 398 VAL A N 1
ATOM 3210 C CA . VAL A 1 398 ? 15.468 -0.450 20.683 1.00 34.78 398 VAL A CA 1
ATOM 3211 C C . VAL A 1 398 ? 16.348 0.736 21.106 1.00 34.78 398 VAL A C 1
ATOM 3213 O O . VAL A 1 398 ? 17.057 1.280 20.258 1.00 34.78 398 VAL A O 1
ATOM 3216 N N . ALA A 1 399 ? 16.333 1.130 22.385 1.00 34.94 399 ALA A N 1
ATOM 3217 C CA . ALA A 1 399 ? 17.204 2.170 22.941 1.00 34.94 399 ALA A CA 1
ATOM 3218 C C . ALA A 1 399 ? 18.636 1.678 23.218 1.00 34.94 399 ALA A C 1
ATOM 3220 O O . ALA A 1 399 ? 19.569 2.467 23.117 1.00 34.94 399 ALA A O 1
ATOM 3221 N N . GLU A 1 400 ? 18.820 0.394 23.529 1.00 36.66 400 GLU A N 1
ATOM 3222 C CA . GLU A 1 400 ? 20.135 -0.245 23.692 1.00 36.66 400 GLU A CA 1
ATOM 3223 C C . GLU A 1 400 ? 20.790 -0.567 22.333 1.00 36.66 400 GLU A C 1
ATOM 3225 O O . GLU A 1 400 ? 22.014 -0.550 22.219 1.00 36.66 400 GLU A O 1
ATOM 3230 N N . VAL A 1 401 ? 19.992 -0.805 21.282 1.00 35.81 401 VAL A N 1
ATOM 3231 C CA . VAL A 1 401 ? 20.467 -1.170 19.931 1.00 35.81 401 VAL A CA 1
ATOM 3232 C C . VAL A 1 401 ? 20.620 0.044 18.993 1.00 35.81 401 VAL A C 1
ATOM 3234 O O . VAL A 1 401 ? 21.361 -0.039 18.012 1.00 35.81 401 VAL A O 1
ATOM 3237 N N . ASN A 1 402 ? 19.989 1.192 19.281 1.00 33.72 402 ASN A N 1
ATOM 3238 C CA . ASN A 1 402 ? 20.279 2.460 18.593 1.00 33.72 402 ASN A CA 1
ATOM 3239 C C . ASN A 1 402 ? 21.294 3.292 19.396 1.00 33.72 402 ASN A C 1
ATOM 3241 O O . ASN A 1 402 ? 20.946 3.791 20.462 1.00 33.72 402 ASN A O 1
ATOM 3245 N N . PRO A 1 403 ? 22.507 3.562 18.878 1.00 32.25 403 PRO A N 1
ATOM 3246 C CA . PRO A 1 403 ? 23.569 4.252 19.616 1.00 32.25 403 PRO A CA 1
ATOM 3247 C C . PRO A 1 403 ? 23.360 5.773 19.754 1.00 32.25 403 PRO A C 1
ATOM 3249 O O . PRO A 1 403 ? 24.309 6.502 20.029 1.00 32.25 403 PRO A O 1
ATOM 3252 N N . LEU A 1 404 ? 22.140 6.287 19.568 1.00 38.44 404 LEU A N 1
ATOM 3253 C CA . LEU A 1 404 ? 21.835 7.685 19.866 1.00 38.44 404 LEU A CA 1
ATOM 3254 C C . LEU A 1 404 ? 21.198 7.758 21.257 1.00 38.44 404 LEU A C 1
ATOM 3256 O O . LEU A 1 404 ? 20.024 7.405 21.392 1.00 38.44 404 LEU A O 1
ATOM 3260 N N . PRO A 1 405 ? 21.927 8.228 22.287 1.00 38.03 405 PRO A N 1
ATOM 3261 C CA . PRO A 1 405 ? 21.399 8.322 23.636 1.00 38.03 405 PRO A CA 1
ATOM 3262 C C . PRO A 1 405 ? 20.338 9.421 23.655 1.00 38.03 405 PRO A C 1
ATOM 3264 O O . PRO A 1 405 ? 20.637 10.606 23.791 1.00 38.03 405 PRO A O 1
ATOM 3267 N N . GLN A 1 406 ? 19.072 9.048 23.490 1.00 42.38 406 GLN A N 1
ATOM 3268 C CA . GLN A 1 406 ? 17.980 9.951 23.824 1.00 42.38 406 GLN A CA 1
ATOM 3269 C C . GLN A 1 406 ? 17.774 9.883 25.339 1.00 42.38 406 GLN A C 1
ATOM 3271 O O . GLN A 1 406 ? 17.513 8.799 25.867 1.00 42.38 406 GLN A O 1
ATOM 3276 N N . PRO A 1 407 ? 17.882 11.008 26.069 1.00 47.81 407 PRO A N 1
ATOM 3277 C CA . PRO A 1 407 ? 17.679 11.006 27.507 1.00 47.81 407 PRO A CA 1
ATOM 3278 C C . PRO A 1 407 ? 16.267 10.513 27.815 1.00 47.81 407 PRO A C 1
ATOM 3280 O O . PRO A 1 407 ? 15.285 11.093 27.352 1.00 47.81 407 PRO A O 1
ATOM 3283 N N . ARG A 1 408 ? 16.157 9.465 28.631 1.00 42.34 408 ARG A N 1
ATOM 3284 C CA . ARG A 1 408 ? 14.899 8.834 29.075 1.00 42.34 408 ARG A CA 1
ATOM 3285 C C . ARG A 1 408 ? 13.852 9.847 29.581 1.00 42.34 408 ARG A C 1
ATOM 3287 O O . ARG A 1 408 ? 12.655 9.676 29.365 1.00 42.34 408 ARG A O 1
ATOM 3294 N N . LYS A 1 409 ? 14.318 10.970 30.140 1.00 43.97 409 LYS A N 1
ATOM 3295 C CA . LYS A 1 409 ? 13.526 12.135 30.578 1.00 43.97 409 LYS A CA 1
ATOM 3296 C C . LYS A 1 409 ? 12.733 12.815 29.446 1.00 43.97 409 LYS A C 1
ATOM 3298 O O . LYS A 1 409 ? 11.651 13.346 29.680 1.00 43.97 409 LYS A O 1
ATOM 3303 N N . LEU A 1 410 ? 13.240 12.785 28.211 1.00 45.22 410 LEU A N 1
ATOM 3304 C CA . LEU A 1 410 ? 12.586 13.355 27.029 1.00 45.22 410 LEU A CA 1
ATOM 3305 C C . LEU A 1 410 ? 11.398 12.498 26.566 1.00 45.22 410 LEU A C 1
ATOM 3307 O O . LEU A 1 410 ? 10.395 13.038 26.105 1.00 45.22 410 LEU A O 1
ATOM 3311 N N . LEU A 1 411 ? 11.498 11.175 26.715 1.00 41.53 411 LEU A N 1
ATOM 3312 C CA . LEU A 1 411 ? 10.433 10.232 26.366 1.00 41.53 411 LEU A CA 1
ATOM 3313 C C . LEU A 1 411 ? 9.263 10.327 27.351 1.00 41.53 411 LEU A C 1
ATOM 3315 O O . LEU A 1 411 ? 8.120 10.390 26.910 1.00 41.53 411 LEU A O 1
ATOM 3319 N N . LEU A 1 412 ? 9.545 10.447 28.656 1.00 42.91 412 LEU A N 1
ATOM 3320 C CA . LEU A 1 412 ? 8.515 10.668 29.679 1.00 42.91 412 LEU A CA 1
ATOM 3321 C C . LEU A 1 412 ? 7.798 12.009 29.489 1.00 42.91 412 LEU A C 1
ATOM 3323 O O . LEU A 1 412 ? 6.572 12.0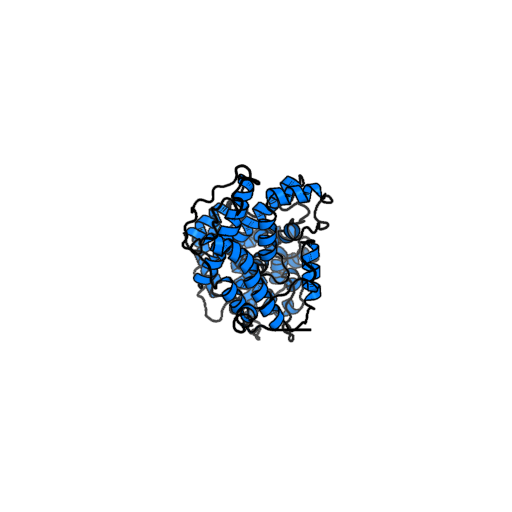42 29.461 1.00 42.91 412 LEU A O 1
ATOM 3327 N N . ARG A 1 413 ? 8.543 13.096 29.236 1.00 45.62 413 ARG A N 1
ATOM 3328 C CA . ARG A 1 413 ? 7.940 14.398 28.898 1.00 45.62 413 ARG A CA 1
ATOM 3329 C C . ARG A 1 413 ? 7.056 14.319 27.660 1.00 45.62 413 ARG A C 1
ATOM 3331 O O . ARG A 1 413 ? 6.001 14.938 27.615 1.00 45.62 413 ARG A O 1
ATOM 3338 N N . ARG A 1 414 ? 7.477 13.566 26.640 1.00 43.59 414 ARG A N 1
ATOM 3339 C CA . ARG A 1 414 ? 6.677 13.369 25.428 1.00 43.59 414 ARG A CA 1
ATOM 3340 C C . ARG A 1 414 ? 5.455 12.500 25.675 1.00 43.59 414 ARG A C 1
ATOM 3342 O O . ARG A 1 414 ? 4.465 12.754 25.016 1.00 43.59 414 ARG A O 1
ATOM 3349 N N . ALA A 1 415 ? 5.493 11.537 26.591 1.00 40.56 415 ALA A N 1
ATOM 3350 C CA . ALA A 1 415 ? 4.315 10.772 26.998 1.00 40.56 415 ALA A CA 1
ATOM 3351 C C . ALA A 1 415 ? 3.341 11.633 27.825 1.00 40.56 415 ALA A C 1
ATOM 3353 O O . ALA A 1 415 ? 2.140 11.590 27.579 1.00 40.56 415 ALA A O 1
ATOM 3354 N N . GLN A 1 416 ? 3.855 12.498 28.705 1.00 43.81 416 GLN A N 1
ATOM 3355 C CA . GLN A 1 416 ? 3.069 13.463 29.489 1.00 43.81 416 GLN A CA 1
ATOM 3356 C C . GLN A 1 416 ? 2.338 14.505 28.627 1.00 43.81 416 GLN A C 1
ATOM 3358 O O . GLN A 1 416 ? 1.287 14.995 29.025 1.00 43.81 416 GLN A O 1
ATOM 3363 N N . LEU A 1 417 ? 2.829 14.799 27.414 1.00 40.06 417 LEU A N 1
ATOM 3364 C CA . LEU A 1 417 ? 2.096 15.628 26.441 1.00 40.06 417 LEU A CA 1
ATOM 3365 C C . LEU A 1 417 ? 0.772 14.994 25.979 1.00 40.06 417 LEU A C 1
ATOM 3367 O O . LEU A 1 417 ? -0.093 15.709 25.484 1.00 40.06 417 LEU A O 1
ATOM 3371 N N . TRP A 1 418 ? 0.634 13.675 26.108 1.00 33.91 418 TRP A N 1
ATOM 3372 C CA . TRP A 1 418 ? -0.554 12.918 25.702 1.00 33.91 418 TRP A CA 1
ATOM 3373 C C . TRP A 1 418 ? -1.317 12.380 26.920 1.00 33.91 418 TRP A C 1
ATOM 3375 O O . TRP A 1 418 ? -2.525 12.194 26.837 1.00 33.91 418 TRP A O 1
ATOM 3385 N N . PHE A 1 419 ? -0.628 12.188 28.053 1.00 36.66 419 PHE A N 1
ATOM 3386 C CA . PHE A 1 419 ? -1.170 11.674 29.313 1.00 36.66 419 PHE A CA 1
ATOM 3387 C C . PHE A 1 419 ? -0.664 12.519 30.495 1.00 36.66 419 PHE A C 1
ATOM 3389 O O . PHE A 1 419 ? 0.327 12.151 31.131 1.00 36.66 419 PHE A O 1
ATOM 3396 N N . PRO A 1 420 ? -1.320 13.657 30.795 1.00 40.06 420 PRO A N 1
ATOM 3397 C CA . PRO A 1 420 ? -0.852 14.613 31.804 1.00 40.06 420 PRO A CA 1
ATOM 3398 C C . PRO A 1 420 ? -0.775 14.043 33.226 1.00 40.06 420 PRO A C 1
ATOM 3400 O O . PRO A 1 420 ? -0.092 14.609 34.070 1.00 40.06 420 PRO A O 1
ATOM 3403 N N . GLU A 1 421 ? -1.468 12.933 33.485 1.00 41.69 421 GLU A N 1
ATOM 3404 C CA . GLU A 1 421 ? -1.569 12.280 34.796 1.00 41.69 421 GLU A CA 1
ATOM 3405 C C . GLU A 1 421 ? -0.431 11.282 35.079 1.00 41.69 421 GLU A C 1
ATOM 3407 O O . GLU A 1 421 ? -0.426 10.626 36.118 1.00 41.69 421 GLU A O 1
ATOM 3412 N N . LEU A 1 422 ? 0.536 11.135 34.165 1.00 41.12 422 LEU A N 1
ATOM 3413 C CA . LEU A 1 422 ? 1.710 10.294 34.401 1.00 41.12 422 LEU A CA 1
ATOM 3414 C C . LEU A 1 422 ? 2.568 10.878 35.543 1.00 41.12 422 LEU A C 1
ATOM 3416 O O . LEU A 1 422 ? 2.982 12.038 35.425 1.00 41.12 422 LEU A O 1
ATOM 3420 N N . PRO A 1 423 ? 2.879 10.087 36.593 1.00 41.47 423 PRO A N 1
ATOM 3421 C CA . PRO A 1 423 ? 3.641 10.550 37.752 1.00 41.47 423 PRO A CA 1
ATOM 3422 C C . PRO A 1 423 ? 5.017 11.102 37.359 1.00 41.47 423 PRO A C 1
ATOM 3424 O O . PRO A 1 423 ? 5.594 10.706 36.336 1.00 41.47 423 PRO A O 1
ATOM 3427 N N . GLU A 1 424 ? 5.542 12.038 38.157 1.00 49.09 424 GLU A N 1
ATOM 3428 C CA . GLU A 1 424 ? 6.901 12.537 37.954 1.00 49.09 424 GLU A CA 1
ATOM 3429 C C . GLU A 1 424 ? 7.920 11.417 38.209 1.00 49.09 424 GLU A C 1
ATOM 3431 O O . GLU A 1 424 ? 7.652 10.436 38.895 1.00 49.09 424 GLU A O 1
ATOM 3436 N N . TRP A 1 425 ? 9.098 11.534 37.592 1.00 44.34 425 TRP A N 1
ATOM 3437 C CA . TRP A 1 425 ? 10.125 10.485 37.609 1.00 44.34 425 TRP A CA 1
ATOM 3438 C C . TRP A 1 425 ? 10.474 9.994 39.022 1.00 44.34 425 TRP A C 1
ATOM 3440 O O . TRP A 1 425 ? 10.716 8.803 39.203 1.00 44.34 425 TRP A O 1
ATOM 3450 N N . ASP A 1 426 ? 10.459 10.898 40.000 1.00 44.72 426 ASP A N 1
ATOM 3451 C CA . ASP A 1 426 ? 10.836 10.617 41.386 1.00 44.72 426 ASP A CA 1
ATOM 3452 C C . ASP A 1 426 ? 9.782 9.773 42.138 1.00 44.72 426 ASP A C 1
ATOM 3454 O O . ASP A 1 426 ? 10.092 9.198 43.178 1.00 44.72 426 ASP A O 1
ATOM 3458 N N . ASP A 1 427 ? 8.579 9.618 41.572 1.00 42.09 427 ASP A N 1
ATOM 3459 C CA . ASP A 1 427 ? 7.483 8.811 42.126 1.00 42.09 427 ASP A CA 1
ATOM 3460 C C . ASP A 1 427 ? 7.416 7.396 41.520 1.00 42.09 427 ASP A C 1
ATOM 3462 O O . ASP A 1 427 ? 6.673 6.532 41.995 1.00 42.09 427 ASP A O 1
ATOM 3466 N N . ILE A 1 428 ? 8.192 7.125 40.462 1.00 39.78 428 ILE A N 1
ATOM 3467 C CA . ILE A 1 428 ? 8.253 5.811 39.808 1.00 39.78 428 ILE A CA 1
ATOM 3468 C C . ILE A 1 428 ? 9.387 4.995 40.441 1.00 39.78 428 ILE A C 1
ATOM 3470 O O . ILE A 1 428 ? 10.419 4.717 39.823 1.00 39.78 428 ILE A O 1
ATOM 3474 N N . SER A 1 429 ? 9.186 4.570 41.687 1.00 33.84 429 SER A N 1
ATOM 3475 C CA . SER A 1 429 ? 10.030 3.552 42.316 1.00 33.84 429 SER A CA 1
ATOM 3476 C C . SER A 1 429 ? 9.696 2.186 41.719 1.00 33.84 429 SER A C 1
ATOM 3478 O O . SER A 1 429 ? 8.822 1.470 42.205 1.00 33.84 429 SER A O 1
ATOM 3480 N N . LEU A 1 430 ? 10.391 1.808 40.643 1.00 31.70 430 LEU A N 1
ATOM 3481 C CA . LEU A 1 430 ? 10.436 0.417 40.186 1.00 31.70 430 LEU A CA 1
ATOM 3482 C C . LEU A 1 430 ? 11.246 -0.392 41.204 1.00 31.70 430 LEU A C 1
ATOM 3484 O O . LEU A 1 430 ? 12.411 -0.711 40.975 1.00 31.70 430 LEU A O 1
ATOM 3488 N N . HIS A 1 431 ? 10.643 -0.688 42.354 1.00 33.81 431 HIS A N 1
ATOM 3489 C CA . HIS A 1 431 ? 11.163 -1.712 43.243 1.00 33.81 431 HIS A CA 1
ATOM 3490 C C . HIS A 1 431 ? 11.089 -3.037 42.495 1.00 33.81 431 HIS A C 1
ATOM 3492 O O . HIS A 1 431 ? 10.015 -3.485 42.085 1.00 33.81 431 HIS A O 1
ATOM 3498 N N . SER A 1 432 ? 12.257 -3.623 42.254 1.00 33.84 432 SER A N 1
ATOM 3499 C CA . SER A 1 432 ? 12.350 -4.967 41.721 1.00 33.84 432 SER A CA 1
ATOM 3500 C C . SER A 1 432 ? 11.640 -5.918 42.691 1.00 33.84 432 SER A C 1
ATOM 3502 O O . SER A 1 432 ? 11.713 -5.760 43.909 1.00 33.84 432 SER A O 1
ATOM 3504 N N . ILE A 1 433 ? 10.948 -6.924 42.158 1.00 35.53 433 ILE A N 1
ATOM 3505 C CA . ILE A 1 433 ? 10.334 -8.007 42.946 1.00 35.53 433 ILE A CA 1
ATOM 3506 C C . ILE A 1 433 ? 11.392 -8.750 43.797 1.00 35.53 433 ILE A C 1
ATOM 3508 O O . ILE A 1 433 ? 11.056 -9.424 44.768 1.00 35.53 433 ILE A O 1
ATOM 3512 N N . GLU A 1 434 ? 12.679 -8.559 43.499 1.00 40.78 434 GLU A N 1
ATOM 3513 C CA . GLU A 1 434 ? 13.820 -9.103 44.235 1.00 40.78 434 GLU A CA 1
ATOM 3514 C C . GLU A 1 434 ? 14.069 -8.372 45.575 1.00 40.78 434 GLU A C 1
ATOM 3516 O O . GLU A 1 434 ? 14.517 -9.004 46.533 1.00 40.78 434 GLU A O 1
ATOM 3521 N N . ASP A 1 435 ? 13.658 -7.104 45.717 1.00 40.31 435 ASP A N 1
ATOM 3522 C CA . ASP A 1 435 ? 13.777 -6.339 46.974 1.00 40.31 435 ASP A CA 1
ATOM 3523 C C . ASP A 1 435 ? 12.657 -6.653 47.990 1.00 40.31 435 ASP A C 1
ATOM 3525 O O . ASP A 1 435 ? 12.766 -6.335 49.175 1.00 40.31 435 ASP A O 1
ATOM 3529 N N . ALA A 1 436 ? 11.581 -7.326 47.565 1.00 40.81 436 ALA A N 1
ATOM 3530 C CA . ALA A 1 436 ? 10.487 -7.739 48.453 1.00 40.81 436 ALA A CA 1
ATOM 3531 C C . ALA A 1 436 ? 10.763 -9.068 49.187 1.00 40.81 436 ALA A C 1
ATOM 3533 O O . ALA A 1 436 ? 10.084 -9.396 50.164 1.00 40.81 436 ALA A O 1
ATOM 3534 N N . VAL A 1 437 ? 11.768 -9.835 48.748 1.00 43.59 437 VAL A N 1
ATOM 3535 C CA . VAL A 1 437 ? 12.115 -11.146 49.329 1.00 43.59 437 VAL A CA 1
ATOM 3536 C C . VAL A 1 437 ? 13.226 -11.028 50.381 1.00 43.59 437 VAL A C 1
ATOM 3538 O O . VAL A 1 437 ? 13.282 -11.830 51.312 1.00 43.59 437 VAL A O 1
ATOM 3541 N N . SER A 1 438 ? 14.051 -9.982 50.321 1.00 43.25 438 SER A N 1
ATOM 3542 C CA . SER A 1 438 ? 15.163 -9.736 51.252 1.00 43.25 438 SER A CA 1
ATOM 3543 C C . SER A 1 438 ? 14.769 -8.991 52.540 1.00 43.25 438 SER A C 1
ATOM 3545 O O . SER A 1 438 ? 15.559 -8.943 53.481 1.00 43.25 438 SER A O 1
ATOM 3547 N N . ILE A 1 439 ? 13.539 -8.471 52.646 1.00 42.06 439 ILE A N 1
ATOM 3548 C CA . ILE A 1 439 ? 13.068 -7.728 53.836 1.00 42.06 439 ILE A CA 1
ATOM 3549 C C . ILE A 1 439 ? 12.341 -8.633 54.855 1.00 42.06 439 ILE A C 1
ATOM 3551 O O . ILE A 1 439 ? 12.235 -8.287 56.031 1.00 42.06 439 ILE A O 1
ATOM 3555 N N . ASN A 1 440 ? 11.917 -9.843 54.469 1.00 39.50 440 ASN A N 1
ATOM 3556 C CA . ASN A 1 440 ? 11.187 -10.758 55.364 1.00 39.50 440 ASN A CA 1
ATOM 3557 C C . ASN A 1 440 ? 12.062 -11.778 56.121 1.00 39.50 440 ASN A C 1
ATOM 3559 O O . ASN A 1 440 ? 11.525 -12.572 56.894 1.00 39.50 440 ASN A O 1
ATOM 3563 N N . SER A 1 441 ? 13.392 -11.753 55.970 1.00 43.16 441 SER A N 1
ATOM 3564 C CA . SER A 1 441 ? 14.304 -12.687 56.656 1.00 43.16 441 SER A CA 1
ATOM 3565 C C . SER A 1 441 ? 14.977 -12.145 57.925 1.00 43.16 441 SER A C 1
ATOM 3567 O O . SER A 1 441 ? 15.900 -12.779 58.429 1.00 43.16 441 SER A O 1
ATOM 3569 N N . LEU A 1 442 ? 14.521 -11.026 58.499 1.00 36.41 442 LEU A N 1
ATOM 3570 C CA . LEU A 1 442 ? 14.997 -10.558 59.810 1.00 36.41 442 LEU A CA 1
ATOM 3571 C C . LEU A 1 442 ? 13.830 -10.133 60.723 1.00 36.41 442 LEU A C 1
ATOM 3573 O O . LEU A 1 442 ? 13.406 -8.984 60.758 1.00 36.41 442 LEU A O 1
ATOM 3577 N N . LYS A 1 443 ? 13.343 -11.085 61.521 1.00 39.16 443 LYS A N 1
ATOM 3578 C CA . LYS A 1 443 ? 12.728 -10.858 62.845 1.00 39.16 443 LYS A CA 1
ATOM 3579 C C . LYS A 1 443 ? 13.621 -11.561 63.889 1.00 39.16 443 LYS A C 1
ATOM 3581 O O . LYS A 1 443 ? 14.324 -12.493 63.509 1.00 39.16 443 LYS A O 1
ATOM 3586 N N . PRO A 1 444 ? 13.436 -11.357 65.204 1.00 50.34 444 PRO A N 1
ATOM 3587 C CA . PRO A 1 444 ? 13.278 -10.122 65.983 1.00 50.34 444 PRO A CA 1
ATOM 3588 C C . PRO A 1 444 ? 14.199 -10.142 67.239 1.00 50.34 444 PRO A C 1
ATOM 3590 O O . PRO A 1 444 ? 14.798 -11.164 67.548 1.00 50.34 444 PRO A O 1
ATOM 3593 N N . ASN A 1 445 ? 14.285 -9.037 67.990 1.00 32.91 445 ASN A N 1
ATOM 3594 C CA . ASN A 1 445 ? 14.381 -8.978 69.470 1.00 32.91 445 ASN A CA 1
ATOM 3595 C C . ASN A 1 445 ? 14.461 -7.488 69.859 1.00 32.91 445 ASN A C 1
ATOM 3597 O O . ASN A 1 445 ? 15.338 -6.781 69.382 1.00 32.91 445 ASN A O 1
ATOM 3601 N N . ILE A 1 446 ? 13.425 -6.882 70.450 1.00 41.31 446 ILE A N 1
ATOM 3602 C CA . ILE A 1 446 ? 12.971 -6.961 71.854 1.00 41.31 446 ILE A CA 1
ATOM 3603 C C . ILE A 1 446 ? 13.994 -6.359 72.837 1.00 41.31 446 ILE A C 1
ATOM 3605 O O . ILE A 1 446 ? 15.134 -6.805 72.901 1.00 41.31 446 ILE A O 1
ATOM 3609 N N . THR A 1 447 ? 13.477 -5.427 73.662 1.00 35.56 447 THR A N 1
ATOM 3610 C CA . THR A 1 447 ? 14.004 -4.843 74.925 1.00 35.56 447 THR A CA 1
ATOM 3611 C C . THR A 1 447 ? 15.220 -3.916 74.805 1.00 35.56 447 THR A C 1
ATOM 3613 O O . THR A 1 447 ? 16.157 -4.221 74.094 1.00 35.56 447 THR A O 1
ATOM 3616 N N . SER A 1 448 ? 15.340 -2.773 75.484 1.00 34.94 448 SER A N 1
ATOM 3617 C CA . SER A 1 448 ? 14.559 -2.071 76.518 1.00 34.94 448 SER A CA 1
ATOM 3618 C C . SER A 1 448 ? 15.326 -0.784 76.878 1.00 34.94 448 SER A C 1
ATOM 3620 O O . SER A 1 448 ? 16.549 -0.840 76.857 1.00 34.94 448 SER A O 1
ATOM 3622 N N . MET A 1 449 ? 14.627 0.268 77.336 1.00 40.59 449 MET A N 1
ATOM 3623 C CA . MET A 1 449 ? 15.113 1.342 78.242 1.00 40.59 449 MET A CA 1
ATOM 3624 C C . MET A 1 449 ? 16.364 2.130 77.784 1.00 40.59 449 MET A C 1
ATOM 3626 O O . MET A 1 449 ? 17.471 1.610 77.769 1.00 40.59 449 MET A O 1
ATOM 3630 N N . LYS A 1 450 ? 16.288 3.422 77.469 1.00 41.00 450 LYS A N 1
ATOM 3631 C CA . LYS A 1 450 ? 15.837 4.562 78.283 1.00 41.00 450 LYS A CA 1
ATOM 3632 C C . LYS A 1 450 ? 15.577 5.758 77.373 1.00 41.00 450 LYS A C 1
ATOM 3634 O O . LYS A 1 450 ? 16.279 5.842 76.341 1.00 41.00 450 LYS A O 1
#

Foldseek 3Di:
DVVLLVVLLVCVVVLVLVVNCVSCVVVLVVLVVPVDLPVDDDDPLFLPLWLCPPVLNVLSVQLVVPDLLSLLLSLLQLLLRCFQSLQLVPQDPVRDTQPTSQSSLVDPVVVLQDDRSLSSVSCQCCYDLSHVNSLCCSLLQLQFSVNSVPPNDSSVSSVSSVSSNNSRVSNVVRPDDDDDDADPVVVVLCLLLPDDDDPPPDDLDPDFAPQQPLSLVVVLSVCVVVLLLLSSLSSLSNSVSLRLQCLLCVLQVNNCQSHCDPVSQHPGPQCSLVVPPDPSDPDDDDPVSVVSSCQLQPVLLSVVCCQAQHDPLHPVSSVCSSNCVVVNPPSVPSSSSNSSSVVSVVSSSSRRQCNRCRVHRPPLVVPVPDVDVPDVSVVVVVVSVCVVVSVVVSVVVSCVVDPPNDPPQVVVVVVCVVVVPDDDPVPPPPDDPVNVVVVPPDDDDDDDDD